Protein AF-0000000066010716 (afdb_homodimer)

Nearest PDB structures (foldseek):
  3zf8-assembly1_A-2  TM=9.464E-01  e=5.085E-43  Saccharomyces cerevisiae S288C
  8ui1-assembly1_A  TM=5.814E-01  e=1.852E-05  Toxoplasma gondii ME49
  4d11-assembly3_C  TM=6.108E-01  e=1.000E-04  Homo sapiens
  4d11-assembly4_F  TM=6.068E-01  e=1.000E-04  Homo sapiens
  4d11-assembly2_E  TM=6.473E-01  e=3.275E-04  Homo sapiens

pLDDT: mean 85.21, std 20.65, range [24.47, 98.94]

Sequence (674 aa):
MRVYNKSRIVGQLLFVALGITFIYYLFTPSVNSNAKVQIENRGGNSYEIYDMNKITESSDPIRNKEEVLILTPIARFYPQYWKNLLELDYPRNLISLGFIVPSSKDGAKVHRELRNAINAVQKGPGDKRFADVKILIQDSDLSSGQSEAERHKFSAQKERRGKLAATRNTLLLSTLKPSTSWVLWLDSDIVETPSTLIQDLAEHNEDVLVANCFQKQGDKLTPYDFNSWVDSQTAQELASHMDRDEILLEGYAELPTYRMLMAKIYEEHKDPSTIMALDGVGTTALLVKASVHRDGALFPTFPFYHLIESEGFAKMAKRLGHGVYGLPYYLVFHHNEMRVYNKSRIVGQLLFVALGITFIYYLFTPSVNSNAKVQIENRGGNSYEIYDMNKITESSDPIRNKEEVLILTPIARFYPQYWKNLLELDYPRNLISLGFIVPSSKDGAKVHRELRNAINAVQKGPGDKRFADVKILIQDSDLSSGQSEAERHKFSAQKERRGKLAATRNTLLLSTLKPSTSWVLWLDSDIVETPSTLIQDLAEHNEDVLVANCFQKQGDKLTPYDFNSWVDSQTAQELASHMDRDEILLEGYAELPTYRMLMAKIYEEHKDPSTIMALDGVGTTALLVKASVHRDGALFPTFPFYHLIESEGFAKMAKRLGHGVYGLPYYLVFHHNE

InterPro domains:
  IPR005109 Mannan polymerase complex subunit ANP1/MNN9/VAN1 [PF03452] (47-303)
  IPR029044 Nucleotide-diphospho-sugar transferases [G3DSA:3.90.550.10] (43-337)
  IPR029044 Nucleotide-diphospho-sugar transferases [SSF53448] (152-335)
  IPR052086 Mannan Polymerase Complex Subunit [PTHR43083] (31-337)

GO terms:
  GO:0005794 Golgi apparatus (C, IDA)
  GO:0000030 mannosyltransferase activity (F, IMP)
  GO:0005783 endoplasmic reticulum (C, HDA)
  GO:0005794 Golgi apparatus (C, HDA)
  GO:0006487 protein N-linked glycosylation (P, IMP)
  GO:0005515 protein binding (F, IPI)
  GO:0140497 mannan polymerase II complex (C, IPI)
  GO:0000139 Golgi membrane (C, EXP)
  GO:0005789 endoplasmic reticulum membrane (C, EXP)

Radius of gyration: 27.72 Å; Cα contacts (8 Å, |Δi|>4): 1319; chains: 2; bounding box: 65×77×133 Å

Organism: Schizosaccharomyces pombe (strain 972 / ATCC 24843) (NCBI:txid284812)

Solvent-accessible surface area (backbone atoms only — not comparable to full-atom values): 35436 Å² total; per-residue (Å²): 136,85,78,76,70,65,67,61,57,54,51,50,52,49,50,51,52,51,50,50,53,49,50,52,61,67,61,52,72,71,77,74,66,75,60,68,68,66,76,67,69,81,55,94,61,56,59,50,76,42,59,56,75,54,62,57,70,50,47,50,38,73,87,68,66,39,26,33,36,37,40,27,66,35,82,56,76,42,71,50,20,55,53,39,60,71,52,40,72,58,68,33,64,36,28,30,41,37,36,35,30,38,62,46,75,67,21,50,55,36,49,51,55,51,49,52,58,49,46,63,38,45,71,44,59,74,84,67,13,54,57,36,37,39,38,35,33,34,78,52,89,66,67,80,79,55,51,78,70,61,60,63,35,71,88,48,34,63,60,51,40,17,51,52,12,27,52,50,30,35,49,45,38,37,60,41,47,70,72,43,19,31,33,33,32,39,35,35,52,40,34,44,60,59,41,47,47,68,55,62,56,32,48,70,56,58,45,28,38,26,55,26,41,24,30,69,56,88,90,44,74,40,73,65,50,66,46,27,22,30,79,31,70,57,34,52,52,54,54,71,73,46,60,73,79,41,68,69,62,78,94,40,85,90,43,78,34,77,47,50,40,40,49,76,65,49,52,88,92,48,63,43,82,46,70,44,78,38,50,22,31,49,53,57,45,21,41,30,33,33,64,52,44,26,51,55,36,49,33,31,45,50,51,48,93,26,21,42,15,49,34,15,20,38,45,42,31,42,74,73,70,43,54,42,32,31,18,48,43,28,65,32,27,38,61,79,126,134,83,80,74,70,65,67,59,57,55,51,51,50,51,49,50,52,51,47,51,55,49,49,51,61,67,62,50,72,72,77,73,69,76,63,67,70,67,71,66,71,81,53,92,62,55,60,49,76,44,58,56,76,65,61,55,70,50,48,50,38,72,86,67,66,39,25,34,36,38,39,26,65,36,82,54,75,42,70,49,20,55,53,39,62,71,52,39,70,59,68,34,65,35,28,31,43,37,36,36,32,37,61,48,75,68,19,49,56,36,51,52,54,50,48,53,57,50,46,63,38,45,72,44,59,76,84,66,13,55,57,36,36,40,38,34,32,36,78,52,90,68,67,80,78,54,51,77,70,63,61,65,35,71,90,49,35,62,61,51,40,17,52,50,12,26,52,51,29,35,50,46,36,36,61,40,47,71,71,41,18,32,33,34,32,40,35,37,51,40,34,43,60,59,42,48,47,68,57,62,55,31,47,69,56,56,44,29,38,24,54,25,40,23,30,69,56,89,92,44,75,41,73,65,51,66,45,26,23,31,78,30,71,56,32,53,52,54,54,73,74,46,59,73,78,41,68,69,60,77,93,40,83,92,42,78,35,76,48,50,42,40,50,75,64,50,52,87,91,49,63,42,80,46,71,43,77,39,49,23,32,49,54,58,45,22,41,29,33,34,64,51,45,26,52,55,36,52,33,31,47,50,50,49,94,25,21,42,15,48,34,16,19,38,46,43,32,43,74,71,70,44,54,43,33,31,19,48,43,27,66,31,28,38,58,79,128

Foldseek 3Di:
DPPPPPPVVVVVVVVVVVVVVVVVVVPPPPPPPLLPPCQDDPDPDPDGDGDLVSQDLALACQVSLAAEEEEEEPADADPLLLVQVLLAPHFQLRYEYFYEFEPDPSRVVRVVVVVVS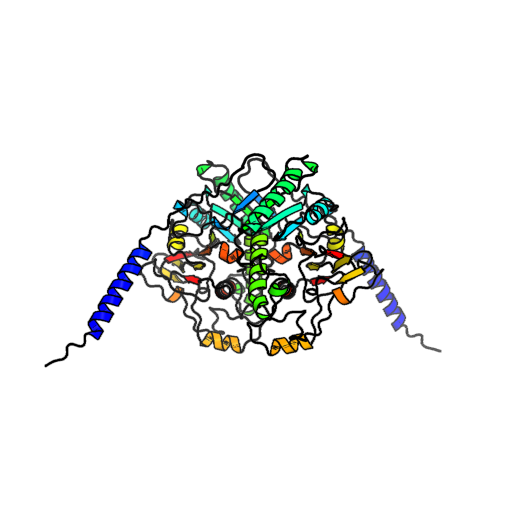QCVQCVDDPRRHHNYYDYHYYHQPLPPPDDPVVCPDPVCVLQNLLSVQVRRQVRCVVDDDSRHFKYKQAYNQQRHAPSHLVSLQSNVVFQKEFEFEWADDPPDTGGDDQQWWAFDPQLLVVLVPDDQQAAADPPDPVHPRVTGGLQVVEDPPDDQSDKDFTQGDDRNTMMHTPVLVVLPQGFASTRDSRHGGRSNSSNSSVVSVGTHMYRSHRYTYGHDD/DPPPPPVVVVVVVVVVVVVVVVVVVVPPPPPPPLPPPCQDDPDPDPDGDDDLVLQDLALACQVSLAAEEEEEEPADADPLLLVQVLLAPHFQLRYEYFYEFEPDPSRVVRVVVVVVSQCVQCVDDPRRHHNYYDYHYYHQPLPSPDDPVVCPDPVCVLQNLLSVQVRRQVRCVVDDDSRHFKYKQAYNQQRHAPSHLVSLQSNVVFQKEFEFEWADDPPDTGGDDQQWWAFDPQLLVVLVPDDQQAAADPPDPVHPRVTGGLQVVEDPPDDQSDKDFTQGDDRNTMMHTPVLVVLPQGFASTRDSRHGGRSNSSNSSVVSVGTHMYRSHRYTYGHDD

Secondary structure (DSSP, 8-state):
-----THHHHHHHHHHHHHHHHHHHHHS--------------SS-SSEEEEGGG----S-TTTTT-EEEEEEE-SS--HHHHHHHHT--S-GGGEEEEEEEESSHHHHHHHHHHHHHHHHHHTS-GGGS-SEEEEEEE-----TTS-HHHHT-HHHHHHHHHHHHHHHHHHHHHH--TTEEEEEEE-TTEEE--TTHHHHHHTT--SEEEEEEEEEETTEEEE-----EE--HHHHHHHHTS-TT----SS-TT-----EEGGGG--TT--TT--EE-SB--SSEEEEEHHHHHTT----SS-BTTB-HHHHHHHHHHHTT--EEEEEEEEEEE---/-----THHHHHHHHHHHHHHHHHHHHHS--------------SS-S-EEEEGGG----S-TTTTT-EEEEEEE-SS--HHHHHHHHT-SS-GGGEEEEEEEESSHHHHHHHHHHHHHHHHHHTS-GGGS-SEEEEEEE-----TTS-HHHHT-HHHHHHHHHHHHHHHHHHHHHH--TTEEEEEEE-TTEEE--TTHHHHHHTT--SEEEEEEEEEETTEEEE-----EE--HHHHHHHHTS-TT----SS-TT-----EEGGGG--TT--TT--EE-SB--SSEEEEEHHHHHTT----SS-BTTB-HHHHHHHHHHHTT--EEEEEEEEEEE---

Structure (mmCIF, N/CA/C/O backbone):
data_AF-0000000066010716-model_v1
#
loop_
_entity.id
_entity.type
_entity.pdbx_description
1 polymer 'Mannan polymerase complex subunit mnn9'
#
loop_
_atom_site.group_PDB
_atom_site.id
_atom_site.type_symbol
_atom_site.label_atom_id
_atom_site.label_alt_id
_atom_site.label_comp_id
_atom_site.label_asym_id
_atom_site.label_entity_id
_atom_site.label_seq_id
_atom_site.pdbx_PDB_ins_code
_atom_site.Cartn_x
_atom_site.Cartn_y
_atom_site.Cartn_z
_atom_site.occupancy
_atom_site.B_iso_or_equiv
_atom_site.auth_seq_id
_atom_site.auth_comp_id
_atom_site.auth_asym_id
_atom_site.auth_atom_id
_atom_site.pdbx_PDB_model_num
ATOM 1 N N . MET A 1 1 ? -36.844 -0.528 -64.562 1 26.69 1 MET A N 1
ATOM 2 C CA . MET A 1 1 ? -35.656 0.314 -64.375 1 26.69 1 MET A CA 1
ATOM 3 C C . MET A 1 1 ? -35.219 0.28 -62.906 1 26.69 1 MET A C 1
ATOM 5 O O . MET A 1 1 ? -35.938 0.785 -62.031 1 26.69 1 MET A O 1
ATOM 9 N N . ARG A 1 2 ? -34.531 -0.824 -62.5 1 30.89 2 ARG A N 1
ATOM 10 C CA . ARG A 1 2 ? -34.156 -1.307 -61.188 1 30.89 2 ARG A CA 1
ATOM 11 C C . ARG A 1 2 ? -33.156 -0.356 -60.5 1 30.89 2 ARG A C 1
ATOM 13 O O . ARG A 1 2 ? -32.094 -0.103 -61.062 1 30.89 2 ARG A O 1
ATOM 20 N N . VAL A 1 3 ? -33.594 0.708 -59.812 1 35.09 3 VAL A N 1
ATOM 21 C CA . VAL A 1 3 ? -32.938 1.788 -59.094 1 35.09 3 VAL A CA 1
ATOM 22 C C . VAL A 1 3 ? -31.953 1.204 -58.094 1 35.09 3 VAL A C 1
ATOM 24 O O . VAL A 1 3 ? -32.375 0.494 -57.156 1 35.09 3 VAL A O 1
ATOM 27 N N . TYR A 1 4 ? -30.75 0.804 -58.594 1 38.44 4 TYR A N 1
ATOM 28 C CA . TYR A 1 4 ? -29.562 0.354 -57.844 1 38.44 4 TYR A CA 1
ATOM 29 C C . TYR A 1 4 ? -29.234 1.308 -56.719 1 38.44 4 TYR A C 1
ATOM 31 O O . TYR A 1 4 ? -29.062 2.51 -56.906 1 38.44 4 TYR A O 1
ATOM 39 N N . ASN A 1 5 ? -29.781 1.012 -55.5 1 37.69 5 ASN A N 1
ATOM 40 C CA . ASN A 1 5 ? -29.703 1.841 -54.312 1 37.69 5 ASN A CA 1
ATOM 41 C C . ASN A 1 5 ? -28.25 2.164 -53.969 1 37.69 5 ASN A C 1
ATOM 43 O O . ASN A 1 5 ? -27.469 1.262 -53.656 1 37.69 5 ASN A O 1
ATOM 47 N N . LYS A 1 6 ? -27.688 3.355 -54.375 1 46.91 6 LYS A N 1
ATOM 48 C CA . LYS A 1 6 ? -26.438 4.074 -54.188 1 46.91 6 LYS A CA 1
ATOM 49 C C . LYS A 1 6 ? -26.016 4.09 -52.719 1 46.91 6 LYS A C 1
ATOM 51 O O . LYS A 1 6 ? -24.844 4.348 -52.406 1 46.91 6 LYS A O 1
ATOM 56 N N . SER A 1 7 ? -27 3.84 -51.812 1 45.81 7 SER A N 1
ATOM 57 C CA . SER A 1 7 ? -26.672 4.062 -50.406 1 45.81 7 SER A CA 1
ATOM 58 C C . SER A 1 7 ? -25.766 2.963 -49.875 1 45.81 7 SER A C 1
ATOM 60 O O . SER A 1 7 ? -24.969 3.197 -48.969 1 45.81 7 SER A O 1
ATOM 62 N N . ARG A 1 8 ? -25.812 1.691 -50.469 1 49.22 8 ARG A N 1
ATOM 63 C CA . ARG A 1 8 ? -25.016 0.592 -49.938 1 49.22 8 ARG A CA 1
ATOM 64 C C . ARG A 1 8 ? -23.547 0.751 -50.312 1 49.22 8 ARG A C 1
ATOM 66 O O . ARG A 1 8 ? -22.656 0.256 -49.625 1 49.22 8 ARG A O 1
ATOM 73 N N . ILE A 1 9 ? -23.344 1.452 -51.562 1 49.38 9 ILE A N 1
ATOM 74 C CA . ILE A 1 9 ? -21.953 1.588 -52 1 49.38 9 ILE A CA 1
ATOM 75 C C . ILE A 1 9 ? -21.234 2.605 -51.125 1 49.38 9 ILE A C 1
ATOM 77 O O . ILE A 1 9 ? -20.078 2.393 -50.75 1 49.38 9 ILE A O 1
ATOM 81 N N . VAL A 1 10 ? -21.984 3.684 -50.656 1 52.66 10 VAL A N 1
ATOM 82 C CA . VAL A 1 10 ? -21.312 4.699 -49.875 1 52.66 10 VAL A CA 1
ATOM 83 C C . VAL A 1 10 ? -20.953 4.125 -48.5 1 52.66 10 VAL A C 1
ATOM 85 O O . VAL A 1 10 ? -19.891 4.41 -47.938 1 52.66 10 VAL A O 1
ATOM 88 N N . GLY A 1 11 ? -21.797 3.152 -47.969 1 46.78 11 GLY A N 1
ATOM 89 C CA . GLY A 1 11 ? -21.469 2.559 -46.688 1 46.78 11 GLY A CA 1
ATOM 90 C C . GLY A 1 11 ? -20.234 1.676 -46.719 1 46.78 11 GLY A C 1
ATOM 91 O O . GLY A 1 11 ? -19.438 1.688 -45.781 1 46.78 11 GLY A O 1
ATOM 92 N N . GLN A 1 12 ? -20.109 0.966 -47.938 1 53.44 12 GLN A N 1
ATOM 93 C CA . GLN A 1 12 ? -18.969 0.075 -48.031 1 53.44 12 GLN A CA 1
ATOM 94 C C . GLN A 1 12 ? -17.672 0.867 -48.156 1 53.44 12 GLN A C 1
ATOM 96 O O . GLN A 1 12 ? -16.641 0.505 -47.562 1 53.44 12 GLN A O 1
ATOM 101 N N . LEU A 1 13 ? -17.828 2.041 -48.906 1 52.12 13 LEU A N 1
ATOM 102 C CA . LEU A 1 13 ? -16.609 2.838 -49.062 1 52.12 13 LEU A CA 1
ATOM 103 C C . LEU A 1 13 ? -16.219 3.475 -47.719 1 52.12 13 LEU A C 1
ATOM 105 O O . LEU A 1 13 ? -15.031 3.537 -47.406 1 52.12 13 LEU A O 1
ATOM 109 N N . LEU A 1 14 ? -17.297 3.838 -46.938 1 52.59 14 LEU A N 1
ATOM 110 C CA . LEU A 1 14 ? -16.969 4.41 -45.625 1 52.59 14 LEU A CA 1
ATOM 111 C C . LEU A 1 14 ? -16.391 3.346 -44.688 1 52.59 14 LEU A C 1
ATOM 113 O O . LEU A 1 14 ? -15.492 3.623 -43.906 1 52.59 14 LEU A O 1
ATOM 117 N N . PHE A 1 15 ? -16.844 2.066 -44.906 1 51.09 15 PHE A N 1
ATOM 118 C CA . PHE A 1 15 ? -16.297 0.998 -44.062 1 51.09 15 PHE A CA 1
ATOM 119 C C . PHE A 1 15 ? -14.844 0.72 -44.438 1 51.09 15 PHE A C 1
ATOM 121 O O . PHE A 1 15 ? -14 0.511 -43.562 1 51.09 15 PHE A O 1
ATOM 128 N N . VAL A 1 16 ? -14.531 0.788 -45.781 1 52.94 16 VAL A N 1
ATOM 129 C CA . VAL A 1 16 ? -13.148 0.565 -46.219 1 52.94 16 VAL A CA 1
ATOM 130 C C . VAL A 1 16 ? -12.281 1.736 -45.75 1 52.94 16 VAL A C 1
ATOM 132 O O . VAL A 1 16 ? -11.164 1.538 -45.281 1 52.94 16 VAL A O 1
ATOM 135 N N . ALA A 1 17 ? -12.82 2.973 -45.844 1 52.34 17 ALA A N 1
ATOM 136 C CA . ALA A 1 17 ? -12.023 4.113 -45.406 1 52.34 17 ALA A CA 1
ATOM 137 C C . ALA A 1 17 ? -11.781 4.074 -43.906 1 52.34 17 ALA A C 1
ATOM 139 O O . ALA A 1 17 ? -10.68 4.387 -43.438 1 52.34 17 ALA A O 1
ATOM 140 N N . LEU A 1 18 ? -12.797 3.605 -43.125 1 49.22 18 LEU A N 1
ATOM 141 C CA . LEU A 1 18 ? -12.578 3.48 -41.688 1 49.22 18 LEU A CA 1
ATOM 142 C C . LEU A 1 18 ? -11.594 2.352 -41.375 1 49.22 18 LEU A C 1
ATOM 144 O O . LEU A 1 18 ? -10.773 2.463 -40.469 1 49.22 18 LEU A O 1
ATOM 148 N N . GLY A 1 19 ? -11.578 1.292 -42.219 1 46.22 19 GLY A N 1
ATOM 149 C CA . GLY A 1 19 ? -10.594 0.234 -42.031 1 46.22 19 GLY A CA 1
ATOM 150 C C . GLY A 1 19 ? -9.172 0.687 -42.312 1 46.22 19 GLY A C 1
ATOM 151 O O . GLY A 1 19 ? -8.25 0.333 -41.594 1 46.22 19 GLY A O 1
ATOM 152 N N . ILE A 1 20 ? -9.047 1.511 -43.406 1 48.5 20 ILE A N 1
ATOM 153 C CA . ILE A 1 20 ? -7.703 1.981 -43.719 1 48.5 20 ILE A CA 1
ATOM 154 C C . ILE A 1 20 ? -7.195 2.914 -42.625 1 48.5 20 ILE A C 1
ATOM 156 O O . ILE A 1 20 ? -6.043 2.816 -42.219 1 48.5 20 ILE A O 1
ATOM 160 N N . THR A 1 21 ? -8.078 3.812 -42.125 1 45.62 21 THR A N 1
ATOM 161 C CA . THR A 1 21 ? -7.613 4.684 -41.062 1 45.62 21 THR A CA 1
ATOM 162 C C . THR A 1 21 ? -7.289 3.873 -39.812 1 45.62 21 THR A C 1
ATOM 164 O O . THR A 1 21 ? -6.324 4.168 -39.094 1 45.62 21 THR A O 1
ATOM 167 N N . PHE A 1 22 ? -8.023 2.785 -39.5 1 42.84 22 PHE A N 1
ATOM 168 C CA . PHE A 1 22 ? -7.719 1.919 -38.344 1 42.84 22 PHE A CA 1
ATOM 169 C C . PHE A 1 22 ? -6.402 1.185 -38.562 1 42.84 22 PHE A C 1
ATOM 171 O O . PHE A 1 22 ? -5.57 1.105 -37.656 1 42.84 22 PHE A O 1
ATOM 178 N N . ILE A 1 23 ? -6.141 0.686 -39.781 1 41.56 23 ILE A N 1
ATOM 179 C CA . ILE A 1 23 ? -4.871 0.021 -40.062 1 41.56 23 ILE A CA 1
ATOM 180 C C . ILE A 1 23 ? -3.729 1.029 -39.938 1 41.56 23 ILE A C 1
ATOM 182 O O . ILE A 1 23 ? -2.676 0.725 -39.375 1 41.56 23 ILE A O 1
ATOM 186 N N . TYR A 1 24 ? -3.885 2.234 -40.5 1 41.25 24 TYR A N 1
ATOM 187 C CA . TYR A 1 24 ? -2.822 3.227 -40.375 1 41.25 24 TYR A CA 1
ATOM 188 C C . TYR A 1 24 ? -2.549 3.533 -38.906 1 41.25 24 TYR A C 1
ATOM 190 O O . TYR A 1 24 ? -1.395 3.682 -38.5 1 41.25 24 TYR A O 1
ATOM 198 N N . TYR A 1 25 ? -3.627 3.689 -38.094 1 39 25 TYR A N 1
ATOM 199 C CA . TYR A 1 25 ? -3.41 3.963 -36.688 1 39 25 TYR A CA 1
ATOM 200 C C . TYR A 1 25 ? -2.721 2.787 -36 1 39 25 TYR A C 1
ATOM 202 O O . TYR A 1 25 ? -1.914 2.977 -35.094 1 39 25 TYR A O 1
ATOM 210 N N . LEU A 1 26 ? -3.004 1.567 -36.438 1 36.59 26 LEU A N 1
ATOM 211 C CA . LEU A 1 26 ? -2.35 0.408 -35.844 1 36.59 26 LEU A CA 1
ATOM 212 C C . LEU A 1 26 ? -0.866 0.379 -36.188 1 36.59 26 LEU A C 1
ATOM 214 O O . LEU A 1 26 ? -0.051 -0.147 -35.438 1 36.59 26 LEU A O 1
ATOM 218 N N . PHE A 1 27 ? -0.528 0.716 -37.438 1 37.12 27 PHE A N 1
ATOM 219 C CA . PHE A 1 27 ? 0.87 0.576 -37.812 1 37.12 27 PHE A CA 1
ATOM 220 C C . PHE A 1 27 ? 1.664 1.82 -37.438 1 37.12 27 PHE A C 1
ATOM 222 O O . PHE A 1 27 ? 2.803 1.995 -37.875 1 37.12 27 PHE A O 1
ATOM 229 N N . THR A 1 28 ? 1.013 2.941 -37.094 1 31.95 28 THR A N 1
ATOM 230 C CA . THR A 1 28 ? 2.002 3.943 -36.719 1 31.95 28 THR A CA 1
ATOM 231 C C . THR A 1 28 ? 2.848 3.451 -35.531 1 31.95 28 THR A C 1
ATOM 233 O O . THR A 1 28 ? 2.314 3.066 -34.5 1 31.95 28 THR A O 1
ATOM 236 N N . PRO A 1 29 ? 4.113 3.037 -35.906 1 29.39 29 PRO A N 1
ATOM 237 C CA . PRO A 1 29 ? 5.059 2.615 -34.875 1 29.39 29 PRO A CA 1
ATOM 238 C C . PRO A 1 29 ? 5.125 3.594 -33.688 1 29.39 29 PRO A C 1
ATOM 240 O O . PRO A 1 29 ? 5.141 4.809 -33.906 1 29.39 29 PRO A O 1
ATOM 243 N N . SER A 1 30 ? 4.312 3.35 -32.688 1 28.78 30 SER A N 1
ATOM 244 C CA . SER A 1 30 ? 4.617 4.152 -31.516 1 28.78 30 SER A CA 1
ATOM 245 C C . SER A 1 30 ? 6.125 4.277 -31.297 1 28.78 30 SER A C 1
ATOM 247 O O . SER A 1 30 ? 6.852 3.285 -31.391 1 28.78 30 SER A O 1
ATOM 249 N N . VAL A 1 31 ? 6.648 5.441 -31.703 1 27.91 31 VAL A N 1
ATOM 250 C CA . VAL A 1 31 ? 8.016 5.82 -31.359 1 27.91 31 VAL A CA 1
ATOM 251 C C . VAL A 1 31 ? 8.32 5.363 -29.938 1 27.91 31 VAL A C 1
ATOM 253 O O . VAL A 1 31 ? 7.598 5.699 -29 1 27.91 31 VAL A O 1
ATOM 256 N N . ASN A 1 32 ? 8.891 4.18 -29.906 1 27.11 32 ASN A N 1
ATOM 257 C CA . ASN A 1 32 ? 9.555 3.611 -28.75 1 27.11 32 ASN A CA 1
ATOM 258 C C . ASN A 1 32 ? 10.508 4.613 -28.094 1 27.11 32 ASN A C 1
ATOM 260 O O . ASN A 1 32 ? 11.594 4.871 -28.625 1 27.11 32 ASN A O 1
ATOM 264 N N . SER A 1 33 ? 10.023 5.852 -27.828 1 27.53 33 SER A N 1
ATOM 265 C CA . SER A 1 33 ? 11.062 6.613 -27.141 1 27.53 33 SER A CA 1
ATOM 266 C C . SER A 1 33 ? 11.656 5.816 -25.984 1 27.53 33 SER A C 1
ATOM 268 O O . SER A 1 33 ? 10.93 5.234 -25.172 1 27.53 33 SER A O 1
ATOM 270 N N . ASN A 1 34 ? 12.727 5.238 -26.328 1 27.61 34 ASN A N 1
ATOM 271 C CA . ASN A 1 34 ? 13.625 4.75 -25.281 1 27.61 34 ASN A CA 1
ATOM 272 C C . ASN A 1 34 ? 13.656 5.695 -24.078 1 27.61 34 ASN A C 1
ATOM 274 O O . ASN A 1 34 ? 14.289 6.75 -24.141 1 27.61 34 ASN A O 1
ATOM 278 N N . ALA A 1 35 ? 12.562 5.91 -23.531 1 27.89 35 ALA A N 1
ATOM 279 C CA . ALA A 1 35 ? 12.633 6.766 -22.344 1 27.89 35 ALA A CA 1
ATOM 280 C C . ALA A 1 35 ? 13.648 6.223 -21.344 1 27.89 35 ALA A C 1
ATOM 282 O O . ALA A 1 35 ? 13.398 5.215 -20.672 1 27.89 35 ALA A O 1
ATOM 283 N N . LYS A 1 36 ? 14.961 6.316 -21.703 1 27.81 36 LYS A N 1
ATOM 284 C CA . LYS A 1 36 ? 16.016 6.121 -20.703 1 27.81 36 LYS A CA 1
ATOM 285 C C . LYS A 1 36 ? 15.648 6.801 -19.391 1 27.81 36 LYS A C 1
ATOM 287 O O . LYS A 1 36 ? 15.484 8.023 -19.328 1 27.81 36 LYS A O 1
ATOM 292 N N . VAL A 1 37 ? 14.938 6.117 -18.672 1 32.66 37 VAL A N 1
ATOM 293 C CA . VAL A 1 37 ? 14.969 6.602 -17.297 1 32.66 37 VAL A CA 1
ATOM 294 C C . VAL A 1 37 ? 16.406 6.941 -16.891 1 32.66 37 VAL A C 1
ATOM 296 O O . VAL A 1 37 ? 17.266 6.062 -16.844 1 32.66 37 VAL A O 1
ATOM 299 N N . GLN A 1 38 ? 16.938 7.938 -17.422 1 30.77 38 GLN A N 1
ATOM 300 C CA . GLN A 1 38 ? 18.234 8.352 -16.891 1 30.77 38 GLN A CA 1
ATOM 301 C C . GLN A 1 38 ? 18.266 8.258 -15.375 1 30.77 38 GLN A C 1
ATOM 303 O O . GLN A 1 38 ? 17.531 8.984 -14.688 1 30.77 38 GLN A O 1
ATOM 308 N N . ILE A 1 39 ? 18.344 7.027 -14.969 1 34.81 39 ILE A N 1
ATOM 309 C CA . ILE A 1 39 ? 18.875 7.02 -13.609 1 34.81 39 ILE A CA 1
ATOM 310 C C . ILE A 1 39 ? 20.109 7.91 -13.539 1 34.81 39 ILE A C 1
ATOM 312 O O . ILE A 1 39 ? 21.156 7.574 -14.102 1 34.81 39 ILE A O 1
ATOM 316 N N . GLU A 1 40 ? 20.031 9.117 -13.695 1 33.75 40 GLU A N 1
ATOM 317 C CA . GLU A 1 40 ? 21.281 9.844 -13.531 1 33.75 40 GLU A CA 1
ATOM 318 C C . GLU A 1 40 ? 22.156 9.211 -12.453 1 33.75 40 GLU A C 1
ATOM 320 O O . GLU A 1 40 ? 23.297 8.836 -12.703 1 33.75 40 GLU A O 1
ATOM 325 N N . ASN A 1 41 ? 22.406 9.898 -11.32 1 31.72 41 ASN A N 1
ATOM 326 C CA . ASN A 1 41 ? 23.594 10.062 -10.5 1 31.72 41 ASN A CA 1
ATOM 327 C C . ASN A 1 41 ? 23.797 8.883 -9.562 1 31.72 41 ASN A C 1
ATOM 329 O O . ASN A 1 41 ? 23.141 8.781 -8.531 1 31.72 41 ASN A O 1
ATOM 333 N N . ARG A 1 42 ? 24.188 7.711 -9.953 1 34.16 42 ARG A N 1
ATOM 334 C CA . ARG A 1 42 ? 24.828 6.895 -8.938 1 34.16 42 ARG A CA 1
ATOM 335 C C . ARG A 1 42 ? 25.922 7.684 -8.211 1 34.16 42 ARG A C 1
ATOM 337 O O . ARG A 1 42 ? 26.766 7.102 -7.527 1 34.16 42 ARG A O 1
ATOM 344 N N . GLY A 1 43 ? 26.328 8.672 -8.844 1 34.41 43 GLY A N 1
ATOM 345 C CA . GLY A 1 43 ? 27.406 9.203 -8.016 1 34.41 43 GLY A CA 1
ATOM 346 C C . GLY A 1 43 ? 27 9.398 -6.566 1 34.41 43 GLY A C 1
ATOM 347 O O . GLY A 1 43 ? 25.828 9.227 -6.215 1 34.41 43 GLY A O 1
ATOM 348 N N . GLY A 1 44 ? 27.734 9.852 -5.625 1 43.78 44 GLY A N 1
ATOM 349 C CA . GLY A 1 44 ? 27.625 10.289 -4.242 1 43.78 44 GLY A CA 1
ATOM 350 C C . GLY A 1 44 ? 26.344 11.031 -3.949 1 43.78 44 GLY A C 1
ATOM 351 O O . GLY A 1 44 ? 26.281 11.859 -3.037 1 43.78 44 GLY A O 1
ATOM 352 N N . ASN A 1 45 ? 25.391 11.094 -4.902 1 53.28 45 ASN A N 1
ATOM 353 C CA . ASN A 1 45 ? 24.312 12.055 -4.723 1 53.28 45 ASN A CA 1
ATOM 354 C C . ASN A 1 45 ? 23.328 11.602 -3.652 1 53.28 45 ASN A C 1
ATOM 356 O O . ASN A 1 45 ? 22.984 10.422 -3.582 1 53.28 45 ASN A O 1
ATOM 360 N N . SER A 1 46 ? 22.969 12.43 -2.578 1 78.56 46 SER A N 1
ATOM 361 C CA . SER A 1 46 ? 22.359 12.359 -1.259 1 78.56 46 SER A CA 1
ATOM 362 C C . SER A 1 46 ? 20.844 12.258 -1.364 1 78.56 46 SER A C 1
ATOM 364 O O . SER A 1 46 ? 20.141 12.141 -0.351 1 78.56 46 SER A O 1
ATOM 366 N N . TYR A 1 47 ? 20.172 12.273 -2.809 1 89.62 47 TYR A N 1
ATOM 367 C CA . TYR A 1 47 ? 18.734 12.062 -2.938 1 89.62 47 TYR A CA 1
ATOM 368 C C . TYR A 1 47 ? 18.391 11.477 -4.301 1 89.62 47 TYR A C 1
ATOM 370 O O . TYR A 1 47 ? 19.234 11.445 -5.199 1 89.62 47 TYR A O 1
ATOM 378 N N . GLU A 1 48 ? 17.25 10.812 -4.602 1 94.56 48 GLU A N 1
ATOM 379 C CA . GLU A 1 48 ? 16.828 10.133 -5.82 1 94.56 48 GLU A CA 1
ATOM 380 C C . GLU A 1 48 ? 15.594 10.805 -6.43 1 94.56 48 GLU A C 1
ATOM 382 O O . GLU A 1 48 ? 14.695 11.25 -5.707 1 94.56 48 GLU A O 1
ATOM 387 N N . ILE A 1 49 ? 15.602 10.898 -7.77 1 94.94 49 ILE A N 1
ATOM 388 C CA . ILE A 1 49 ? 14.461 11.422 -8.516 1 94.94 49 ILE A CA 1
ATOM 389 C C . ILE A 1 49 ? 13.898 10.344 -9.438 1 94.94 49 ILE A C 1
ATOM 391 O O . ILE A 1 49 ? 14.648 9.688 -10.164 1 94.94 49 ILE A O 1
ATOM 395 N N . TYR A 1 50 ? 12.617 10.148 -9.414 1 95.62 50 TYR A N 1
ATOM 396 C CA . TYR A 1 50 ? 11.938 9.203 -10.289 1 95.62 50 TYR A CA 1
ATOM 397 C C . TYR A 1 50 ? 10.852 9.898 -11.102 1 95.62 50 TYR A C 1
ATOM 399 O O . TYR A 1 50 ? 9.93 10.492 -10.531 1 95.62 50 TYR A O 1
ATOM 407 N N . ASP A 1 51 ? 11.008 9.859 -12.398 1 94.5 51 ASP A N 1
ATOM 408 C CA . ASP A 1 51 ? 9.891 10.266 -13.242 1 94.5 51 ASP A CA 1
ATOM 409 C C . ASP A 1 51 ? 8.922 9.102 -13.461 1 94.5 51 ASP A C 1
ATOM 411 O O . ASP A 1 51 ? 9.18 8.227 -14.289 1 94.5 51 ASP A O 1
ATOM 415 N N . MET A 1 52 ? 7.859 9.148 -12.758 1 94.31 52 MET A N 1
ATOM 416 C CA . MET A 1 52 ? 6.91 8.039 -12.758 1 94.31 52 MET A CA 1
ATOM 417 C C . MET A 1 52 ? 6.254 7.879 -14.125 1 94.31 52 MET A C 1
ATOM 419 O O . MET A 1 52 ? 5.746 6.805 -14.445 1 94.31 52 MET A O 1
ATOM 423 N N . ASN A 1 53 ? 6.305 8.922 -14.906 1 91.06 53 ASN A N 1
ATOM 424 C CA . ASN A 1 53 ? 5.695 8.875 -16.234 1 91.06 53 ASN A CA 1
ATOM 425 C C . ASN A 1 53 ? 6.543 8.078 -17.219 1 91.06 53 ASN A C 1
ATOM 427 O O . ASN A 1 53 ? 6.074 7.723 -18.297 1 91.06 53 ASN A O 1
ATOM 431 N N . LYS A 1 54 ? 7.711 7.852 -16.875 1 92.75 54 LYS A N 1
ATOM 432 C CA . LYS A 1 54 ? 8.633 7.168 -17.766 1 92.75 54 LYS A CA 1
ATOM 433 C C . LYS A 1 54 ? 8.734 5.684 -17.422 1 92.75 54 LYS A C 1
ATOM 435 O O . LYS A 1 54 ? 9.391 4.918 -18.141 1 92.75 54 LYS A O 1
ATOM 440 N N . ILE A 1 55 ? 8.148 5.312 -16.328 1 94.25 55 ILE A N 1
ATOM 441 C CA . ILE A 1 55 ? 8.109 3.895 -15.984 1 94.25 55 ILE A CA 1
ATOM 442 C C . ILE A 1 55 ? 7.094 3.174 -16.859 1 94.25 55 ILE A C 1
ATOM 444 O O . ILE A 1 55 ? 5.906 3.508 -16.859 1 94.25 55 ILE A O 1
ATOM 448 N N . THR A 1 56 ? 7.559 2.189 -17.594 1 96.38 56 THR A N 1
ATOM 449 C CA . THR A 1 56 ? 6.68 1.511 -18.531 1 96.38 56 THR A CA 1
ATOM 450 C C . THR A 1 56 ? 6.258 0.147 -18 1 96.38 56 THR A C 1
ATOM 452 O O . THR A 1 56 ? 6.988 -0.474 -17.219 1 96.38 56 THR A O 1
ATOM 455 N N . GLU A 1 57 ? 5.16 -0.268 -18.281 1 97.69 57 GLU A N 1
ATOM 456 C CA . GLU A 1 57 ? 4.539 -1.573 -18.078 1 97.69 57 GLU A CA 1
ATOM 457 C C . GLU A 1 57 ? 4 -2.146 -19.375 1 97.69 57 GLU A C 1
ATOM 459 O O . GLU A 1 57 ? 2.787 -2.223 -19.578 1 97.69 57 GLU A O 1
ATOM 464 N N . SER A 1 58 ? 4.914 -2.67 -20.203 1 97.81 58 SER A N 1
ATOM 465 C CA . SER A 1 58 ? 4.59 -2.93 -21.609 1 97.81 58 SER A CA 1
ATOM 466 C C . SER A 1 58 ? 4.477 -4.426 -21.875 1 97.81 58 SER A C 1
ATOM 468 O O . SER A 1 58 ? 4.684 -5.242 -20.984 1 97.81 58 SER A O 1
ATOM 470 N N . SER A 1 59 ? 4.145 -4.773 -23.172 1 98.19 59 SER A N 1
ATOM 471 C CA . SER A 1 59 ? 4.031 -6.152 -23.625 1 98.19 59 SER A CA 1
ATOM 472 C C . SER A 1 59 ? 5.402 -6.762 -23.891 1 98.19 59 SER A C 1
ATOM 474 O O . SER A 1 59 ? 5.516 -7.961 -24.156 1 98.19 59 SER A O 1
ATOM 476 N N . ASP A 1 60 ? 6.445 -5.977 -23.828 1 98.12 60 ASP A N 1
ATOM 477 C CA . ASP A 1 60 ? 7.812 -6.445 -24.016 1 98.12 60 ASP A CA 1
ATOM 478 C C . ASP A 1 60 ? 8.727 -5.945 -22.906 1 98.12 60 ASP A C 1
ATOM 480 O O . ASP A 1 60 ? 9.602 -5.105 -23.141 1 98.12 60 ASP A O 1
ATOM 484 N N . PRO A 1 61 ? 8.586 -6.555 -21.812 1 98.5 61 PRO A N 1
ATOM 485 C CA . PRO A 1 61 ? 9.289 -6.027 -20.641 1 98.5 61 PRO A CA 1
ATOM 486 C C . PRO A 1 61 ? 10.805 -6.16 -20.75 1 98.5 61 PRO A C 1
ATOM 488 O O . PRO A 1 61 ? 11.539 -5.312 -20.234 1 98.5 61 PRO A O 1
ATOM 491 N N . ILE A 1 62 ? 11.289 -7.148 -21.406 1 98 62 ILE A N 1
ATOM 492 C CA . ILE A 1 62 ? 12.734 -7.324 -21.531 1 98 62 ILE A CA 1
ATOM 493 C C . ILE A 1 62 ? 13.32 -6.227 -22.406 1 98 62 ILE A C 1
ATOM 495 O O . ILE A 1 62 ? 14.305 -5.582 -22.047 1 98 62 ILE A O 1
ATOM 499 N N . ARG A 1 63 ? 12.711 -5.984 -23.562 1 97.56 63 ARG A N 1
ATOM 500 C CA . ARG A 1 63 ? 13.18 -4.953 -24.484 1 97.56 63 ARG A CA 1
ATOM 501 C C . ARG A 1 63 ? 13.219 -3.59 -23.812 1 97.56 63 ARG A C 1
ATOM 503 O O . ARG A 1 63 ? 14.148 -2.807 -24.031 1 97.56 63 ARG A O 1
ATOM 510 N N . ASN A 1 64 ? 12.305 -3.363 -22.969 1 97.94 64 ASN A N 1
ATOM 511 C CA . ASN A 1 64 ? 12.18 -2.062 -22.312 1 97.94 64 ASN A CA 1
ATOM 512 C C . ASN A 1 64 ? 12.883 -2.037 -20.969 1 97.94 64 ASN A C 1
ATOM 514 O O . ASN A 1 64 ? 12.734 -1.084 -20.203 1 97.94 64 ASN A O 1
ATOM 518 N N . LYS A 1 65 ? 13.562 -3.156 -20.594 1 97.88 65 LYS A N 1
ATOM 519 C CA . LYS A 1 65 ? 14.336 -3.277 -19.359 1 97.88 65 LYS A CA 1
ATOM 520 C C . LYS A 1 65 ? 13.477 -2.99 -18.141 1 97.88 65 LYS A C 1
ATOM 522 O O . LYS A 1 65 ? 13.891 -2.25 -17.25 1 97.88 65 LYS A O 1
ATOM 527 N N . GLU A 1 66 ? 12.305 -3.52 -18.141 1 98.69 66 GLU A N 1
ATOM 528 C CA . GLU A 1 66 ? 11.352 -3.287 -17.062 1 98.69 66 GLU A CA 1
ATOM 529 C C . GLU A 1 66 ? 11.68 -4.145 -15.844 1 98.69 66 GLU A C 1
ATOM 531 O O . GLU A 1 66 ? 12.055 -5.312 -15.984 1 98.69 66 GLU A O 1
ATOM 536 N N . GLU A 1 67 ? 11.602 -3.512 -14.672 1 98.69 67 GLU A N 1
ATOM 537 C CA . GLU A 1 67 ? 11.906 -4.203 -13.43 1 98.69 67 GLU A CA 1
ATOM 538 C C . GLU A 1 67 ? 10.703 -4.984 -12.914 1 98.69 67 GLU A C 1
ATOM 540 O O . GLU A 1 67 ? 9.578 -4.477 -12.922 1 98.69 67 GLU A O 1
ATOM 545 N N . VAL A 1 68 ? 11.008 -6.215 -12.5 1 98.88 68 VAL A N 1
ATOM 546 C CA . VAL A 1 68 ? 9.961 -7.102 -11.984 1 98.88 68 VAL A CA 1
ATOM 547 C C . VAL A 1 68 ? 10.242 -7.434 -10.523 1 98.88 68 VAL A C 1
ATOM 549 O O . VAL A 1 68 ? 11.367 -7.781 -10.156 1 98.88 68 VAL A O 1
ATOM 552 N N . LEU A 1 69 ? 9.234 -7.211 -9.711 1 98.88 69 LEU A N 1
ATOM 553 C CA . LEU A 1 69 ? 9.281 -7.617 -8.312 1 98.88 69 LEU A CA 1
ATOM 554 C C . LEU A 1 69 ? 8.492 -8.906 -8.086 1 98.88 69 LEU A C 1
ATOM 556 O O . LEU A 1 69 ? 7.285 -8.953 -8.32 1 98.88 69 LEU A O 1
ATOM 560 N N . ILE A 1 70 ? 9.195 -9.953 -7.699 1 98.94 70 ILE A N 1
ATOM 561 C CA . ILE A 1 70 ? 8.531 -11.211 -7.391 1 98.94 70 ILE A CA 1
ATOM 562 C C . ILE A 1 70 ? 8.328 -11.328 -5.883 1 98.94 70 ILE A C 1
ATOM 564 O O . ILE A 1 70 ? 9.289 -11.25 -5.109 1 98.94 70 ILE A O 1
ATOM 568 N N . LEU A 1 71 ? 7.09 -11.523 -5.477 1 98.88 71 LEU A N 1
ATOM 569 C CA . LEU A 1 71 ? 6.73 -11.57 -4.062 1 98.88 71 LEU A CA 1
ATOM 570 C C . LEU A 1 71 ? 6.184 -12.938 -3.682 1 98.88 71 LEU A C 1
ATOM 572 O O . LEU A 1 71 ? 5.316 -13.477 -4.375 1 98.88 71 LEU A O 1
ATOM 576 N N . THR A 1 72 ? 6.707 -13.477 -2.512 1 98.5 72 THR A N 1
ATOM 577 C CA . THR A 1 72 ? 6.32 -14.82 -2.094 1 98.5 72 THR A CA 1
ATOM 578 C C . THR A 1 72 ? 6.219 -14.906 -0.574 1 98.5 72 THR A C 1
ATOM 580 O O . THR A 1 72 ? 7.238 -14.922 0.12 1 98.5 72 THR A O 1
ATOM 583 N N . PRO A 1 73 ? 4.996 -14.969 -0.075 1 95.94 73 PRO A N 1
ATOM 584 C CA . PRO A 1 73 ? 4.898 -15.438 1.309 1 95.94 73 PRO A CA 1
ATOM 585 C C . PRO A 1 73 ? 5.305 -16.906 1.466 1 95.94 73 PRO A C 1
ATOM 587 O O . PRO A 1 73 ? 4.816 -17.766 0.731 1 95.94 73 PRO A O 1
ATOM 590 N N . ILE A 1 74 ? 6.188 -17.156 2.393 1 93.81 74 ILE A N 1
ATOM 591 C CA . ILE A 1 74 ? 6.711 -18.516 2.469 1 93.81 74 ILE A CA 1
ATOM 592 C C . ILE A 1 74 ? 6.414 -19.109 3.846 1 93.81 74 ILE A C 1
ATOM 594 O O . ILE A 1 74 ? 6.969 -18.672 4.852 1 93.81 74 ILE A O 1
ATOM 598 N N . ALA A 1 75 ? 5.559 -20.047 3.846 1 87.19 75 ALA A N 1
ATOM 599 C CA . ALA A 1 75 ? 5.34 -20.828 5.059 1 87.19 75 ALA A CA 1
ATOM 600 C C . ALA A 1 75 ? 6.188 -22.094 5.059 1 87.19 75 ALA A C 1
ATOM 602 O O . ALA A 1 75 ? 6.594 -22.578 6.121 1 87.19 75 ALA A O 1
ATOM 603 N N . ARG A 1 76 ? 6.402 -22.609 3.904 1 89.25 76 ARG A N 1
ATOM 604 C CA . ARG A 1 76 ? 7.246 -23.781 3.664 1 89.25 76 ARG A CA 1
ATOM 605 C C . ARG A 1 76 ? 8.141 -23.562 2.449 1 89.25 76 ARG A C 1
ATOM 607 O O . ARG A 1 76 ? 7.691 -23.062 1.418 1 89.25 76 ARG A O 1
ATOM 614 N N . PHE A 1 77 ? 9.359 -23.922 2.676 1 93 77 PHE A N 1
ATOM 615 C CA . PHE A 1 77 ? 10.305 -23.766 1.576 1 93 77 PHE A CA 1
ATOM 616 C C . PHE A 1 77 ? 10.398 -25.031 0.747 1 93 77 PHE A C 1
ATOM 618 O O . PHE A 1 77 ? 10.727 -26.094 1.271 1 93 77 PHE A O 1
ATOM 625 N N . TYR A 1 78 ? 10.07 -25 -0.504 1 94.94 78 TYR A N 1
ATOM 626 C CA . TYR A 1 78 ? 10.25 -26.078 -1.456 1 94.94 78 TYR A CA 1
ATOM 627 C C . TYR A 1 78 ? 11.453 -25.828 -2.359 1 94.94 78 TYR A C 1
ATOM 629 O O . TYR A 1 78 ? 11.469 -24.859 -3.125 1 94.94 78 TYR A O 1
ATOM 637 N N . PRO A 1 79 ? 12.43 -26.703 -2.34 1 96.06 79 PRO A N 1
ATOM 638 C CA . PRO A 1 79 ? 13.578 -26.531 -3.229 1 96.06 79 PRO A CA 1
ATOM 639 C C . PRO A 1 79 ? 13.18 -26.406 -4.695 1 96.06 79 PRO A C 1
ATOM 641 O O . PRO A 1 79 ? 13.828 -25.688 -5.465 1 96.06 79 PRO A O 1
ATOM 644 N N . GLN A 1 80 ? 12.141 -27.109 -5.062 1 97.12 80 GLN A N 1
ATOM 645 C CA . GLN A 1 80 ? 11.672 -27.062 -6.445 1 97.12 80 GLN A CA 1
ATOM 646 C C . GLN A 1 80 ? 11.172 -25.672 -6.812 1 97.12 80 GLN A C 1
ATOM 648 O O . GLN A 1 80 ? 11.297 -25.25 -7.961 1 97.12 80 GLN A O 1
ATOM 653 N N . TYR A 1 81 ? 10.602 -25.016 -5.875 1 97.94 81 TYR A N 1
ATOM 654 C CA . TYR A 1 81 ? 10.195 -23.641 -6.094 1 97.94 81 TYR A CA 1
ATOM 655 C C . TYR A 1 81 ? 11.391 -22.766 -6.449 1 97.94 81 TYR A C 1
ATOM 657 O O . TYR A 1 81 ? 11.328 -21.969 -7.395 1 97.94 81 TYR A O 1
ATOM 665 N N . TRP A 1 82 ? 12.43 -22.844 -5.672 1 98.12 82 TRP A N 1
ATOM 666 C CA . TRP A 1 82 ? 13.625 -22.047 -5.906 1 98.12 82 TRP A CA 1
ATOM 667 C C . TRP A 1 82 ? 14.242 -22.375 -7.262 1 98.12 82 TRP A C 1
ATOM 669 O O . TRP A 1 82 ? 14.625 -21.469 -8.008 1 98.12 82 TRP A O 1
ATOM 679 N N . LYS A 1 83 ? 14.312 -23.656 -7.551 1 97.94 83 LYS A N 1
ATOM 680 C CA . LYS A 1 83 ? 14.805 -24.062 -8.859 1 97.94 83 LYS A CA 1
ATOM 681 C C . LYS A 1 83 ? 13.969 -23.453 -9.984 1 97.94 83 LYS A C 1
ATOM 683 O O . LYS A 1 83 ? 14.508 -23 -10.992 1 97.94 83 LYS A O 1
ATOM 688 N N . ASN A 1 84 ? 12.672 -23.531 -9.766 1 98.12 84 ASN A N 1
ATOM 689 C CA . ASN A 1 84 ? 11.75 -22.938 -10.719 1 98.12 84 ASN A CA 1
ATOM 690 C C . ASN A 1 84 ? 12.031 -21.453 -10.93 1 98.12 84 ASN A C 1
ATOM 692 O O . ASN A 1 84 ? 12.008 -20.969 -12.062 1 98.12 84 ASN A O 1
ATOM 696 N N . LEU A 1 85 ? 12.305 -20.703 -9.859 1 98 85 LEU A N 1
ATOM 697 C CA . LEU A 1 85 ? 12.633 -19.281 -9.922 1 98 85 LEU A CA 1
ATOM 698 C C . LEU A 1 85 ? 13.898 -19.047 -10.734 1 98 85 LEU A C 1
ATOM 700 O O . LEU A 1 85 ? 13.953 -18.125 -11.555 1 98 85 LEU A O 1
ATOM 704 N N . LEU A 1 86 ? 14.875 -19.906 -10.578 1 97.81 86 LEU A N 1
ATOM 705 C CA . LEU A 1 86 ? 16.156 -19.75 -11.242 1 97.81 86 LEU A CA 1
ATOM 706 C C . LEU A 1 86 ? 16.047 -20.078 -12.734 1 97.81 86 LEU A C 1
ATOM 708 O O . LEU A 1 86 ? 16.891 -19.672 -13.523 1 97.81 86 LEU A O 1
ATOM 712 N N . GLU A 1 87 ? 15.031 -20.75 -13.102 1 97.75 87 GLU A N 1
ATOM 713 C CA . GLU A 1 87 ? 14.867 -21.188 -14.484 1 97.75 87 GLU A CA 1
ATOM 714 C C . GLU A 1 87 ? 14.117 -20.156 -15.305 1 97.75 87 GLU A C 1
ATOM 716 O O . GLU A 1 87 ? 14.039 -20.266 -16.531 1 97.75 87 GLU A O 1
ATOM 721 N N . LEU A 1 88 ? 13.602 -19.109 -14.648 1 98.31 88 LEU A N 1
ATOM 722 C CA . LEU A 1 88 ? 12.906 -18.078 -15.398 1 98.31 88 LEU A CA 1
ATOM 723 C C . LEU A 1 88 ? 13.852 -17.391 -16.391 1 98.31 88 LEU A C 1
ATOM 725 O O . LEU A 1 88 ? 14.984 -17.062 -16.047 1 98.31 88 LEU A O 1
ATOM 729 N N . ASP A 1 89 ? 13.289 -17.266 -17.625 1 97.88 89 ASP A N 1
ATOM 730 C CA . ASP A 1 89 ? 14.062 -16.625 -18.688 1 97.88 89 ASP A CA 1
ATOM 731 C C . ASP A 1 89 ? 13.867 -15.117 -18.672 1 97.88 89 ASP A C 1
ATOM 733 O O . ASP A 1 89 ? 13.32 -14.547 -19.625 1 97.88 89 ASP A O 1
ATOM 737 N N . TYR A 1 90 ? 14.195 -14.461 -17.734 1 98.31 90 TYR A N 1
ATOM 738 C CA . TYR A 1 90 ? 14.195 -13.016 -17.531 1 98.31 90 TYR A CA 1
ATOM 739 C C . TYR A 1 90 ? 15.492 -12.555 -16.875 1 98.31 90 TYR A C 1
ATOM 741 O O . TYR A 1 90 ? 16.016 -13.211 -15.969 1 98.31 90 TYR A O 1
ATOM 749 N N . PRO A 1 91 ? 16.109 -11.492 -17.344 1 97.69 91 PRO A N 1
ATOM 750 C CA . PRO A 1 91 ? 17.375 -11.062 -16.734 1 97.69 91 PRO A CA 1
ATOM 751 C C . PRO A 1 91 ? 17.266 -10.844 -15.234 1 97.69 91 PRO A C 1
ATOM 753 O O . PRO A 1 91 ? 16.453 -10.031 -14.781 1 97.69 91 PRO A O 1
ATOM 756 N N . ARG A 1 92 ? 18.094 -11.508 -14.484 1 97.19 92 ARG A N 1
ATOM 757 C CA . ARG A 1 92 ? 18 -11.484 -13.031 1 97.19 92 ARG A CA 1
ATOM 758 C C . ARG A 1 92 ? 18.328 -10.094 -12.484 1 97.19 92 ARG A C 1
ATOM 760 O O . ARG A 1 92 ? 17.844 -9.711 -11.422 1 97.19 92 ARG A O 1
ATOM 767 N N . ASN A 1 93 ? 19.109 -9.336 -13.211 1 96.56 93 ASN A N 1
ATOM 768 C CA . ASN A 1 93 ? 19.422 -7.984 -12.773 1 96.56 93 ASN A CA 1
ATOM 769 C C . ASN A 1 93 ? 18.219 -7.059 -12.867 1 96.56 93 ASN A C 1
ATOM 771 O O . ASN A 1 93 ? 18.266 -5.922 -12.398 1 96.56 93 ASN A O 1
ATOM 775 N N . LEU A 1 94 ? 17.125 -7.523 -13.414 1 98.12 94 LEU A N 1
ATOM 776 C CA . LEU A 1 94 ? 15.875 -6.773 -13.492 1 98.12 94 LEU A CA 1
ATOM 777 C C . LEU A 1 94 ? 14.828 -7.363 -12.555 1 98.12 94 LEU A C 1
ATOM 779 O O . LEU A 1 94 ? 13.688 -6.898 -12.516 1 98.12 94 LEU A O 1
ATOM 783 N N . ILE A 1 95 ? 15.234 -8.359 -11.797 1 98.5 95 ILE A N 1
ATOM 784 C CA . ILE A 1 95 ? 14.297 -9.016 -10.891 1 98.5 95 ILE A CA 1
ATOM 785 C C . ILE A 1 95 ? 14.688 -8.719 -9.445 1 98.5 95 ILE A C 1
ATOM 787 O O . ILE A 1 95 ? 15.844 -8.93 -9.047 1 98.5 95 ILE A O 1
ATOM 791 N N . SER A 1 96 ? 13.797 -8.18 -8.703 1 98.25 96 SER A N 1
ATOM 792 C CA . SER A 1 96 ? 13.891 -8.133 -7.25 1 98.25 96 SER A CA 1
ATOM 793 C C . SER A 1 96 ? 12.992 -9.18 -6.598 1 98.25 96 SER A C 1
ATOM 795 O O . SER A 1 96 ? 11.898 -9.461 -7.094 1 98.25 96 SER A O 1
ATOM 797 N N . LEU A 1 97 ? 13.516 -9.766 -5.512 1 98.69 97 LEU A N 1
ATOM 798 C CA . LEU A 1 97 ? 12.758 -10.781 -4.789 1 98.69 97 LEU A CA 1
ATOM 799 C C . LEU A 1 97 ? 12.359 -10.273 -3.404 1 98.69 97 LEU A C 1
ATOM 801 O O . LEU A 1 97 ? 13.148 -9.617 -2.725 1 98.69 97 LEU A O 1
ATOM 805 N N . GLY A 1 98 ? 11.141 -10.445 -3.027 1 98.56 98 GLY A N 1
ATOM 806 C CA . GLY A 1 98 ? 10.641 -10.211 -1.68 1 98.56 98 GLY A CA 1
ATOM 807 C C . GLY A 1 98 ? 9.992 -11.438 -1.059 1 98.56 98 GLY A C 1
ATOM 808 O O . GLY A 1 98 ? 9.086 -12.023 -1.644 1 98.56 98 GLY A O 1
ATOM 809 N N . PHE A 1 99 ? 10.492 -11.797 0.103 1 98.19 99 PHE A N 1
ATOM 810 C CA . PHE A 1 99 ? 9.953 -12.93 0.846 1 98.19 99 PHE A CA 1
ATOM 811 C C . PHE A 1 99 ? 9.484 -12.492 2.229 1 98.19 99 PHE A C 1
ATOM 813 O O . PHE A 1 99 ? 10.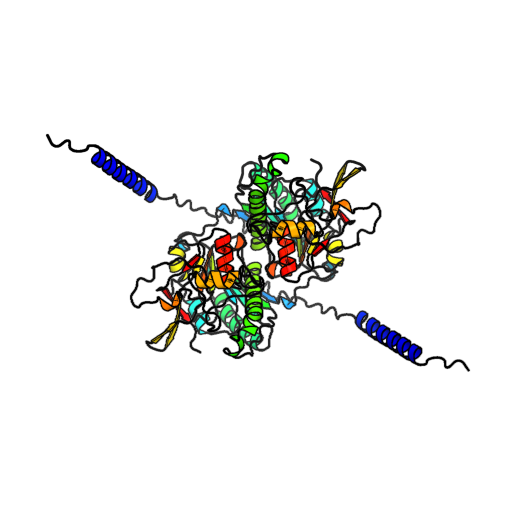055 -11.586 2.828 1 98.19 99 PHE A O 1
ATOM 820 N N . ILE A 1 100 ? 8.453 -13.078 2.717 1 96.69 100 ILE A N 1
ATOM 821 C CA . ILE A 1 100 ? 8.039 -12.906 4.102 1 96.69 100 ILE A CA 1
ATOM 822 C C . ILE A 1 100 ? 7.84 -14.266 4.762 1 96.69 100 ILE A C 1
ATOM 824 O O . ILE A 1 100 ? 7.168 -15.141 4.207 1 96.69 100 ILE A O 1
ATOM 828 N N . VAL A 1 101 ? 8.508 -14.5 5.852 1 94.88 101 VAL A N 1
ATOM 829 C CA . VAL A 1 101 ? 8.531 -15.781 6.547 1 94.88 101 VAL A CA 1
ATOM 830 C C . VAL A 1 101 ? 8.008 -15.609 7.969 1 94.88 101 VAL A C 1
ATOM 832 O O . VAL A 1 101 ? 8.227 -14.57 8.594 1 94.88 101 VAL A O 1
ATOM 835 N N . PRO A 1 102 ? 7.34 -16.641 8.477 1 90.38 102 PRO A N 1
ATOM 836 C CA . PRO A 1 102 ? 6.871 -16.547 9.859 1 90.38 102 PRO A CA 1
ATOM 837 C C . PRO A 1 102 ? 8.008 -16.641 10.875 1 90.38 102 PRO A C 1
ATOM 839 O O . PRO A 1 102 ? 9.062 -17.203 10.578 1 90.38 102 PRO A O 1
ATOM 842 N N . SER A 1 103 ? 7.805 -16.062 12.062 1 87.19 103 SER A N 1
ATOM 843 C CA . SER A 1 103 ? 8.82 -16.078 13.109 1 87.19 103 SER A CA 1
ATOM 844 C C . SER A 1 103 ? 8.734 -17.328 13.961 1 87.19 103 SER A C 1
ATOM 846 O O . SER A 1 103 ? 9.531 -17.516 14.883 1 87.19 103 SER A O 1
ATOM 848 N N . SER A 1 104 ? 7.996 -18.234 13.703 1 82.5 104 SER A N 1
ATOM 849 C CA . SER A 1 104 ? 7.844 -19.469 14.469 1 82.5 104 SER A CA 1
ATOM 850 C C . SER A 1 104 ? 9.062 -20.375 14.305 1 82.5 104 SER A C 1
ATOM 852 O O . SER A 1 104 ? 10 -20.047 13.57 1 82.5 104 SER A O 1
ATOM 854 N N . LYS A 1 105 ? 9.055 -21.453 15.141 1 77.56 105 LYS A N 1
ATOM 855 C CA . LYS A 1 105 ? 10.141 -22.422 15.031 1 77.56 105 LYS A CA 1
ATOM 856 C C . LYS A 1 105 ? 10.242 -22.969 13.617 1 77.56 105 LYS A C 1
ATOM 858 O O . LYS A 1 105 ? 11.336 -23.062 13.055 1 77.56 105 LYS A O 1
ATOM 863 N N . ASP A 1 106 ? 9.164 -23.359 13.078 1 79.38 106 ASP A N 1
ATOM 864 C CA . ASP A 1 106 ? 9.141 -23.828 11.695 1 79.38 106 ASP A CA 1
ATOM 865 C C . ASP A 1 106 ? 9.625 -22.734 10.742 1 79.38 106 ASP A C 1
ATOM 867 O O . ASP A 1 106 ? 10.32 -23.016 9.766 1 79.38 106 ASP A O 1
ATOM 871 N N . GLY A 1 107 ? 9.391 -21.594 11.156 1 83.75 107 GLY A N 1
ATOM 872 C CA . GLY A 1 107 ? 9.836 -20.453 10.367 1 83.75 107 GLY A CA 1
ATOM 873 C C . GLY A 1 107 ? 11.344 -20.297 10.359 1 83.75 107 GLY A C 1
ATOM 874 O O . GLY A 1 107 ? 11.93 -19.906 9.352 1 83.75 107 GLY A O 1
ATOM 875 N N . ALA A 1 108 ? 11.891 -20.719 11.414 1 86.62 108 ALA A N 1
ATOM 876 C CA . ALA A 1 108 ? 13.344 -20.609 11.508 1 86.62 108 ALA A CA 1
ATOM 877 C C . ALA A 1 108 ? 14.031 -21.547 10.516 1 86.62 108 ALA A C 1
ATOM 879 O O . ALA A 1 108 ? 15.047 -21.188 9.922 1 86.62 108 ALA A O 1
ATOM 880 N N . LYS A 1 109 ? 13.531 -22.703 10.438 1 90.56 109 LYS A N 1
ATOM 881 C CA . LYS A 1 109 ? 14.062 -23.641 9.453 1 90.56 109 LYS A CA 1
ATOM 882 C C . LYS A 1 109 ? 13.906 -23.094 8.039 1 90.56 109 LYS A C 1
ATOM 884 O O . LYS A 1 109 ? 14.844 -23.141 7.242 1 90.56 109 LYS A O 1
ATOM 889 N N . VAL A 1 110 ? 12.719 -22.625 7.754 1 92 110 VAL A N 1
ATOM 890 C CA . VAL A 1 110 ? 12.438 -22.047 6.445 1 92 110 VAL A CA 1
ATOM 891 C C . VAL A 1 110 ? 13.398 -20.891 6.168 1 92 110 VAL A C 1
ATOM 893 O O . VAL A 1 110 ? 13.961 -20.797 5.074 1 92 110 VAL A O 1
ATOM 896 N N . HIS A 1 111 ? 13.578 -20.109 7.148 1 92.88 111 HIS A N 1
ATOM 897 C CA . HIS A 1 111 ? 14.484 -18.969 7.043 1 92.88 111 HIS A CA 1
ATOM 898 C C . HIS A 1 111 ? 15.898 -19.406 6.684 1 92.88 111 HIS A C 1
ATOM 900 O O . HIS A 1 111 ? 16.531 -18.828 5.805 1 92.88 111 HIS A O 1
ATOM 906 N N . ARG A 1 112 ? 16.359 -20.391 7.324 1 94 112 ARG A N 1
ATOM 907 C CA . ARG A 1 112 ? 17.703 -20.906 7.094 1 94 112 ARG A CA 1
ATOM 908 C C . ARG A 1 112 ? 17.844 -21.453 5.676 1 94 112 ARG A C 1
ATOM 910 O O . ARG A 1 112 ? 18.812 -21.141 4.984 1 94 112 ARG A O 1
ATOM 917 N N . GLU A 1 113 ? 16.906 -22.25 5.254 1 95.81 113 GLU A N 1
ATOM 918 C CA . GLU A 1 113 ? 16.938 -22.844 3.918 1 95.81 113 GLU A CA 1
ATOM 919 C C . GLU A 1 113 ? 16.875 -21.781 2.836 1 95.81 113 GLU A C 1
ATOM 921 O O . GLU A 1 113 ? 17.609 -21.844 1.845 1 95.81 113 GLU A O 1
ATOM 926 N N . LEU A 1 114 ? 16.031 -20.844 3.068 1 96.25 114 LEU A N 1
ATOM 927 C CA . LEU A 1 114 ? 15.891 -19.75 2.127 1 96.25 114 LEU A CA 1
ATOM 928 C C . LEU A 1 114 ? 17.188 -18.938 2.027 1 96.25 114 LEU A C 1
ATOM 930 O O . LEU A 1 114 ? 17.641 -18.625 0.927 1 96.25 114 LEU A O 1
ATOM 934 N N . ARG A 1 115 ? 17.781 -18.609 3.131 1 95.06 115 ARG A N 1
ATOM 935 C CA . ARG A 1 115 ? 19.031 -17.844 3.156 1 95.06 115 ARG A CA 1
ATOM 936 C C . ARG A 1 115 ? 20.141 -18.594 2.426 1 95.06 115 ARG A C 1
ATOM 938 O O . ARG A 1 115 ? 20.922 -17.984 1.685 1 95.06 115 ARG A O 1
ATOM 945 N N . ASN A 1 116 ? 20.188 -19.891 2.652 1 96 116 ASN A N 1
ATOM 946 C CA . ASN A 1 116 ? 21.188 -20.703 1.964 1 96 116 ASN A CA 1
ATOM 947 C C . ASN A 1 116 ? 21.016 -20.641 0.449 1 96 116 ASN A C 1
ATOM 949 O O . ASN A 1 116 ? 21.984 -20.484 -0.286 1 96 116 ASN A O 1
ATOM 953 N N . ALA A 1 117 ? 19.781 -20.75 0.047 1 96.69 117 ALA A N 1
ATOM 954 C CA . ALA A 1 117 ? 19.5 -20.703 -1.383 1 96.69 117 ALA A CA 1
ATOM 955 C C . ALA A 1 117 ? 19.859 -19.344 -1.97 1 96.69 117 ALA A C 1
ATOM 957 O O . ALA A 1 117 ? 20.469 -19.266 -3.035 1 96.69 117 ALA A O 1
ATOM 958 N N . ILE A 1 118 ? 19.531 -18.25 -1.284 1 96.81 118 ILE A N 1
ATOM 959 C CA . ILE A 1 118 ? 19.797 -16.891 -1.734 1 96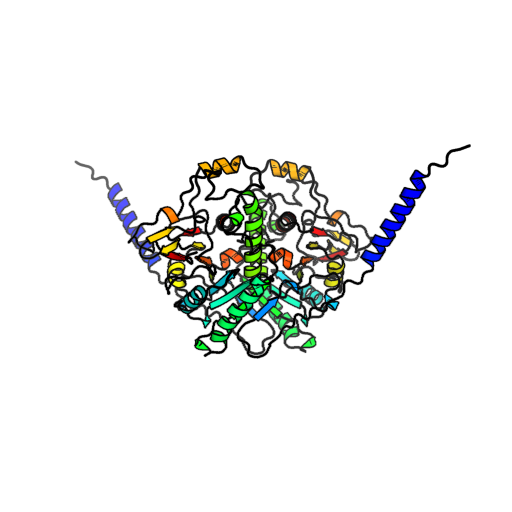.81 118 ILE A CA 1
ATOM 960 C C . ILE A 1 118 ? 21.312 -16.641 -1.785 1 96.81 118 ILE A C 1
ATOM 962 O O . ILE A 1 118 ? 21.828 -16.078 -2.756 1 96.81 118 ILE A O 1
ATOM 966 N N . ASN A 1 119 ? 21.984 -17.125 -0.767 1 95.25 119 ASN A N 1
ATOM 967 C CA . ASN A 1 119 ? 23.438 -16.938 -0.686 1 95.25 119 ASN A CA 1
ATOM 968 C C . ASN A 1 119 ? 24.156 -17.609 -1.85 1 95.25 119 ASN A C 1
ATOM 970 O O . ASN A 1 119 ? 25.125 -17.062 -2.381 1 95.25 119 ASN A O 1
ATOM 974 N N . ALA A 1 120 ? 23.625 -18.703 -2.186 1 94.94 120 ALA A N 1
ATOM 975 C CA . ALA A 1 120 ? 24.25 -19.438 -3.285 1 94.94 120 ALA A CA 1
ATOM 976 C C . ALA A 1 120 ? 24.219 -18.625 -4.574 1 94.94 120 ALA A C 1
ATOM 978 O O . ALA A 1 120 ? 25.125 -18.719 -5.395 1 94.94 120 ALA A O 1
ATOM 979 N N . VAL A 1 121 ? 23.25 -17.812 -4.754 1 96 121 VAL A N 1
ATOM 980 C CA . VAL A 1 121 ? 23.094 -17.016 -5.969 1 96 121 VAL A CA 1
ATOM 981 C C . VAL A 1 121 ? 23.781 -15.664 -5.797 1 96 121 VAL A C 1
ATOM 983 O O . VAL A 1 121 ? 24.562 -15.25 -6.66 1 96 121 VAL A O 1
ATOM 986 N N . GLN A 1 122 ? 23.609 -15.008 -4.691 1 95.19 122 GLN A N 1
ATOM 987 C CA . GLN A 1 122 ? 24.031 -13.625 -4.469 1 95.19 122 GLN A CA 1
ATOM 988 C C . GLN A 1 122 ? 25.531 -13.539 -4.211 1 95.19 122 GLN A C 1
ATOM 990 O O . GLN A 1 122 ? 26.125 -12.461 -4.309 1 95.19 122 GLN A O 1
ATOM 995 N N . LYS A 1 123 ? 26.172 -14.633 -3.902 1 92.31 123 LYS A N 1
ATOM 996 C CA . LYS A 1 123 ? 27.625 -14.656 -3.738 1 92.31 123 LYS A CA 1
ATOM 997 C C . LYS A 1 123 ? 28.312 -15.102 -5.023 1 92.31 123 LYS A C 1
ATOM 999 O O . LYS A 1 123 ? 29.531 -15.117 -5.102 1 92.31 123 LYS A O 1
ATOM 1004 N N . GLY A 1 124 ? 27.516 -15.453 -5.973 1 91.44 124 GLY A N 1
ATOM 1005 C CA . GLY A 1 124 ? 28.062 -15.867 -7.258 1 91.44 124 GLY A CA 1
ATOM 1006 C C . GLY A 1 124 ? 28.406 -14.695 -8.164 1 91.44 124 GLY A C 1
ATOM 1007 O O . GLY A 1 124 ? 28.594 -13.57 -7.695 1 91.44 124 GLY A O 1
ATOM 1008 N N . PRO A 1 125 ? 28.547 -15.016 -9.414 1 91.69 125 PRO A N 1
ATOM 1009 C CA . PRO A 1 125 ? 28.875 -13.969 -10.383 1 91.69 125 PRO A CA 1
ATOM 1010 C C . PRO A 1 125 ? 27.812 -12.875 -10.445 1 91.69 125 PRO A C 1
ATOM 1012 O O . PRO A 1 125 ? 26.609 -13.164 -10.352 1 91.69 125 PRO A O 1
ATOM 1015 N N . GLY A 1 126 ? 28.219 -11.711 -10.594 1 88.88 126 GLY A N 1
ATOM 1016 C CA . GLY A 1 126 ? 27.344 -10.547 -10.57 1 88.88 126 GLY A CA 1
ATOM 1017 C C . GLY A 1 126 ? 26.234 -10.609 -11.617 1 88.88 126 GLY A C 1
ATOM 1018 O O . GLY A 1 126 ? 25.109 -10.188 -11.359 1 88.88 126 GLY A O 1
ATOM 1019 N N . ASP A 1 127 ? 26.547 -11.164 -12.703 1 89.31 127 ASP A N 1
ATOM 1020 C CA . ASP A 1 127 ? 25.594 -11.18 -13.82 1 89.31 127 ASP A CA 1
ATOM 1021 C C . ASP A 1 127 ? 24.531 -12.25 -13.609 1 89.31 127 ASP A C 1
ATOM 1023 O O . ASP A 1 127 ? 23.547 -12.312 -14.359 1 89.31 127 ASP A O 1
ATOM 1027 N N . LYS A 1 128 ? 24.672 -13.008 -12.648 1 93.06 128 LYS A N 1
ATOM 1028 C CA . LYS A 1 128 ? 23.703 -14.055 -12.359 1 93.06 128 LYS A CA 1
ATOM 1029 C C . LYS A 1 128 ? 22.938 -13.758 -11.078 1 93.06 128 LYS A C 1
ATOM 1031 O O . LYS A 1 128 ? 22.125 -14.578 -10.633 1 93.06 128 LYS A O 1
ATOM 1036 N N . ARG A 1 129 ? 23.141 -12.633 -10.531 1 95.81 129 ARG A N 1
ATOM 1037 C CA . ARG A 1 129 ? 22.5 -12.258 -9.273 1 95.81 129 ARG A CA 1
ATOM 1038 C C . ARG A 1 129 ? 21.172 -11.531 -9.531 1 95.81 129 ARG A C 1
ATOM 1040 O O . ARG A 1 129 ? 21 -10.914 -10.578 1 95.81 129 ARG A O 1
ATOM 1047 N N . PHE A 1 130 ? 20.312 -11.703 -8.625 1 97.56 130 PHE A N 1
ATOM 1048 C CA . PHE A 1 130 ? 19.125 -10.867 -8.633 1 97.56 130 PHE A CA 1
ATOM 1049 C C . PHE A 1 130 ? 19.469 -9.43 -8.258 1 97.56 130 PHE A C 1
ATOM 1051 O O . PHE A 1 130 ? 20.453 -9.188 -7.559 1 97.56 130 PHE A O 1
ATOM 1058 N N . ALA A 1 131 ? 18.625 -8.5 -8.766 1 96.19 131 ALA A N 1
ATOM 1059 C CA . ALA A 1 131 ? 18.859 -7.078 -8.523 1 96.19 131 ALA A CA 1
ATOM 1060 C C . ALA A 1 131 ? 18.797 -6.762 -7.031 1 96.19 131 ALA A C 1
ATOM 1062 O O . ALA A 1 131 ? 19.594 -5.973 -6.523 1 96.19 131 ALA A O 1
ATOM 1063 N N . ASP A 1 132 ? 17.844 -7.316 -6.348 1 95.44 132 ASP A N 1
ATOM 1064 C CA . ASP A 1 132 ? 17.609 -7.082 -4.93 1 95.44 132 ASP A CA 1
ATOM 1065 C C . ASP A 1 132 ? 16.828 -8.234 -4.305 1 95.44 132 ASP A C 1
ATOM 1067 O O . ASP A 1 132 ? 16.016 -8.883 -4.977 1 95.44 132 ASP A O 1
ATOM 1071 N N . VAL A 1 133 ? 17.219 -8.562 -3.078 1 97.81 133 VAL A N 1
ATOM 1072 C CA . VAL A 1 133 ? 16.5 -9.594 -2.348 1 97.81 133 VAL A CA 1
ATOM 1073 C C . VAL A 1 133 ? 16.219 -9.117 -0.921 1 97.81 133 VAL A C 1
ATOM 1075 O O . VAL A 1 133 ? 17.141 -8.688 -0.216 1 97.81 133 VAL A O 1
ATOM 1078 N N . LYS A 1 134 ? 14.945 -9.164 -0.524 1 97.56 134 LYS A N 1
ATOM 1079 C CA . LYS A 1 134 ? 14.555 -8.82 0.839 1 97.56 134 LYS A CA 1
ATOM 1080 C C . LYS A 1 134 ? 13.797 -9.961 1.504 1 97.56 134 LYS A C 1
ATOM 1082 O O . LYS A 1 134 ? 12.922 -10.57 0.887 1 97.56 134 LYS A O 1
ATOM 1087 N N . ILE A 1 135 ? 14.188 -10.234 2.707 1 97.31 135 ILE A N 1
ATOM 1088 C CA . ILE A 1 135 ? 13.469 -11.203 3.535 1 97.31 135 ILE A CA 1
ATOM 1089 C C . ILE A 1 135 ? 12.859 -10.492 4.742 1 97.31 135 ILE A C 1
ATOM 1091 O O . ILE A 1 135 ? 13.578 -9.859 5.527 1 97.31 135 ILE A O 1
ATOM 1095 N N . LEU A 1 136 ? 11.609 -10.562 4.855 1 96.88 136 LEU A N 1
ATOM 1096 C CA . LEU A 1 136 ? 10.906 -10.055 6.027 1 96.88 136 LEU A CA 1
ATOM 1097 C C . LEU A 1 136 ? 10.523 -11.188 6.965 1 96.88 136 LEU A C 1
ATOM 1099 O O . LEU A 1 136 ? 10.023 -12.227 6.52 1 96.88 136 LEU A O 1
ATOM 1103 N N . ILE A 1 137 ? 10.805 -11 8.219 1 94.75 137 ILE A N 1
ATOM 1104 C CA . ILE A 1 137 ? 10.375 -11.945 9.242 1 94.75 137 ILE A CA 1
ATOM 1105 C C . ILE A 1 137 ? 9.242 -11.336 10.062 1 94.75 137 ILE A C 1
ATOM 1107 O O . ILE A 1 137 ? 9.391 -10.25 10.633 1 94.75 137 ILE A O 1
ATOM 1111 N N . GLN A 1 138 ? 8.141 -11.977 10.086 1 91.5 138 GLN A N 1
ATOM 1112 C CA . GLN A 1 138 ? 6.996 -11.438 10.797 1 91.5 138 GLN A CA 1
ATOM 1113 C C . GLN A 1 138 ? 6.188 -12.547 11.469 1 91.5 138 GLN A C 1
ATOM 1115 O O . GLN A 1 138 ? 6 -13.617 10.891 1 91.5 138 GLN A O 1
ATOM 1120 N N . ASP A 1 139 ? 5.746 -12.227 12.703 1 81.62 139 ASP A N 1
ATOM 1121 C CA . ASP A 1 139 ? 4.871 -13.172 13.383 1 81.62 139 ASP A CA 1
ATOM 1122 C C . ASP A 1 139 ? 3.502 -13.242 12.711 1 81.62 139 ASP A C 1
ATOM 1124 O O . ASP A 1 139 ? 2.91 -12.211 12.391 1 81.62 139 ASP A O 1
ATOM 1128 N N . SER A 1 140 ? 3.305 -14.406 12.156 1 70.56 140 SER A N 1
ATOM 1129 C CA . SER A 1 140 ? 1.966 -14.555 11.594 1 70.56 140 SER A CA 1
ATOM 1130 C C . SER A 1 140 ? 1.12 -15.516 12.43 1 70.56 140 SER A C 1
ATOM 1132 O O . SER A 1 140 ? 1.646 -16.453 13.0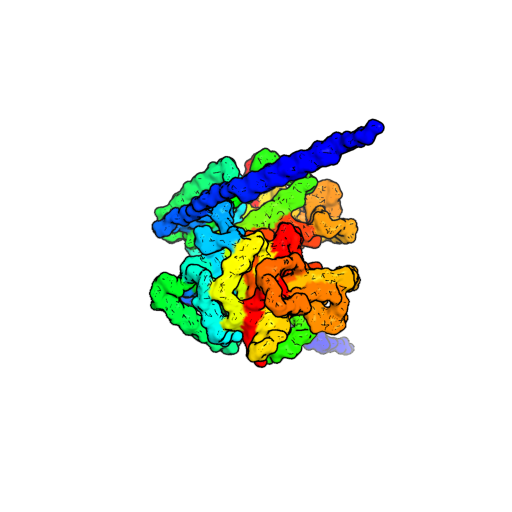23 1 70.56 140 SER A O 1
ATOM 1134 N N . ASP A 1 141 ? 0.25 -15 13.32 1 61.94 141 ASP A N 1
ATOM 1135 C CA . ASP A 1 141 ? -0.594 -15.945 14.047 1 61.94 141 ASP A CA 1
ATOM 1136 C C . ASP A 1 141 ? -1.165 -17 13.109 1 61.94 141 ASP A C 1
ATOM 1138 O O . ASP A 1 141 ? -2.148 -17.672 13.445 1 61.94 141 ASP A O 1
ATOM 1142 N N . LEU A 1 142 ? -0.673 -17.016 11.891 1 60.09 142 LEU A N 1
ATOM 1143 C CA . LEU A 1 142 ? -1.16 -18.047 10.977 1 60.09 142 LEU A CA 1
ATOM 1144 C C . LEU A 1 142 ? -0.583 -19.406 11.336 1 60.09 142 LEU A C 1
ATOM 1146 O O . LEU A 1 142 ? 0.619 -19.531 11.578 1 60.09 142 LEU A O 1
ATOM 1150 N N . SER A 1 143 ? -1.268 -20.172 12.305 1 50.06 143 SER A N 1
ATOM 1151 C CA . SER A 1 143 ? -0.805 -21.438 12.852 1 50.06 143 SER A CA 1
ATOM 1152 C C . SER A 1 143 ? -0.362 -22.391 11.742 1 50.06 143 SER A C 1
ATOM 1154 O O . SER A 1 143 ? -1.129 -22.672 10.82 1 50.06 143 SER A O 1
ATOM 1156 N N . SER A 1 144 ? 0.887 -22.484 11.461 1 50.44 144 SER A N 1
ATOM 1157 C CA . SER A 1 144 ? 1.478 -23.469 10.555 1 50.44 144 SER A CA 1
ATOM 1158 C C . SER A 1 144 ? 1.067 -24.875 10.938 1 50.44 144 SER A C 1
ATOM 1160 O O . SER A 1 144 ? 1.197 -25.812 10.133 1 50.44 144 SER A O 1
ATOM 1162 N N . GLY A 1 145 ? 0.575 -25.031 12.094 1 48 145 GLY A N 1
ATOM 1163 C CA . GLY A 1 145 ? 0.372 -26.406 12.547 1 48 145 GLY A CA 1
ATOM 1164 C C . GLY A 1 145 ? -0.968 -26.969 12.125 1 48 145 GLY A C 1
ATOM 1165 O O . GLY A 1 145 ? -1.263 -28.141 12.406 1 48 145 GLY A O 1
ATOM 1166 N N . GLN A 1 146 ? -1.752 -26.109 11.594 1 52.34 146 GLN A N 1
ATOM 1167 C CA . GLN A 1 146 ? -3.037 -26.688 11.219 1 52.34 146 GLN A CA 1
ATOM 1168 C C . GLN A 1 146 ? -2.932 -27.469 9.906 1 52.34 146 GLN A C 1
ATOM 1170 O O . GLN A 1 146 ? -2.201 -27.062 9 1 52.34 146 GLN A O 1
ATOM 1175 N N . SER A 1 147 ? -3.523 -28.656 9.984 1 52.84 147 SER A N 1
ATOM 1176 C CA . SER A 1 147 ? -3.611 -29.453 8.758 1 52.84 147 SER A CA 1
ATOM 1177 C C . SER A 1 147 ? -4.281 -28.656 7.637 1 52.84 147 SER A C 1
ATOM 1179 O O . SER A 1 147 ? -5.02 -27.703 7.898 1 52.84 147 SER A O 1
ATOM 1181 N N . GLU A 1 148 ? -3.928 -28.906 6.398 1 53.88 148 GLU A N 1
ATOM 1182 C CA . GLU A 1 148 ? -4.605 -28.359 5.234 1 53.88 148 GLU A CA 1
ATOM 1183 C C . GLU A 1 148 ? -6.121 -28.391 5.406 1 53.88 148 GLU A C 1
ATOM 1185 O O . GLU A 1 148 ? -6.82 -27.453 5.035 1 53.88 148 GLU A O 1
ATOM 1190 N N . ALA A 1 149 ? -6.602 -29.453 5.965 1 53.03 149 ALA A N 1
ATOM 1191 C CA . ALA A 1 149 ? -8.031 -29.672 6.16 1 53.03 149 ALA A CA 1
ATOM 1192 C C . ALA A 1 149 ? -8.609 -28.656 7.152 1 53.03 149 ALA A C 1
ATOM 1194 O O . ALA A 1 149 ? -9.695 -28.109 6.938 1 53.03 149 ALA A O 1
ATOM 1195 N N . GLU A 1 150 ? -7.93 -28.391 8.234 1 53.66 150 GLU A N 1
ATOM 1196 C CA . GLU A 1 150 ? -8.406 -27.453 9.258 1 53.66 150 GLU A CA 1
ATOM 1197 C C . GLU A 1 150 ? -8.422 -26.031 8.742 1 53.66 150 GLU A C 1
ATOM 1199 O O . GLU A 1 150 ? -9.336 -25.25 9.055 1 53.66 150 GLU A O 1
ATOM 1204 N N . ARG A 1 151 ? -7.586 -25.781 7.953 1 52.88 151 ARG A N 1
ATOM 1205 C CA . ARG A 1 151 ? -7.469 -24.453 7.355 1 52.88 151 ARG A CA 1
ATOM 1206 C C . ARG A 1 151 ? -8.641 -24.172 6.422 1 52.88 151 ARG A C 1
ATOM 1208 O O . ARG A 1 151 ? -8.984 -23.016 6.191 1 52.88 151 ARG A O 1
ATOM 1215 N N . HIS A 1 152 ? -9.344 -25.203 6.035 1 55.97 152 HIS A N 1
ATOM 1216 C CA . HIS A 1 152 ? -10.375 -25.031 5.02 1 55.97 152 HIS A CA 1
ATOM 1217 C C . HIS A 1 152 ? -11.766 -24.984 5.648 1 55.97 152 HIS A C 1
ATOM 1219 O O . HIS A 1 152 ? -12.766 -24.844 4.938 1 55.97 152 HIS A O 1
ATOM 1225 N N . LYS A 1 153 ? -11.703 -25.031 7.008 1 59.66 153 LYS A N 1
ATOM 1226 C CA . LYS A 1 153 ? -13.008 -24.859 7.641 1 59.66 153 LYS A CA 1
ATOM 1227 C C . LYS A 1 153 ? -13.531 -23.438 7.434 1 59.66 153 LYS A C 1
ATOM 1229 O O . LYS A 1 153 ? -12.797 -22.469 7.609 1 59.66 153 LYS A O 1
ATOM 1234 N N . PHE A 1 154 ? -14.805 -23.391 7.137 1 65.5 154 PHE A N 1
ATOM 1235 C CA . PHE A 1 154 ? -15.445 -22.141 6.73 1 65.5 154 PHE A CA 1
ATOM 1236 C C . PHE A 1 154 ? -15.352 -21.094 7.844 1 65.5 154 PHE A C 1
ATOM 1238 O O . PHE A 1 154 ? -15.07 -19.922 7.582 1 65.5 154 PHE A O 1
ATOM 1245 N N . SER A 1 155 ? -15.539 -21.484 9.062 1 66.75 155 SER A N 1
ATOM 1246 C CA . SER A 1 155 ? -15.609 -20.547 10.172 1 66.75 155 SER A CA 1
ATOM 1247 C C . SER A 1 155 ? -14.258 -19.875 10.414 1 66.75 155 SER A C 1
ATOM 1249 O O . SER A 1 155 ? -14.195 -18.75 10.93 1 66.75 155 SER A O 1
ATOM 1251 N N . ALA A 1 156 ? -13.242 -20.531 9.914 1 73.69 156 ALA A N 1
ATOM 1252 C CA . ALA A 1 156 ? -11.898 -20.031 10.188 1 73.69 156 ALA A CA 1
ATOM 1253 C C . ALA A 1 156 ? -11.359 -19.234 8.992 1 73.69 156 ALA A C 1
ATOM 1255 O O . ALA A 1 156 ? -10.352 -18.531 9.117 1 73.69 156 ALA A O 1
ATOM 1256 N N . GLN A 1 157 ? -12.117 -19.234 7.941 1 79.44 157 GLN A N 1
ATOM 1257 C CA . GLN A 1 157 ? -11.562 -18.75 6.684 1 79.44 157 GLN A CA 1
ATOM 1258 C C . GLN A 1 157 ? -11.43 -17.219 6.703 1 79.44 157 GLN A C 1
ATOM 1260 O O . GLN A 1 157 ? -10.438 -16.672 6.215 1 79.44 157 GLN A O 1
ATOM 1265 N N . LYS A 1 158 ? -12.391 -16.609 7.305 1 83.44 158 LYS A N 1
ATOM 1266 C CA . LYS A 1 158 ? -12.352 -15.141 7.305 1 83.44 158 LYS A CA 1
ATOM 1267 C C . LYS A 1 158 ? -11.094 -14.625 8.008 1 83.44 158 LYS A C 1
ATOM 1269 O O . LYS A 1 158 ? -10.383 -13.781 7.473 1 83.44 158 LYS A O 1
ATOM 1274 N N . GLU A 1 159 ? -10.875 -15.203 9.141 1 85.62 159 GLU A N 1
ATOM 1275 C CA . GLU A 1 159 ? -9.711 -14.773 9.914 1 85.62 159 GLU A CA 1
ATOM 1276 C C . GLU A 1 159 ? -8.414 -15.164 9.219 1 85.62 159 GLU A C 1
ATOM 1278 O O . GLU A 1 159 ? -7.488 -14.352 9.125 1 85.62 159 GLU A O 1
ATOM 1283 N N . ARG A 1 160 ? -8.32 -16.344 8.75 1 86.38 160 ARG A N 1
ATOM 1284 C CA . ARG A 1 160 ? -7.121 -16.828 8.086 1 86.38 160 ARG A CA 1
ATOM 1285 C C . ARG A 1 160 ? -6.801 -16 6.844 1 86.38 160 ARG A C 1
ATOM 1287 O O . ARG A 1 160 ? -5.66 -15.586 6.648 1 86.38 160 ARG A O 1
ATOM 1294 N N . ARG A 1 161 ? -7.809 -15.789 6.027 1 89.81 161 ARG A N 1
ATOM 1295 C CA . ARG A 1 161 ? -7.621 -15.023 4.797 1 89.81 161 ARG A CA 1
ATOM 1296 C C . ARG A 1 161 ? -7.254 -13.578 5.102 1 89.81 161 ARG A C 1
ATOM 1298 O O . ARG A 1 161 ? -6.477 -12.961 4.375 1 89.81 161 ARG A O 1
ATOM 1305 N N . GLY A 1 162 ? -7.859 -13.078 6.152 1 90.81 162 GLY A N 1
ATOM 1306 C CA . GLY A 1 162 ? -7.48 -11.742 6.59 1 90.81 162 GLY A CA 1
ATOM 1307 C C . GLY A 1 162 ? -6.012 -11.633 6.953 1 90.81 162 GLY A C 1
ATOM 1308 O O . GLY A 1 162 ? -5.348 -10.672 6.559 1 90.81 162 GLY A O 1
ATOM 1309 N N . LYS A 1 163 ? -5.535 -12.609 7.641 1 89.69 163 LYS A N 1
ATOM 1310 C CA . LYS A 1 163 ? -4.129 -12.609 8.039 1 89.69 163 LYS A CA 1
ATOM 1311 C C . LYS A 1 163 ? -3.215 -12.781 6.828 1 89.69 163 LYS A C 1
ATOM 1313 O O . LYS A 1 163 ? -2.162 -12.148 6.75 1 89.69 163 LYS A O 1
ATOM 1318 N N . LEU A 1 164 ? -3.609 -13.633 5.949 1 92.31 164 LEU A N 1
ATOM 1319 C CA . LEU A 1 164 ? -2.844 -13.812 4.719 1 92.31 164 LEU A CA 1
ATOM 1320 C C . LEU A 1 164 ? -2.783 -12.508 3.924 1 92.31 164 LEU A C 1
ATOM 1322 O O . LEU A 1 164 ? -1.729 -12.148 3.398 1 92.31 164 LEU A O 1
ATOM 1326 N N . ALA A 1 165 ? -3.922 -11.836 3.861 1 95.12 165 ALA A N 1
ATOM 1327 C CA . ALA A 1 165 ? -3.986 -10.547 3.176 1 95.12 165 ALA A CA 1
ATOM 1328 C C . ALA A 1 165 ? -3.039 -9.539 3.814 1 95.12 165 ALA A C 1
ATOM 1330 O O . ALA A 1 165 ? -2.301 -8.844 3.115 1 95.12 165 ALA A O 1
ATOM 1331 N N . ALA A 1 166 ? -3.055 -9.516 5.102 1 93.31 166 ALA A N 1
ATOM 1332 C CA . ALA A 1 166 ? -2.18 -8.594 5.824 1 93.31 166 ALA A CA 1
ATOM 1333 C C . ALA A 1 166 ? -0.711 -8.898 5.531 1 93.31 166 ALA A C 1
ATOM 1335 O O . ALA A 1 166 ? 0.091 -7.977 5.348 1 93.31 166 ALA A O 1
ATOM 1336 N N . THR A 1 167 ? -0.385 -10.133 5.504 1 94.56 167 THR A N 1
ATOM 1337 C CA . THR A 1 167 ? 0.977 -10.562 5.207 1 94.56 167 THR A CA 1
ATOM 1338 C C . THR A 1 167 ? 1.391 -10.117 3.807 1 94.56 167 THR A C 1
ATOM 1340 O O . THR A 1 167 ? 2.496 -9.609 3.611 1 94.56 167 THR A O 1
ATOM 1343 N N . ARG A 1 168 ? 0.542 -10.281 2.881 1 97.06 168 ARG A N 1
ATOM 1344 C CA . ARG A 1 168 ? 0.828 -9.867 1.512 1 97.06 168 ARG A CA 1
ATOM 1345 C C . ARG A 1 168 ? 1 -8.352 1.421 1 97.06 168 ARG A C 1
ATOM 1347 O O . ARG A 1 168 ? 1.899 -7.863 0.735 1 97.06 168 ARG A O 1
ATOM 1354 N N . ASN A 1 169 ? 0.124 -7.645 2.084 1 97.12 169 ASN A N 1
ATOM 1355 C CA . ASN A 1 169 ? 0.224 -6.191 2.074 1 97.12 169 ASN A CA 1
ATOM 1356 C C . ASN A 1 169 ? 1.54 -5.715 2.684 1 97.12 169 ASN A C 1
ATOM 1358 O O . ASN A 1 169 ? 2.201 -4.836 2.131 1 97.12 169 ASN A O 1
ATOM 1362 N N . THR A 1 170 ? 1.898 -6.324 3.791 1 96.19 170 THR A N 1
ATOM 1363 C CA . THR A 1 170 ? 3.168 -5.973 4.422 1 96.19 170 THR A CA 1
ATOM 1364 C C . THR A 1 170 ? 4.328 -6.188 3.451 1 96.19 170 THR A C 1
ATOM 1366 O O . THR A 1 170 ? 5.195 -5.324 3.314 1 96.19 170 THR A O 1
ATOM 1369 N N . LEU A 1 171 ? 4.297 -7.305 2.881 1 97.88 171 LEU A N 1
ATOM 1370 C CA . LEU A 1 171 ? 5.355 -7.641 1.936 1 97.88 171 LEU A CA 1
ATOM 1371 C C . LEU A 1 171 ? 5.402 -6.633 0.792 1 97.88 171 LEU A C 1
ATOM 1373 O O . LEU A 1 171 ? 6.465 -6.09 0.48 1 97.88 171 LEU A O 1
ATOM 1377 N N . LEU A 1 172 ? 4.27 -6.324 0.219 1 98.62 172 LEU A N 1
ATOM 1378 C CA . LEU A 1 172 ? 4.172 -5.406 -0.909 1 98.62 172 LEU A CA 1
ATOM 1379 C C . LEU A 1 172 ? 4.645 -4.012 -0.516 1 98.62 172 LEU A C 1
ATOM 1381 O O . LEU A 1 172 ? 5.523 -3.443 -1.168 1 98.62 172 LEU A O 1
ATOM 1385 N N . LEU A 1 173 ? 4.109 -3.479 0.533 1 97.38 173 LEU A N 1
ATOM 1386 C CA . LEU A 1 173 ? 4.379 -2.102 0.938 1 97.38 173 LEU A CA 1
ATOM 1387 C C . LEU A 1 173 ? 5.828 -1.938 1.374 1 97.38 173 LEU A C 1
ATOM 1389 O O . LEU A 1 173 ? 6.387 -0.842 1.288 1 97.38 173 LEU A O 1
ATOM 1393 N N . SER A 1 174 ? 6.457 -3.018 1.709 1 96.81 174 SER A N 1
ATOM 1394 C CA . SER A 1 174 ? 7.82 -2.949 2.229 1 96.81 174 SER A CA 1
ATOM 1395 C C . SER A 1 174 ? 8.844 -3.139 1.117 1 96.81 174 SER A C 1
ATOM 1397 O O . SER A 1 174 ? 10.031 -2.859 1.305 1 96.81 174 SER A O 1
ATOM 1399 N N . THR A 1 175 ? 8.367 -3.564 -0.022 1 97.81 175 THR A N 1
ATOM 1400 C CA . THR A 1 175 ? 9.383 -3.967 -0.991 1 97.81 175 THR A CA 1
ATOM 1401 C C . THR A 1 175 ? 9.18 -3.236 -2.316 1 97.81 175 THR A C 1
ATOM 1403 O O . THR A 1 175 ? 10.094 -3.191 -3.148 1 97.81 175 THR A O 1
ATOM 1406 N N . LEU A 1 176 ? 8.047 -2.66 -2.549 1 98.19 176 LEU A N 1
ATOM 1407 C CA . LEU A 1 176 ? 7.762 -2.006 -3.82 1 98.19 176 LEU A CA 1
ATOM 1408 C C . LEU A 1 176 ? 8.609 -0.75 -3.988 1 98.19 176 LEU A C 1
ATOM 1410 O O . LEU A 1 176 ? 8.648 0.102 -3.098 1 98.19 176 LEU A O 1
ATOM 1414 N N . LYS A 1 177 ? 9.25 -0.647 -5.121 1 96.5 177 LYS A N 1
ATOM 1415 C CA . LYS A 1 177 ? 10.078 0.511 -5.441 1 96.5 177 LYS A CA 1
ATOM 1416 C C . LYS A 1 177 ? 9.414 1.383 -6.504 1 96.5 177 LYS A C 1
ATOM 1418 O O . LYS A 1 177 ? 8.57 0.91 -7.262 1 96.5 177 LYS A O 1
ATOM 1423 N N . PRO A 1 178 ? 9.859 2.631 -6.566 1 96.44 178 PRO A N 1
ATOM 1424 C CA . PRO A 1 178 ? 9.312 3.496 -7.609 1 96.44 178 PRO A CA 1
ATOM 1425 C C . PRO A 1 178 ? 9.562 2.957 -9.016 1 96.44 178 PRO A C 1
ATOM 1427 O O . PRO A 1 178 ? 8.7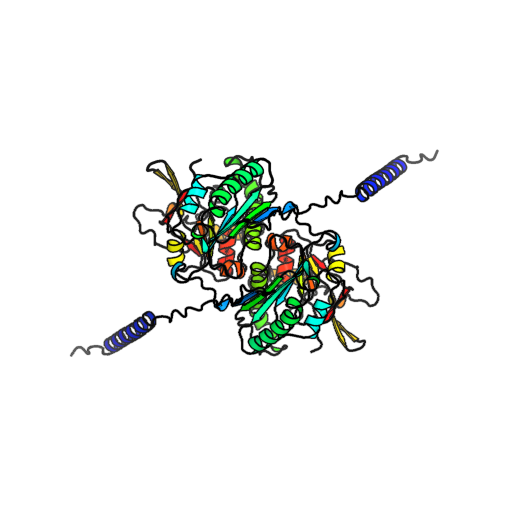19 3.102 -9.898 1 96.44 178 PRO A O 1
ATOM 1430 N N . SER A 1 179 ? 10.625 2.287 -9.203 1 97.19 179 SER A N 1
ATOM 1431 C CA . SER A 1 179 ? 11.047 1.883 -10.539 1 97.19 179 SER A CA 1
ATOM 1432 C C . SER A 1 179 ? 10.414 0.553 -10.938 1 97.19 179 SER A C 1
ATOM 1434 O O . SER A 1 179 ? 10.547 0.111 -12.078 1 97.19 179 SER A O 1
ATOM 1436 N N . THR A 1 180 ? 9.766 -0.119 -10.031 1 98.44 180 THR A N 1
ATOM 1437 C CA . THR A 1 180 ? 9.156 -1.413 -10.32 1 98.44 180 THR A CA 1
ATOM 1438 C C . THR A 1 180 ? 8.047 -1.269 -11.359 1 98.44 180 THR A C 1
ATOM 1440 O O . THR A 1 180 ? 7.168 -0.415 -11.219 1 98.44 180 THR A O 1
ATOM 1443 N N . SER A 1 181 ? 8.117 -2.111 -12.344 1 98.62 181 SER A N 1
ATOM 1444 C CA . SER A 1 181 ? 7.09 -2.082 -13.383 1 98.62 181 SER A CA 1
ATOM 1445 C C . SER A 1 181 ? 6.016 -3.137 -13.133 1 98.62 181 SER A C 1
ATOM 1447 O O . SER A 1 181 ? 4.828 -2.875 -13.32 1 98.62 181 SER A O 1
ATOM 1449 N N . TRP A 1 182 ? 6.492 -4.301 -12.758 1 98.88 182 TRP A N 1
ATOM 1450 C CA . TRP A 1 182 ? 5.594 -5.441 -12.602 1 98.88 182 TRP A CA 1
ATOM 1451 C C . TRP A 1 182 ? 5.781 -6.102 -11.234 1 98.88 182 TRP A C 1
ATOM 1453 O O . TRP A 1 182 ? 6.902 -6.203 -10.742 1 98.88 182 TRP A O 1
ATOM 1463 N N . VAL A 1 183 ? 4.684 -6.535 -10.719 1 98.94 183 VAL A N 1
ATOM 1464 C CA . VAL A 1 183 ? 4.703 -7.371 -9.523 1 98.94 183 VAL A CA 1
ATOM 1465 C C . VAL A 1 183 ? 4.168 -8.766 -9.852 1 98.94 183 VAL A C 1
ATOM 1467 O O . VAL A 1 183 ? 3.029 -8.906 -10.312 1 98.94 183 VAL A O 1
ATOM 1470 N N . LEU A 1 184 ? 5.004 -9.727 -9.688 1 98.94 184 LEU A N 1
ATOM 1471 C CA . LEU A 1 184 ? 4.582 -11.109 -9.836 1 98.94 184 LEU A CA 1
ATOM 1472 C C . LEU A 1 184 ? 4.418 -11.781 -8.477 1 98.94 184 LEU A C 1
ATOM 1474 O O . LEU A 1 184 ? 5.402 -12.016 -7.773 1 98.94 184 LEU A O 1
ATOM 1478 N N . TRP A 1 185 ? 3.199 -12.023 -8.133 1 98.88 185 TRP A N 1
ATOM 1479 C CA . TRP A 1 185 ? 2.941 -12.898 -6.996 1 98.88 185 TRP A CA 1
ATOM 1480 C C . TRP A 1 185 ? 3.135 -14.359 -7.379 1 98.88 185 TRP A C 1
ATOM 1482 O O . TRP A 1 185 ? 2.5 -14.852 -8.312 1 98.88 185 TRP A O 1
ATOM 1492 N N . LEU A 1 186 ? 3.996 -15.016 -6.691 1 98.81 186 LEU A N 1
ATOM 1493 C CA . LEU A 1 186 ? 4.305 -16.422 -6.953 1 98.81 186 LEU A CA 1
ATOM 1494 C C . LEU A 1 186 ? 4.406 -17.203 -5.652 1 98.81 186 LEU A C 1
ATOM 1496 O O . LEU A 1 186 ? 5.379 -17.047 -4.906 1 98.81 186 LEU A O 1
ATOM 1500 N N . ASP A 1 187 ? 3.43 -18.078 -5.43 1 97.38 187 ASP A N 1
ATOM 1501 C CA . ASP A 1 187 ? 3.408 -18.844 -4.184 1 97.38 187 ASP A CA 1
ATOM 1502 C C . ASP A 1 187 ? 4.586 -19.812 -4.109 1 97.38 187 ASP A C 1
ATOM 1504 O O . ASP A 1 187 ? 5.043 -20.312 -5.137 1 97.38 187 ASP A O 1
ATOM 1508 N N . SER A 1 188 ? 4.969 -20.125 -2.893 1 96.5 188 SER A N 1
ATOM 1509 C CA . SER A 1 188 ? 6.16 -20.938 -2.668 1 96.5 188 SER A CA 1
ATOM 1510 C C . SER A 1 188 ? 5.914 -22.391 -3.053 1 96.5 188 SER A C 1
ATOM 1512 O O . SER A 1 188 ? 6.855 -23.172 -3.172 1 96.5 188 SER A O 1
ATOM 1514 N N . ASP A 1 189 ? 4.648 -22.75 -3.203 1 96.5 189 ASP A N 1
ATOM 1515 C CA . ASP A 1 189 ? 4.34 -24.141 -3.564 1 96.5 189 ASP A CA 1
ATOM 1516 C C . ASP A 1 189 ? 4.09 -24.266 -5.062 1 96.5 189 ASP A C 1
ATOM 1518 O O . ASP A 1 189 ? 3.609 -25.312 -5.527 1 96.5 189 ASP A O 1
ATOM 1522 N N . ILE A 1 190 ? 4.301 -23.234 -5.848 1 97.94 190 ILE A N 1
ATOM 1523 C CA . ILE A 1 190 ? 4.375 -23.344 -7.301 1 97.94 190 ILE A CA 1
ATOM 1524 C C . ILE A 1 190 ? 5.77 -23.812 -7.715 1 97.94 190 ILE A C 1
ATOM 1526 O O . ILE A 1 190 ? 6.719 -23.031 -7.707 1 97.94 190 ILE A O 1
ATOM 1530 N N . VAL A 1 191 ? 5.84 -25.031 -8.188 1 97.44 191 VAL A N 1
ATOM 1531 C CA . VAL A 1 191 ? 7.152 -25.656 -8.312 1 97.44 191 VAL A CA 1
ATOM 1532 C C . VAL A 1 191 ? 7.527 -25.781 -9.789 1 97.44 191 VAL A C 1
ATOM 1534 O O . VAL A 1 191 ? 8.672 -26.109 -10.117 1 97.44 191 VAL A O 1
ATOM 1537 N N . GLU A 1 192 ? 6.637 -25.562 -10.688 1 97.69 192 GLU A N 1
ATOM 1538 C CA . GLU A 1 192 ? 6.914 -25.625 -12.125 1 97.69 192 GLU A CA 1
ATOM 1539 C C . GLU A 1 192 ? 6.094 -24.594 -12.891 1 97.69 192 GLU A C 1
ATOM 1541 O O . GLU A 1 192 ? 4.879 -24.5 -12.703 1 97.69 192 GLU A O 1
ATOM 1546 N N . THR A 1 193 ? 6.695 -23.797 -13.664 1 98.38 193 THR A N 1
ATOM 1547 C CA . THR A 1 193 ? 6.121 -22.844 -14.594 1 98.38 193 THR A CA 1
ATOM 1548 C C . THR A 1 193 ? 6.879 -22.844 -15.914 1 98.38 193 THR A C 1
ATOM 1550 O O . THR A 1 193 ? 8.016 -23.312 -15.984 1 98.38 193 THR A O 1
ATOM 1553 N N . PRO A 1 194 ? 6.234 -22.406 -17.031 1 98.38 194 PRO A N 1
ATOM 1554 C CA . PRO A 1 194 ? 7.082 -22.094 -18.188 1 98.38 194 PRO A CA 1
ATOM 1555 C C . PRO A 1 194 ? 8.195 -21.109 -17.859 1 98.38 194 PRO A C 1
ATOM 1557 O O . PRO A 1 194 ? 7.984 -20.172 -17.078 1 98.38 194 PRO A O 1
ATOM 1560 N N . SER A 1 195 ? 9.352 -21.297 -18.469 1 98.62 195 SER A N 1
ATOM 1561 C CA . SER A 1 195 ? 10.484 -20.422 -18.188 1 98.62 195 SER A CA 1
ATOM 1562 C C . SER A 1 195 ? 10.211 -18.984 -18.625 1 98.62 195 SER A C 1
ATOM 1564 O O . SER A 1 195 ? 10.844 -18.047 -18.141 1 98.62 195 SER A O 1
ATOM 1566 N N . THR A 1 196 ? 9.258 -18.828 -19.578 1 98.69 196 THR A N 1
ATOM 1567 C CA . THR A 1 196 ? 8.93 -17.516 -20.109 1 98.69 196 THR A CA 1
ATOM 1568 C C . THR A 1 196 ? 7.68 -16.953 -19.422 1 98.69 196 THR A C 1
ATOM 1570 O O . THR A 1 196 ? 6.949 -16.156 -20.031 1 98.69 196 THR A O 1
ATOM 1573 N N . LEU A 1 197 ? 7.406 -17.359 -18.234 1 98.81 197 LEU A N 1
ATOM 1574 C CA . LEU A 1 197 ? 6.199 -17 -17.5 1 98.81 197 LEU A CA 1
ATOM 1575 C C . LEU A 1 197 ? 5.977 -15.492 -17.547 1 98.81 197 LEU A C 1
ATOM 1577 O O . LEU A 1 197 ? 4.898 -15.031 -17.938 1 98.81 197 LEU A O 1
ATOM 1581 N N . ILE A 1 198 ? 6.988 -14.688 -17.172 1 98.88 198 ILE A N 1
ATOM 1582 C CA . ILE A 1 198 ? 6.855 -13.234 -17.078 1 98.88 198 ILE A CA 1
ATOM 1583 C C . ILE A 1 198 ? 6.555 -12.648 -18.453 1 98.88 198 ILE A C 1
ATOM 1585 O O . ILE A 1 198 ? 5.609 -11.867 -18.609 1 98.88 198 ILE A O 1
ATOM 1589 N N . GLN A 1 199 ? 7.238 -13.062 -19.438 1 98.69 199 GLN A N 1
ATOM 1590 C CA . GLN A 1 199 ? 7.059 -12.578 -20.812 1 98.69 199 GLN A CA 1
ATOM 1591 C C . GLN A 1 199 ? 5.695 -12.977 -21.359 1 98.69 199 GLN A C 1
ATOM 1593 O O . GLN A 1 199 ? 5.02 -12.172 -22 1 98.69 199 GLN A O 1
ATOM 1598 N N . ASP A 1 200 ? 5.387 -14.227 -21.109 1 98.75 200 ASP A N 1
ATOM 1599 C CA . ASP A 1 200 ? 4.121 -14.734 -21.641 1 98.75 200 ASP A CA 1
ATOM 1600 C C . ASP A 1 200 ? 2.938 -13.953 -21.078 1 98.75 200 ASP A C 1
ATOM 1602 O O . ASP A 1 200 ? 2.012 -13.602 -21.812 1 98.75 200 ASP A O 1
ATOM 1606 N N . LEU A 1 201 ? 2.984 -13.695 -19.828 1 98.81 201 LEU A N 1
ATOM 1607 C CA . LEU A 1 201 ? 1.893 -12.953 -19.203 1 98.81 201 LEU A CA 1
ATOM 1608 C C . LEU A 1 201 ? 1.929 -11.484 -19.625 1 98.81 201 LEU A C 1
ATOM 1610 O O . LEU A 1 201 ? 0.901 -10.914 -20 1 98.81 201 LEU A O 1
ATOM 1614 N N . ALA A 1 202 ? 3.094 -10.875 -19.594 1 98.75 202 ALA A N 1
ATOM 1615 C CA . ALA A 1 202 ? 3.225 -9.453 -19.906 1 98.75 202 ALA A CA 1
ATOM 1616 C C . ALA A 1 202 ? 2.82 -9.164 -21.344 1 98.75 202 ALA A C 1
ATOM 1618 O O . ALA A 1 202 ? 2.367 -8.055 -21.656 1 98.75 202 ALA A O 1
ATOM 1619 N N . GLU A 1 203 ? 2.969 -10.125 -22.188 1 98.5 203 GLU A N 1
ATOM 1620 C CA . GLU A 1 203 ? 2.672 -9.945 -23.594 1 98.5 203 GLU A CA 1
ATOM 1621 C C . GLU A 1 203 ? 1.223 -9.516 -23.812 1 98.5 203 GLU A C 1
ATOM 1623 O O . GLU A 1 203 ? 0.909 -8.82 -24.781 1 98.5 203 GLU A O 1
ATOM 1628 N N . HIS A 1 204 ? 0.359 -9.93 -22.938 1 98.56 204 HIS A N 1
ATOM 1629 C CA . HIS A 1 204 ? -1.057 -9.594 -23.047 1 98.56 204 HIS A CA 1
ATOM 1630 C C . HIS A 1 204 ? -1.306 -8.133 -22.688 1 98.56 204 HIS A C 1
ATOM 1632 O O . HIS A 1 204 ? -2.369 -7.586 -23 1 98.56 204 HIS A O 1
ATOM 1638 N N . ASN A 1 205 ? -0.394 -7.5 -22 1 98.38 205 ASN A N 1
ATOM 1639 C CA . ASN A 1 205 ? -0.443 -6.09 -21.641 1 98.38 205 ASN A CA 1
ATOM 1640 C C . ASN A 1 205 ? -1.69 -5.766 -20.812 1 98.38 205 ASN A C 1
ATOM 1642 O O . ASN A 1 205 ? -2.35 -4.754 -21.047 1 98.38 205 ASN A O 1
ATOM 1646 N N . GLU A 1 206 ? -2.037 -6.645 -19.891 1 98.75 206 GLU A N 1
ATOM 1647 C CA . GLU A 1 206 ? -3.184 -6.426 -19.016 1 98.75 206 GLU A CA 1
ATOM 1648 C C . GLU A 1 206 ? -2.74 -5.965 -17.625 1 98.75 206 GLU A C 1
ATOM 1650 O O . GLU A 1 206 ? -1.601 -6.207 -17.219 1 98.75 206 GLU A O 1
ATOM 1655 N N . ASP A 1 207 ? -3.643 -5.305 -16.906 1 98.81 207 ASP A N 1
ATOM 1656 C CA . ASP A 1 207 ? -3.326 -4.746 -15.602 1 98.81 207 ASP A CA 1
ATOM 1657 C C . ASP A 1 207 ? -3.104 -5.852 -14.57 1 98.81 207 ASP A C 1
ATOM 1659 O O . ASP A 1 207 ? -2.189 -5.762 -13.75 1 98.81 207 ASP A O 1
ATOM 1663 N N . VAL A 1 208 ? -4 -6.793 -14.57 1 98.94 208 VAL A N 1
ATOM 1664 C CA . VAL A 1 208 ? -3.979 -7.953 -13.688 1 98.94 208 VAL A CA 1
ATOM 1665 C C . VAL A 1 208 ? -4.199 -9.227 -14.508 1 98.94 208 VAL A C 1
ATOM 1667 O O . VAL A 1 208 ? -5.191 -9.344 -15.227 1 98.94 208 VAL A O 1
ATOM 1670 N N . LEU A 1 209 ? -3.24 -10.141 -14.414 1 98.94 209 LEU A N 1
ATOM 1671 C CA . LEU A 1 209 ? -3.348 -11.359 -15.203 1 98.94 209 LEU A CA 1
ATOM 1672 C C . LEU A 1 209 ? -2.863 -12.57 -14.406 1 98.94 209 LEU A C 1
ATOM 1674 O O . LEU A 1 209 ? -1.736 -12.578 -13.906 1 98.94 209 LEU A O 1
ATOM 1678 N N . VAL A 1 210 ? -3.768 -13.586 -14.32 1 98.88 210 VAL A N 1
ATOM 1679 C CA . VAL A 1 210 ? -3.436 -14.758 -13.523 1 98.88 210 VAL A CA 1
ATOM 1680 C C . VAL A 1 210 ? -3.334 -15.984 -14.43 1 98.88 210 VAL A C 1
ATOM 1682 O O . VAL A 1 210 ? -4.102 -16.125 -15.383 1 98.88 210 VAL A O 1
ATOM 1685 N N . ALA A 1 211 ? -2.336 -16.859 -14.164 1 98.81 211 ALA A N 1
ATOM 1686 C CA . ALA A 1 211 ? -2.23 -18.156 -14.812 1 98.81 211 ALA A CA 1
ATOM 1687 C C . ALA A 1 211 ? -3.17 -19.172 -14.172 1 98.81 211 ALA A C 1
ATOM 1689 O O . ALA A 1 211 ? -3.801 -18.891 -13.148 1 98.81 211 ALA A O 1
ATOM 1690 N N . ASN A 1 212 ? -3.318 -20.328 -14.836 1 98.62 212 ASN A N 1
ATOM 1691 C CA . ASN A 1 212 ? -4.152 -21.406 -14.312 1 98.62 212 ASN A CA 1
ATOM 1692 C C . ASN A 1 212 ? -3.328 -22.438 -13.562 1 98.62 212 ASN A C 1
ATOM 1694 O O . ASN A 1 212 ? -2.408 -23.031 -14.133 1 98.62 212 ASN A O 1
ATOM 1698 N N . CYS A 1 213 ? -3.664 -22.672 -12.328 1 98.19 213 CYS A N 1
ATOM 1699 C CA . CYS A 1 213 ? -2.822 -23.5 -11.469 1 98.19 213 CYS A CA 1
ATOM 1700 C C . CYS A 1 213 ? -3.385 -24.922 -11.352 1 98.19 213 CYS A C 1
ATOM 1702 O O . CYS A 1 213 ? -4.535 -25.094 -10.938 1 98.19 213 CYS A O 1
ATOM 1704 N N . PHE A 1 214 ? -2.568 -25.875 -11.633 1 97.69 214 PHE A N 1
ATOM 1705 C CA . PHE A 1 214 ? -2.93 -27.297 -11.594 1 97.69 214 PHE A CA 1
ATOM 1706 C C . PHE A 1 214 ? -1.903 -28.094 -10.797 1 97.69 214 PHE A C 1
ATOM 1708 O O . PHE A 1 214 ? -0.825 -27.578 -10.484 1 97.69 214 PHE A O 1
ATOM 1715 N N . GLN A 1 215 ? -2.297 -29.25 -10.43 1 96.62 215 GLN A N 1
ATOM 1716 C CA . GLN A 1 215 ? -1.38 -30.281 -9.969 1 96.62 215 GLN A CA 1
ATOM 1717 C C . GLN A 1 215 ? -1.144 -31.328 -11.047 1 96.62 215 GLN A C 1
ATOM 1719 O O . GLN A 1 215 ? -2.043 -31.625 -11.836 1 96.62 215 GLN A O 1
ATOM 1724 N N . LYS A 1 216 ? 0.065 -31.781 -11.039 1 94.31 216 LYS A N 1
ATOM 1725 C CA . LYS A 1 216 ? 0.447 -32.781 -12.055 1 94.31 216 LYS A CA 1
ATOM 1726 C C . LYS A 1 216 ? 0.973 -34.031 -11.406 1 94.31 216 LYS A C 1
ATOM 1728 O O . LYS A 1 216 ? 1.916 -34 -10.617 1 94.31 216 LYS A O 1
ATOM 1733 N N . GLN A 1 217 ? 0.253 -35.125 -11.641 1 92.12 217 GLN A N 1
ATOM 1734 C CA . GLN A 1 217 ? 0.691 -36.469 -11.258 1 92.12 217 GLN A CA 1
ATOM 1735 C C . GLN A 1 217 ? 0.816 -37.375 -12.477 1 92.12 217 GLN A C 1
ATOM 1737 O O . GLN A 1 217 ? -0.167 -37.969 -12.914 1 92.12 217 GLN A O 1
ATOM 1742 N N . GLY A 1 218 ? 2.006 -37.688 -12.867 1 89.31 218 GLY A N 1
ATOM 1743 C CA . GLY A 1 218 ? 2.152 -38.344 -14.148 1 89.31 218 GLY A CA 1
ATOM 1744 C C . GLY A 1 218 ? 1.509 -37.594 -15.289 1 89.31 218 GLY A C 1
ATOM 1745 O O . GLY A 1 218 ? 1.811 -36.438 -15.508 1 89.31 218 GLY A O 1
ATOM 1746 N N . ASP A 1 219 ? 0.564 -38.25 -15.906 1 88.44 219 ASP A N 1
ATOM 1747 C CA . ASP A 1 219 ? -0.121 -37.594 -17.031 1 88.44 219 ASP A CA 1
ATOM 1748 C C . ASP A 1 219 ? -1.455 -37 -16.578 1 88.44 219 ASP A C 1
ATOM 1750 O O . ASP A 1 219 ? -2.145 -36.375 -17.375 1 88.44 219 ASP A O 1
ATOM 1754 N N . LYS A 1 220 ? -1.683 -37.125 -15.352 1 92.56 220 LYS A N 1
ATOM 1755 C CA . LYS A 1 220 ? -2.967 -36.656 -14.836 1 92.56 220 LYS A CA 1
ATOM 1756 C C . LYS A 1 220 ? -2.854 -35.25 -14.297 1 92.56 220 LYS A C 1
ATOM 1758 O O . LYS A 1 220 ? -1.978 -34.938 -13.484 1 92.56 220 LYS A O 1
ATOM 1763 N N . LEU A 1 221 ? -3.678 -34.375 -14.844 1 94.75 221 LEU A N 1
ATOM 1764 C CA . LEU A 1 221 ? -3.775 -33 -14.383 1 94.75 221 LEU A CA 1
ATOM 1765 C C . LEU A 1 221 ? -5.027 -32.781 -13.539 1 94.75 221 LEU A C 1
ATOM 1767 O O . LEU A 1 221 ? -6.113 -33.219 -13.914 1 94.75 221 LEU A O 1
ATOM 1771 N N . THR A 1 222 ? -4.883 -32.188 -12.406 1 95.25 222 THR A N 1
ATOM 1772 C CA . THR A 1 222 ? -6.008 -31.859 -11.531 1 95.25 222 THR A CA 1
ATOM 1773 C C . THR A 1 222 ? -6.016 -30.359 -11.203 1 95.25 222 THR A C 1
ATOM 1775 O O . THR A 1 222 ? -4.996 -29.797 -10.805 1 95.25 222 THR A O 1
ATOM 1778 N N . PRO A 1 223 ? -7.18 -29.719 -11.406 1 94.69 223 PRO A N 1
ATOM 1779 C CA . PRO A 1 223 ? -7.242 -28.312 -11.023 1 94.69 223 PRO A CA 1
ATOM 1780 C C . PRO A 1 223 ? -6.949 -28.094 -9.539 1 94.69 223 PRO A C 1
ATOM 1782 O O . PRO A 1 223 ? -7.355 -28.891 -8.695 1 94.69 223 PRO A O 1
ATOM 1785 N N . TYR A 1 224 ? -6.266 -27.031 -9.234 1 93.81 224 TYR A N 1
ATOM 1786 C CA . TYR A 1 224 ? -5.859 -26.781 -7.852 1 93.81 224 TYR A CA 1
ATOM 1787 C C . TYR A 1 224 ? -6.449 -25.484 -7.324 1 93.81 224 TYR A C 1
ATOM 1789 O O . TYR A 1 224 ? -7.008 -25.438 -6.227 1 93.81 224 TYR A O 1
ATOM 1797 N N . ASP A 1 225 ? -6.301 -24.391 -8.016 1 93 225 ASP A N 1
ATOM 1798 C CA . ASP A 1 225 ? -6.73 -23.078 -7.562 1 93 225 ASP A CA 1
ATOM 1799 C C . ASP A 1 225 ? -8.109 -22.734 -8.117 1 93 225 ASP A C 1
ATOM 1801 O O . ASP A 1 225 ? -8.281 -22.594 -9.328 1 93 225 ASP A O 1
ATOM 1805 N N . PHE A 1 226 ? -9.062 -22.469 -7.27 1 92.44 226 PHE A N 1
ATOM 1806 C CA . PHE A 1 226 ? -10.43 -22.203 -7.684 1 92.44 226 PHE A CA 1
ATOM 1807 C C . PHE A 1 226 ? -10.805 -20.75 -7.379 1 92.44 226 PHE A C 1
ATOM 1809 O O . PHE A 1 226 ? -11.977 -20.391 -7.434 1 92.44 226 PHE A O 1
ATOM 1816 N N . ASN A 1 227 ? -9.75 -19.922 -7.109 1 93.5 227 ASN A N 1
ATOM 1817 C CA . ASN A 1 227 ? -10.016 -18.547 -6.711 1 93.5 227 ASN A CA 1
ATOM 1818 C C . ASN A 1 227 ? -10.156 -17.641 -7.922 1 93.5 227 ASN A C 1
ATOM 1820 O O . ASN A 1 227 ? -10.5 -16.453 -7.781 1 93.5 227 ASN A O 1
ATOM 1824 N N . SER A 1 228 ? -9.977 -18.141 -9.086 1 97.25 228 SER A N 1
ATOM 1825 C CA . SER A 1 228 ? -10.141 -17.375 -10.32 1 97.25 228 SER A CA 1
ATOM 1826 C C . SER A 1 228 ? -11.469 -17.703 -10.992 1 97.25 228 SER A C 1
ATOM 1828 O O . SER A 1 228 ? -11.68 -18.828 -11.461 1 97.25 228 SER A O 1
ATOM 1830 N N . TRP A 1 229 ? -12.312 -16.688 -11.047 1 97.19 229 TRP A N 1
ATOM 1831 C CA . TRP A 1 229 ? -13.664 -17 -11.5 1 97.19 229 TRP A CA 1
ATOM 1832 C C . TRP A 1 229 ? -14.336 -15.773 -12.102 1 97.19 229 TRP A C 1
ATOM 1834 O O . TRP A 1 229 ? -13.852 -14.648 -11.93 1 97.19 229 TRP A O 1
ATOM 1844 N N . VAL A 1 230 ? -15.336 -16.047 -12.891 1 97.38 230 VAL A N 1
ATOM 1845 C CA . VAL A 1 230 ? -16.297 -15.047 -13.367 1 97.38 230 VAL A CA 1
ATOM 1846 C C . VAL A 1 230 ? -17.547 -15.086 -12.492 1 97.38 230 VAL A C 1
ATOM 1848 O O . VAL A 1 230 ? -18.125 -16.156 -12.258 1 97.38 230 VAL A O 1
ATOM 1851 N N . ASP A 1 231 ? -17.906 -13.969 -12.047 1 95.94 231 ASP A N 1
ATOM 1852 C CA . ASP A 1 231 ? -19.016 -13.891 -11.094 1 95.94 231 ASP A CA 1
ATOM 1853 C C . ASP A 1 231 ? -20.312 -14.375 -11.727 1 95.94 231 ASP A C 1
ATOM 1855 O O . ASP A 1 231 ? -20.406 -14.531 -12.945 1 95.94 231 ASP A O 1
ATOM 1859 N N . SER A 1 232 ? -21.312 -14.711 -10.891 1 95.31 232 SER A N 1
ATOM 1860 C CA . SER A 1 232 ? -22.625 -15.164 -11.336 1 95.31 232 SER A CA 1
ATOM 1861 C C . SER A 1 232 ? -23.734 -14.312 -10.727 1 95.31 232 SER A C 1
ATOM 1863 O O . SER A 1 232 ? -23.516 -13.633 -9.719 1 95.31 232 SER A O 1
ATOM 1865 N N . GLN A 1 233 ? -24.875 -14.422 -11.367 1 94.12 233 GLN A N 1
ATOM 1866 C CA . GLN A 1 233 ? -26.031 -13.734 -10.828 1 94.12 233 GLN A CA 1
ATOM 1867 C C . GLN A 1 233 ? -26.438 -14.305 -9.469 1 94.12 233 GLN A C 1
ATOM 1869 O O . GLN A 1 233 ? -26.828 -13.562 -8.57 1 94.12 233 GLN A O 1
ATOM 1874 N N . THR A 1 234 ? -26.312 -15.547 -9.383 1 92.5 234 THR A N 1
ATOM 1875 C CA . THR A 1 234 ? -26.656 -16.203 -8.133 1 92.5 234 THR A CA 1
ATOM 1876 C C . THR A 1 234 ? -25.766 -15.719 -6.996 1 92.5 234 THR A C 1
ATOM 1878 O O . THR A 1 234 ? -26.25 -15.438 -5.898 1 92.5 234 THR A O 1
ATOM 1881 N N . ALA A 1 235 ? -24.5 -15.656 -7.246 1 92.38 235 ALA A N 1
ATOM 1882 C CA . ALA A 1 235 ? -23.562 -15.172 -6.234 1 92.38 235 ALA A CA 1
ATOM 1883 C C . ALA A 1 235 ? -23.891 -13.734 -5.84 1 92.38 235 ALA A C 1
ATOM 1885 O O . ALA A 1 235 ? -23.812 -13.375 -4.66 1 92.38 235 ALA A O 1
ATOM 1886 N N . GLN A 1 236 ? -24.172 -12.898 -6.805 1 92.44 236 GLN A N 1
ATOM 1887 C CA . GLN A 1 236 ? -24.531 -11.508 -6.543 1 92.44 236 GLN A CA 1
ATOM 1888 C C . GLN A 1 236 ? -25.781 -11.406 -5.68 1 92.44 236 GLN A C 1
ATOM 1890 O O . GLN A 1 236 ? -25.859 -10.57 -4.777 1 92.44 236 GLN A O 1
ATOM 1895 N N . GLU A 1 237 ? -26.734 -12.258 -5.965 1 91.25 237 GLU A N 1
ATOM 1896 C CA . GLU A 1 237 ? -27.969 -12.289 -5.18 1 91.25 237 GLU A CA 1
ATOM 1897 C C . GLU A 1 237 ? -27.688 -12.734 -3.744 1 91.25 237 GLU A C 1
ATOM 1899 O O . GLU A 1 237 ? -28.219 -12.164 -2.797 1 91.25 237 GLU A O 1
ATOM 1904 N N . LEU A 1 238 ? -26.938 -13.766 -3.67 1 90.25 238 LEU A N 1
ATOM 1905 C CA . LEU A 1 238 ? -26.562 -14.234 -2.34 1 90.25 238 LEU A CA 1
ATOM 1906 C C . LEU A 1 238 ? -25.922 -13.109 -1.53 1 90.25 238 LEU A C 1
ATOM 1908 O O . LEU A 1 238 ? -26.297 -12.883 -0.375 1 90.25 238 LEU A O 1
ATOM 1912 N N . ALA A 1 239 ? -25 -12.391 -2.102 1 89.5 239 ALA A N 1
ATOM 1913 C CA . ALA A 1 239 ? -24.266 -11.312 -1.441 1 89.5 239 ALA A CA 1
ATOM 1914 C C . ALA A 1 239 ? -25.219 -10.188 -1.021 1 89.5 239 ALA A C 1
ATOM 1916 O O . ALA A 1 239 ? -25.031 -9.57 0.03 1 89.5 239 ALA A O 1
ATOM 1917 N N . SER A 1 240 ? -26.219 -9.938 -1.798 1 88.56 240 SER A N 1
ATOM 1918 C CA . SER A 1 240 ? -27.141 -8.828 -1.539 1 88.56 240 SER A CA 1
ATOM 1919 C C . SER A 1 240 ? -27.938 -9.07 -0.265 1 88.56 240 SER A C 1
ATOM 1921 O O . SER A 1 240 ? -28.484 -8.133 0.317 1 88.56 240 SER A O 1
ATOM 1923 N N . HIS A 1 241 ? -28 -10.281 0.18 1 89.62 241 HIS A N 1
ATOM 1924 C CA . HIS A 1 241 ? -28.766 -10.609 1.37 1 89.62 241 HIS A CA 1
ATOM 1925 C C . HIS A 1 241 ? -27.859 -10.844 2.572 1 89.62 241 HIS A C 1
ATOM 1927 O O . HIS A 1 241 ? -28.344 -11.188 3.656 1 89.62 241 HIS A O 1
ATOM 1933 N N . MET A 1 242 ? -26.609 -10.703 2.324 1 87.62 242 MET A N 1
ATOM 1934 C CA . MET A 1 242 ? -25.641 -10.969 3.389 1 87.62 242 MET A CA 1
ATOM 1935 C C . MET A 1 242 ? -25.312 -9.688 4.152 1 87.62 242 MET A C 1
ATOM 1937 O O . MET A 1 242 ? -25.422 -8.586 3.605 1 87.62 242 MET A O 1
ATOM 1941 N N . ASP A 1 243 ? -24.938 -9.938 5.367 1 86.19 243 ASP A N 1
ATOM 1942 C CA . ASP A 1 243 ? -24.422 -8.812 6.141 1 86.19 243 ASP A CA 1
ATOM 1943 C C . ASP A 1 243 ? -23.078 -8.328 5.586 1 86.19 243 ASP A C 1
ATOM 1945 O O . ASP A 1 243 ? -22.344 -9.094 4.961 1 86.19 243 ASP A O 1
ATOM 1949 N N . ARG A 1 244 ? -22.766 -7.09 5.895 1 81.12 244 ARG A N 1
ATOM 1950 C CA . ARG A 1 244 ? -21.594 -6.43 5.328 1 81.12 244 ARG A CA 1
ATOM 1951 C C . ARG A 1 244 ? -20.312 -7.145 5.742 1 81.12 244 ARG A C 1
ATOM 1953 O O . ARG A 1 244 ? -19.312 -7.117 5.016 1 81.12 244 ARG A O 1
ATOM 1960 N N . ASP A 1 245 ? -20.359 -7.887 6.805 1 86.81 245 ASP A N 1
ATOM 1961 C CA . ASP A 1 245 ? -19.125 -8.477 7.328 1 86.81 245 ASP A CA 1
ATOM 1962 C C . ASP A 1 245 ? -19.016 -9.945 6.949 1 86.81 245 ASP A C 1
ATOM 1964 O O . ASP A 1 245 ? -18.078 -10.633 7.363 1 86.81 245 ASP A O 1
ATOM 1968 N N . GLU A 1 246 ? -19.922 -10.422 6.141 1 87.5 246 GLU A N 1
ATOM 1969 C CA . GLU A 1 246 ? -19.875 -11.805 5.68 1 87.5 246 GLU A CA 1
ATOM 1970 C C . GLU A 1 246 ? -19.156 -11.914 4.336 1 87.5 246 GLU A C 1
ATOM 1972 O O . GLU A 1 246 ? -19.188 -10.984 3.535 1 87.5 246 GLU A O 1
ATOM 1977 N N . ILE A 1 247 ? -18.531 -13.109 4.16 1 89.56 247 ILE A N 1
ATOM 1978 C CA . ILE A 1 247 ? -17.781 -13.273 2.928 1 89.56 247 ILE A CA 1
ATOM 1979 C C . ILE A 1 247 ? -18.328 -14.453 2.135 1 89.56 247 ILE A C 1
ATOM 1981 O O . ILE A 1 247 ? -18.859 -15.406 2.713 1 89.56 247 ILE A O 1
ATOM 1985 N N . LEU A 1 248 ? -18.234 -14.352 0.854 1 87.62 248 LEU A N 1
ATOM 1986 C CA . LEU A 1 248 ? -18.547 -15.43 -0.086 1 87.62 248 LEU A CA 1
ATOM 1987 C C . LEU A 1 248 ? -17.266 -16.109 -0.57 1 87.62 248 LEU A C 1
ATOM 1989 O O . LEU A 1 248 ? -16.328 -15.445 -1.017 1 87.62 248 LEU A O 1
ATOM 1993 N N . LEU A 1 249 ? -17.203 -17.406 -0.4 1 82.19 249 LEU A N 1
ATOM 1994 C CA . LEU A 1 249 ? -16.031 -18.172 -0.787 1 82.19 249 LEU A CA 1
ATOM 1995 C C . LEU A 1 249 ? -16.406 -19.281 -1.771 1 82.19 249 LEU A C 1
ATOM 1997 O O . LEU A 1 249 ? -17.531 -19.75 -1.777 1 82.19 249 LEU A O 1
ATOM 2001 N N . GLU A 1 250 ? -15.438 -19.609 -2.592 1 79.81 250 GLU A N 1
ATOM 2002 C CA . GLU A 1 250 ? -15.625 -20.766 -3.469 1 79.81 250 GLU A CA 1
ATOM 2003 C C . GLU A 1 250 ? -15.133 -22.047 -2.807 1 79.81 250 GLU A C 1
ATOM 2005 O O . GLU A 1 250 ? -14.25 -22.016 -1.949 1 79.81 250 GLU A O 1
ATOM 2010 N N . GLY A 1 251 ? -15.719 -23.109 -3.213 1 68.44 251 GLY A N 1
ATOM 2011 C CA . GLY A 1 251 ? -15.242 -24.406 -2.766 1 68.44 251 GLY A CA 1
ATOM 2012 C C . GLY A 1 251 ? -16.016 -24.953 -1.578 1 68.44 251 GLY A C 1
ATOM 2013 O O . GLY A 1 251 ? -15.68 -26 -1.036 1 68.44 251 GLY A O 1
ATOM 2014 N N . TYR A 1 252 ? -17.047 -24.156 -1.199 1 69.62 252 TYR A N 1
ATOM 2015 C CA . TYR A 1 252 ? -17.844 -24.594 -0.063 1 69.62 252 TYR A CA 1
ATOM 2016 C C . TYR A 1 252 ? -19.281 -24.875 -0.483 1 69.62 252 TYR A C 1
ATOM 2018 O O . TYR A 1 252 ? -19.938 -24.016 -1.072 1 69.62 252 TYR A O 1
ATOM 2026 N N . ALA A 1 253 ? -19.672 -26.047 -0.199 1 65.25 253 ALA A N 1
ATOM 2027 C CA . ALA A 1 253 ? -20.984 -26.531 -0.618 1 65.25 253 ALA A CA 1
ATOM 2028 C C . ALA A 1 253 ? -22.094 -25.656 -0.042 1 65.25 253 ALA A C 1
ATOM 2030 O O . ALA A 1 253 ? -23.156 -25.484 -0.663 1 65.25 253 ALA A O 1
ATOM 2031 N N . GLU A 1 254 ? -21.797 -25.109 1.051 1 71.19 254 GLU A N 1
ATOM 2032 C CA . GLU A 1 254 ? -22.781 -24.281 1.74 1 71.19 254 GLU A CA 1
ATOM 2033 C C . GLU A 1 254 ? -23.031 -22.969 1.003 1 71.19 254 GLU A C 1
ATOM 2035 O O . GLU A 1 254 ? -24.016 -22.281 1.25 1 71.19 254 GLU A O 1
ATOM 2040 N N . LEU A 1 255 ? -22.172 -22.75 0.073 1 76.31 255 LEU A N 1
ATOM 2041 C CA . LEU A 1 255 ? -22.297 -21.5 -0.657 1 76.31 255 LEU A CA 1
ATOM 2042 C C . LEU A 1 255 ? -22.391 -21.75 -2.158 1 76.31 255 LEU A C 1
ATOM 2044 O O . LEU A 1 255 ? -21.391 -21.656 -2.875 1 76.31 255 LEU A O 1
ATOM 2048 N N . PRO A 1 256 ? -23.594 -22.062 -2.604 1 81.69 256 PRO A N 1
ATOM 2049 C CA . PRO A 1 256 ? -23.766 -22.312 -4.039 1 81.69 256 PRO A CA 1
ATOM 2050 C C . PRO A 1 256 ? -23.672 -21.047 -4.875 1 81.69 256 PRO A C 1
ATOM 2052 O O . PRO A 1 256 ? -24.703 -20.516 -5.305 1 81.69 256 PRO A O 1
ATOM 2055 N N . THR A 1 257 ? -22.453 -20.641 -5.207 1 88.31 257 THR A N 1
ATOM 2056 C CA . THR A 1 257 ? -22.25 -19.359 -5.895 1 88.31 257 THR A CA 1
ATOM 2057 C C . THR A 1 257 ? -22.484 -19.516 -7.395 1 88.31 257 THR A C 1
ATOM 2059 O O . THR A 1 257 ? -22.844 -18.547 -8.07 1 88.31 257 THR A O 1
ATOM 2062 N N . TYR A 1 258 ? -22.234 -20.766 -7.953 1 89.5 258 TYR A N 1
ATOM 2063 C CA . TYR A 1 258 ? -22.359 -21.094 -9.367 1 89.5 258 TYR A CA 1
ATOM 2064 C C . TYR A 1 258 ? -21.5 -20.156 -10.219 1 89.5 258 TYR A C 1
ATOM 2066 O O . TYR A 1 258 ? -21.891 -19.797 -11.336 1 89.5 258 TYR A O 1
ATOM 2074 N N . ARG A 1 259 ? -20.438 -19.688 -9.648 1 94.12 259 ARG A N 1
ATOM 2075 C CA . ARG A 1 259 ? -19.469 -18.922 -10.422 1 94.12 259 ARG A CA 1
ATOM 2076 C C . ARG A 1 259 ? -18.766 -19.812 -11.438 1 94.12 259 ARG A C 1
ATOM 2078 O O . ARG A 1 259 ? -18.609 -21.016 -11.211 1 94.12 259 ARG A O 1
ATOM 2085 N N . MET A 1 260 ? -18.438 -19.234 -12.562 1 95 260 MET A N 1
ATOM 2086 C CA . MET A 1 260 ? -17.641 -19.984 -13.531 1 95 260 MET A CA 1
ATOM 2087 C C . MET A 1 260 ? -16.172 -20.016 -13.117 1 95 260 MET A C 1
ATOM 2089 O O . MET A 1 260 ? -15.508 -18.984 -13.07 1 95 260 MET A O 1
ATOM 2093 N N . LEU A 1 261 ? -15.719 -21.156 -12.836 1 95.88 261 LEU A N 1
ATOM 2094 C CA . LEU A 1 261 ? -14.352 -21.328 -12.375 1 95.88 261 LEU A CA 1
ATOM 2095 C C . LEU A 1 261 ? -13.406 -21.516 -13.562 1 95.88 261 LEU A C 1
ATOM 2097 O O . LEU A 1 261 ? -13.617 -22.406 -14.398 1 95.88 261 LEU A O 1
ATOM 2101 N N . MET A 1 262 ? -12.383 -20.703 -13.625 1 97.44 262 MET A N 1
ATOM 2102 C CA . MET A 1 262 ? -11.43 -20.781 -14.727 1 97.44 262 MET A CA 1
ATOM 2103 C C . MET A 1 262 ? -10.773 -22.156 -14.781 1 97.44 262 MET A C 1
ATOM 2105 O O . MET A 1 262 ? -10.578 -22.719 -15.867 1 97.44 262 MET A O 1
ATOM 2109 N N . ALA A 1 263 ? -10.484 -22.719 -13.641 1 95.5 263 ALA A N 1
ATOM 2110 C CA . ALA A 1 263 ? -9.82 -24.016 -13.57 1 95.5 263 ALA A CA 1
ATOM 2111 C C . ALA A 1 263 ? -10.648 -25.094 -14.273 1 95.5 263 ALA A C 1
ATOM 2113 O O . ALA A 1 263 ? -10.094 -26.062 -14.812 1 95.5 263 ALA A O 1
ATOM 2114 N N . LYS A 1 264 ? -11.945 -24.906 -14.328 1 93.56 264 LYS A N 1
ATOM 2115 C CA . LYS A 1 264 ? -12.836 -25.953 -14.828 1 93.56 264 LYS A CA 1
ATOM 2116 C C . LYS A 1 264 ? -13.062 -25.797 -16.328 1 93.56 264 LYS A C 1
ATOM 2118 O O . LYS A 1 264 ? -13.656 -26.672 -16.969 1 93.56 264 LYS A O 1
ATOM 2123 N N . ILE A 1 265 ? -12.539 -24.781 -16.906 1 94.12 265 ILE A N 1
ATOM 2124 C CA . ILE A 1 265 ? -12.766 -24.578 -18.328 1 94.12 265 ILE A CA 1
ATOM 2125 C C . ILE A 1 265 ? -11.547 -25.078 -19.109 1 94.12 265 ILE A C 1
ATOM 2127 O O . ILE A 1 265 ? -11.562 -25.109 -20.344 1 94.12 265 ILE A O 1
ATOM 2131 N N . TYR A 1 266 ? -10.609 -25.516 -18.406 1 95.88 266 TYR A N 1
ATOM 2132 C CA . TYR A 1 266 ? -9.383 -25.969 -19.031 1 95.88 266 TYR A CA 1
ATOM 2133 C C . TYR A 1 266 ? -9.656 -27.109 -20 1 95.88 266 TYR A C 1
ATOM 2135 O O . TYR A 1 266 ? -10.422 -28.016 -19.688 1 95.88 266 TYR A O 1
ATOM 2143 N N . GLU A 1 267 ? -9.125 -27.016 -21.188 1 94.31 267 GLU A N 1
ATOM 2144 C CA . GLU A 1 267 ? -9.094 -28.062 -22.203 1 94.31 267 GLU A CA 1
ATOM 2145 C C . GLU A 1 267 ? -7.676 -28.281 -22.719 1 94.31 267 GLU A C 1
ATOM 2147 O O . GLU A 1 267 ? -6.949 -27.312 -22.984 1 94.31 267 GLU A O 1
ATOM 2152 N N . GLU A 1 268 ? -7.398 -29.5 -22.922 1 91.25 268 GLU A N 1
ATOM 2153 C CA . GLU A 1 268 ? -6.062 -29.812 -23.406 1 91.25 268 GLU A CA 1
ATOM 2154 C C . GLU A 1 268 ? -5.848 -29.297 -24.812 1 91.25 268 GLU A C 1
ATOM 2156 O O . GLU A 1 268 ? -6.773 -29.312 -25.625 1 91.25 268 GLU A O 1
ATOM 2161 N N . HIS A 1 269 ? -4.691 -28.797 -25.203 1 90.44 269 HIS A N 1
ATOM 2162 C CA . HIS A 1 269 ? -4.203 -28.453 -26.531 1 90.44 269 HIS A CA 1
ATOM 2163 C C . HIS A 1 269 ? -4.836 -27.156 -27.031 1 90.44 269 HIS A C 1
ATOM 2165 O O . HIS A 1 269 ? -4.762 -26.844 -28.219 1 90.44 269 HIS A O 1
ATOM 2171 N N . LYS A 1 270 ? -5.535 -26.5 -26.094 1 96 270 LYS A N 1
ATOM 2172 C CA . LYS A 1 270 ? -6.008 -25.172 -26.484 1 96 270 LYS A CA 1
ATOM 2173 C C . LYS A 1 270 ? -4.891 -24.141 -26.375 1 96 270 LYS A C 1
ATOM 2175 O O . LYS A 1 270 ? -3.852 -24.406 -25.766 1 96 270 LYS A O 1
ATOM 2180 N N . ASP A 1 271 ? -5.035 -23.094 -27.078 1 97.44 271 ASP A N 1
ATOM 2181 C CA . ASP A 1 271 ? -4.035 -22.047 -27.156 1 97.44 271 ASP A CA 1
ATOM 2182 C C . ASP A 1 271 ? -3.793 -21.406 -25.797 1 97.44 271 ASP A C 1
ATOM 2184 O O . ASP A 1 271 ? -4.684 -20.766 -25.234 1 97.44 271 ASP A O 1
ATOM 2188 N N . PRO A 1 272 ? -2.625 -21.516 -25.281 1 97.44 272 PRO A N 1
ATOM 2189 C CA . PRO A 1 272 ? -2.318 -20.969 -23.969 1 97.44 272 PRO A CA 1
ATOM 2190 C C . PRO A 1 272 ? -2.449 -19.453 -23.906 1 97.44 272 PRO A C 1
ATOM 2192 O O . PRO A 1 272 ? -2.488 -18.859 -22.828 1 97.44 272 PRO A O 1
ATOM 2195 N N . SER A 1 273 ? -2.484 -18.766 -25 1 97.56 273 SER A N 1
ATOM 2196 C CA . SER A 1 273 ? -2.574 -17.312 -25.031 1 97.56 273 SER A CA 1
ATOM 2197 C C . SER A 1 273 ? -4.023 -16.844 -24.922 1 97.56 273 SER A C 1
ATOM 2199 O O . SER A 1 273 ? -4.289 -15.648 -24.828 1 97.56 273 SER A O 1
ATOM 2201 N N . THR A 1 274 ? -4.965 -17.812 -24.906 1 98.19 274 THR A N 1
ATOM 2202 C CA . THR A 1 274 ? -6.371 -17.453 -24.781 1 98.19 274 THR A CA 1
ATOM 2203 C C . THR A 1 274 ? -6.621 -16.75 -23.438 1 98.19 274 THR A C 1
ATOM 2205 O O . THR A 1 274 ? -6.238 -17.25 -22.391 1 98.19 274 THR A O 1
ATOM 2208 N N . ILE A 1 275 ? -7.203 -15.594 -23.531 1 98.31 275 ILE A N 1
ATOM 2209 C CA . ILE A 1 275 ? -7.414 -14.75 -22.359 1 98.31 275 ILE A CA 1
ATOM 2210 C C . ILE A 1 275 ? -8.906 -14.648 -22.062 1 98.31 275 ILE A C 1
ATOM 2212 O O . ILE A 1 275 ? -9.734 -14.766 -22.969 1 98.31 275 ILE A O 1
ATOM 2216 N N . MET A 1 276 ? -9.258 -14.508 -20.828 1 98.25 276 MET A N 1
ATOM 2217 C CA . MET A 1 276 ? -10.648 -14.281 -20.453 1 98.25 276 MET A CA 1
ATOM 2218 C C . MET A 1 276 ? -10.734 -13.266 -19.312 1 98.25 276 MET A C 1
ATOM 2220 O O . MET A 1 276 ? -9.844 -13.203 -18.453 1 98.25 276 MET A O 1
ATOM 2224 N N . ALA A 1 277 ? -11.805 -12.508 -19.297 1 98.5 277 ALA A N 1
ATOM 2225 C CA . ALA A 1 277 ? -12.047 -11.57 -18.203 1 98.5 277 ALA A CA 1
ATOM 2226 C C . ALA A 1 277 ? -12.477 -12.305 -16.938 1 98.5 277 ALA A C 1
ATOM 2228 O O . ALA A 1 277 ? -13.211 -13.297 -17 1 98.5 277 ALA A O 1
ATOM 2229 N N . LEU A 1 278 ? -12 -11.859 -15.805 1 98.62 278 LEU A N 1
ATOM 2230 C CA . LEU A 1 278 ? -12.312 -12.469 -14.516 1 98.62 278 LEU A CA 1
ATOM 2231 C C . LEU A 1 278 ? -12.852 -11.438 -13.539 1 98.62 278 LEU A C 1
ATOM 2233 O O . LEU A 1 278 ? -12.664 -10.234 -13.734 1 98.62 278 LEU A O 1
ATOM 2237 N N . ASP A 1 279 ? -13.539 -11.922 -12.453 1 97.81 279 ASP A N 1
ATOM 2238 C CA . ASP A 1 279 ? -14.031 -11.086 -11.367 1 97.81 279 ASP A CA 1
ATOM 2239 C C . ASP A 1 279 ? -13.328 -11.43 -10.047 1 97.81 279 ASP A C 1
ATOM 2241 O O . ASP A 1 279 ? -13.422 -10.672 -9.078 1 97.81 279 ASP A O 1
ATOM 2245 N N . GLY A 1 280 ? -12.719 -12.5 -9.977 1 97.44 280 GLY A N 1
ATOM 2246 C CA . GLY A 1 280 ? -11.852 -12.953 -8.898 1 97.44 280 GLY A CA 1
ATOM 2247 C C . GLY A 1 280 ? -10.594 -13.641 -9.398 1 97.44 280 GLY A C 1
ATOM 2248 O O . GLY A 1 280 ? -10.617 -14.32 -10.422 1 97.44 280 GLY A O 1
ATOM 2249 N N . VAL A 1 281 ? -9.547 -13.453 -8.641 1 98.19 281 VAL A N 1
ATOM 2250 C CA . VAL A 1 281 ? -8.297 -14.094 -9.047 1 98.19 281 VAL A CA 1
ATOM 2251 C C . VAL A 1 281 ? -7.629 -14.727 -7.824 1 98.19 281 VAL A C 1
ATOM 2253 O O . VAL A 1 281 ? -7.766 -14.227 -6.707 1 98.19 281 VAL A O 1
ATOM 2256 N N . GLY A 1 282 ? -6.891 -15.828 -8.086 1 96.5 282 GLY A N 1
ATOM 2257 C CA . GLY A 1 282 ? -5.941 -16.328 -7.102 1 96.5 282 GLY A CA 1
ATOM 2258 C C . GLY A 1 282 ? -4.574 -15.672 -7.207 1 96.5 282 GLY A C 1
ATOM 2259 O O . GLY A 1 282 ? -4.363 -14.797 -8.047 1 96.5 282 GLY A O 1
ATOM 2260 N N . THR A 1 283 ? -3.707 -16.109 -6.301 1 97.25 283 THR A N 1
ATOM 2261 C CA . THR A 1 283 ? -2.391 -15.477 -6.273 1 97.25 283 THR A CA 1
ATOM 2262 C C . THR A 1 283 ? -1.294 -16.5 -6.527 1 97.25 283 THR A C 1
ATOM 2264 O O . THR A 1 283 ? -0.125 -16.266 -6.219 1 97.25 283 THR A O 1
ATOM 2267 N N . THR A 1 284 ? -1.587 -17.688 -7.02 1 97.69 284 THR A N 1
ATOM 2268 C CA . THR A 1 284 ? -0.568 -18.703 -7.242 1 97.69 284 THR A CA 1
ATOM 2269 C C . THR A 1 284 ? 0.512 -18.188 -8.195 1 97.69 284 THR A C 1
ATOM 2271 O O . THR A 1 284 ? 1.704 -18.312 -7.902 1 97.69 284 THR A O 1
ATOM 2274 N N . ALA A 1 285 ? 0.129 -17.703 -9.289 1 98.81 285 ALA A N 1
ATOM 2275 C CA . ALA A 1 285 ? 0.95 -16.984 -10.266 1 98.81 285 ALA A CA 1
ATOM 2276 C C . ALA A 1 285 ? 0.181 -15.82 -10.875 1 98.81 285 ALA A C 1
ATOM 2278 O O . ALA A 1 285 ? -0.532 -15.984 -11.867 1 98.81 285 ALA A O 1
ATOM 2279 N N . LEU A 1 286 ? 0.341 -14.703 -10.289 1 98.94 286 LEU A N 1
ATOM 2280 C CA . LEU A 1 286 ? -0.432 -13.508 -10.609 1 98.94 286 LEU A CA 1
ATOM 2281 C C . LEU A 1 286 ? 0.488 -12.344 -10.969 1 98.94 286 LEU A C 1
ATOM 2283 O O . LEU A 1 286 ? 1.288 -11.898 -10.148 1 98.94 286 LEU A O 1
ATOM 2287 N N . LEU A 1 287 ? 0.426 -11.906 -12.227 1 98.94 287 LEU A N 1
ATOM 2288 C CA . LEU A 1 287 ? 1.197 -10.75 -12.68 1 98.94 287 LEU A CA 1
ATOM 2289 C C . LEU A 1 287 ? 0.35 -9.484 -12.641 1 98.94 287 LEU A C 1
ATOM 2291 O O . LEU A 1 287 ? -0.75 -9.453 -13.203 1 98.94 287 LEU A O 1
ATOM 2295 N N . VAL A 1 288 ? 0.858 -8.461 -11.961 1 98.94 288 VAL A N 1
ATOM 2296 C CA . VAL A 1 288 ? 0.144 -7.203 -11.758 1 98.94 288 VAL A CA 1
ATOM 2297 C C . VAL A 1 288 ? 1.036 -6.031 -12.164 1 98.94 288 VAL A C 1
ATOM 2299 O O . VAL A 1 288 ? 2.209 -5.973 -11.789 1 98.94 288 VAL A O 1
ATOM 2302 N N . LYS A 1 289 ? 0.497 -5.164 -12.969 1 98.88 289 LYS A N 1
ATOM 2303 C CA . LYS A 1 289 ? 1.208 -3.9 -13.141 1 98.88 289 LYS A CA 1
ATOM 2304 C C . LYS A 1 289 ? 1.4 -3.191 -11.805 1 98.88 289 LYS A C 1
ATOM 2306 O O . LYS A 1 289 ? 0.469 -3.104 -11.008 1 98.88 289 LYS A O 1
ATOM 2311 N N . ALA A 1 290 ? 2.607 -2.672 -11.609 1 98.62 290 ALA A N 1
ATOM 2312 C CA . ALA A 1 290 ? 2.895 -2.02 -10.336 1 98.62 290 ALA A CA 1
ATOM 2313 C C . ALA A 1 290 ? 1.973 -0.822 -10.109 1 98.62 290 ALA A C 1
ATOM 2315 O O . ALA A 1 290 ? 1.608 -0.515 -8.977 1 98.62 290 ALA A O 1
ATOM 2316 N N . SER A 1 291 ? 1.535 -0.158 -11.148 1 96.81 291 SER A N 1
ATOM 2317 C CA . SER A 1 291 ? 0.665 1.01 -11.062 1 96.81 291 SER A CA 1
ATOM 2318 C C . SER A 1 291 ? -0.684 0.649 -10.445 1 96.81 291 SER A C 1
ATOM 2320 O O . SER A 1 291 ? -1.312 1.478 -9.789 1 96.81 291 SER A O 1
ATOM 2322 N N . VAL A 1 292 ? -1.116 -0.565 -10.648 1 98 292 VAL A N 1
ATOM 2323 C CA . VAL A 1 292 ? -2.375 -1.017 -10.07 1 98 292 VAL A CA 1
ATOM 2324 C C . VAL A 1 292 ? -2.289 -0.962 -8.539 1 98 292 VAL A C 1
ATOM 2326 O O . VAL A 1 292 ? -3.201 -0.46 -7.879 1 98 292 VAL A O 1
ATOM 2329 N N . HIS A 1 293 ? -1.207 -1.466 -7.996 1 98.31 293 HIS A N 1
ATOM 2330 C CA . HIS A 1 293 ? -0.996 -1.397 -6.555 1 98.31 293 HIS A CA 1
ATOM 2331 C C . HIS A 1 293 ? -0.824 0.045 -6.09 1 98.31 293 HIS A C 1
ATOM 2333 O O . HIS A 1 293 ? -1.394 0.445 -5.07 1 98.31 293 HIS A O 1
ATOM 2339 N N . ARG A 1 294 ? -0.102 0.845 -6.805 1 96 294 ARG A N 1
ATOM 2340 C CA . ARG A 1 294 ? 0.146 2.23 -6.414 1 96 294 ARG A CA 1
ATOM 2341 C C . ARG A 1 294 ? -1.141 3.049 -6.453 1 96 294 ARG A C 1
ATOM 2343 O O . ARG A 1 294 ? -1.294 4.008 -5.695 1 96 294 ARG A O 1
ATOM 2350 N N . ASP A 1 295 ? -2.035 2.611 -7.277 1 93.12 295 ASP A N 1
ATOM 2351 C CA . ASP A 1 295 ? -3.33 3.277 -7.348 1 93.12 295 ASP A CA 1
ATOM 2352 C C . ASP A 1 295 ? -4.18 2.957 -6.121 1 93.12 295 ASP A C 1
ATOM 2354 O O . ASP A 1 295 ? -5.188 3.621 -5.867 1 93.12 295 ASP A O 1
ATOM 2358 N N . GLY A 1 296 ? -3.766 1.893 -5.457 1 94.25 296 GLY A N 1
ATOM 2359 C CA . GLY A 1 296 ? -4.461 1.641 -4.203 1 94.25 296 GLY A CA 1
ATOM 2360 C C . GLY A 1 296 ? -5.059 0.249 -4.125 1 94.25 296 GLY A C 1
ATOM 2361 O O . GLY A 1 296 ? -5.754 -0.08 -3.16 1 94.25 296 GLY A O 1
ATOM 2362 N N . ALA A 1 297 ? -4.789 -0.574 -5.102 1 97.12 297 ALA A N 1
ATOM 2363 C CA . ALA A 1 297 ? -5.324 -1.932 -5.047 1 97.12 297 ALA A CA 1
ATOM 2364 C C . ALA A 1 297 ? -4.469 -2.822 -4.148 1 97.12 297 ALA A C 1
ATOM 2366 O O . ALA A 1 297 ? -3.35 -3.189 -4.512 1 97.12 297 ALA A O 1
ATOM 2367 N N . LEU A 1 298 ? -5.02 -3.076 -2.99 1 97.94 298 LEU A N 1
ATOM 2368 C CA . LEU A 1 298 ? -4.383 -3.982 -2.041 1 97.94 298 LEU A CA 1
ATOM 2369 C C . LEU A 1 298 ? -5.266 -5.199 -1.775 1 97.94 298 LEU A C 1
ATOM 2371 O O . LEU A 1 298 ? -6.32 -5.352 -2.391 1 97.94 298 LEU A O 1
ATOM 2375 N N . PHE A 1 299 ? -4.738 -6.09 -0.936 1 97.88 299 PHE A N 1
ATOM 2376 C CA . PHE A 1 299 ? -5.508 -7.246 -0.494 1 97.88 299 PHE A CA 1
ATOM 2377 C C . PHE A 1 299 ? -6.332 -6.906 0.742 1 97.88 299 PHE A C 1
ATOM 2379 O O . PHE A 1 299 ? -5.777 -6.656 1.814 1 97.88 299 PHE A O 1
ATOM 2386 N N . PRO A 1 300 ? -7.664 -6.895 0.565 1 95.5 300 PRO A N 1
ATOM 2387 C CA . PRO A 1 300 ? -8.469 -6.543 1.74 1 95.5 300 PRO A CA 1
ATOM 2388 C C . PRO A 1 300 ? -8.32 -7.555 2.875 1 95.5 300 PRO A C 1
ATOM 2390 O O . PRO A 1 300 ? -8.344 -8.766 2.637 1 95.5 300 PRO A O 1
ATOM 2393 N N . THR A 1 301 ? -8.219 -7.066 4.086 1 94.06 301 THR A N 1
ATOM 2394 C CA . THR A 1 301 ? -8.07 -7.906 5.273 1 94.06 301 THR A CA 1
ATOM 2395 C C . THR A 1 301 ? -9.406 -8.086 5.98 1 94.06 301 THR A C 1
ATOM 2397 O O . THR A 1 301 ? -9.508 -8.852 6.941 1 94.06 301 THR A O 1
ATOM 2400 N N . PHE A 1 302 ? -10.375 -7.402 5.59 1 90.75 302 PHE A N 1
ATOM 2401 C CA . PHE A 1 302 ? -11.766 -7.496 6 1 90.75 302 PHE A CA 1
ATOM 2402 C C . PHE A 1 302 ? -12.688 -7.539 4.785 1 90.75 302 PHE A C 1
ATOM 2404 O O . PHE A 1 302 ? -12.258 -7.27 3.662 1 90.75 302 PHE A O 1
ATOM 2411 N N . PRO A 1 303 ? -13.938 -7.918 5.047 1 91.25 303 PRO A N 1
ATOM 2412 C CA . PRO A 1 303 ? -14.812 -8.07 3.877 1 91.25 303 PRO A CA 1
ATOM 2413 C C . PRO A 1 303 ? -14.961 -6.773 3.08 1 91.25 303 PRO A C 1
ATOM 2415 O O . PRO A 1 303 ? -15.266 -5.723 3.652 1 91.25 303 PRO A O 1
ATOM 2418 N N . PHE A 1 304 ? -14.648 -6.789 1.852 1 91.31 304 PHE A N 1
ATOM 2419 C CA . PHE A 1 304 ? -14.828 -5.781 0.812 1 91.31 304 PHE A CA 1
ATOM 2420 C C . PHE A 1 304 ? -15.758 -6.297 -0.281 1 91.31 304 PHE A C 1
ATOM 2422 O O . PHE A 1 304 ? -15.352 -7.094 -1.128 1 91.31 304 PHE A O 1
ATOM 2429 N N . TYR A 1 305 ? -16.984 -5.891 -0.26 1 89.19 305 TYR A N 1
ATOM 2430 C CA . TYR A 1 305 ? -18.031 -6.43 -1.127 1 89.19 305 TYR A CA 1
ATOM 2431 C C . TYR A 1 305 ? -18.156 -7.938 -0.958 1 89.19 305 TYR A C 1
ATOM 2433 O O . TYR A 1 305 ? -18.219 -8.68 -1.944 1 89.19 305 TYR A O 1
ATOM 2441 N N . HIS A 1 306 ? -18 -8.367 0.24 1 91 306 HIS A N 1
ATOM 2442 C CA . HIS A 1 306 ? -18.172 -9.758 0.652 1 91 306 HIS A CA 1
ATOM 2443 C C . HIS A 1 306 ? -17.047 -10.633 0.124 1 91 306 HIS A C 1
ATOM 2445 O O . HIS A 1 306 ? -17.203 -11.859 0.028 1 91 306 HIS A O 1
ATOM 2451 N N . LEU A 1 307 ? -16 -10.008 -0.32 1 94.19 307 LEU A N 1
ATOM 2452 C CA . LEU A 1 307 ? -14.797 -10.703 -0.741 1 94.19 307 LEU A CA 1
ATOM 2453 C C . LEU A 1 307 ? -13.617 -10.344 0.158 1 94.19 307 LEU A C 1
ATOM 2455 O O . LEU A 1 307 ? -13.695 -9.383 0.933 1 94.19 307 LEU A O 1
ATOM 2459 N N . ILE A 1 308 ? -12.555 -11.094 0.078 1 93.56 308 ILE A N 1
ATOM 2460 C CA . ILE A 1 308 ? -11.391 -10.875 0.929 1 93.56 308 ILE A CA 1
ATOM 2461 C C . ILE A 1 308 ? -10.133 -11.375 0.221 1 93.56 308 ILE A C 1
ATOM 2463 O O . ILE A 1 308 ? -10.219 -12.109 -0.767 1 93.56 308 ILE A O 1
ATOM 2467 N N . GLU A 1 309 ? -8.977 -10.906 0.657 1 94.88 309 GLU A N 1
ATOM 2468 C CA . GLU A 1 309 ? -7.684 -11.359 0.164 1 94.88 309 GLU A CA 1
ATOM 2469 C C . GLU A 1 309 ? -7.582 -11.195 -1.351 1 94.88 309 GLU A C 1
ATOM 2471 O O . GLU A 1 309 ? -7.699 -10.086 -1.871 1 94.88 309 GLU A O 1
ATOM 2476 N N . SER A 1 310 ? -7.352 -12.242 -2.105 1 96.94 310 SER A N 1
ATOM 2477 C CA . SER A 1 310 ? -7.055 -12.086 -3.527 1 96.94 310 SER A CA 1
ATOM 2478 C C . SER A 1 310 ? -8.32 -11.797 -4.324 1 96.94 310 SER A C 1
ATOM 2480 O O . SER A 1 310 ? -8.289 -11.055 -5.309 1 96.94 310 SER A O 1
ATOM 2482 N N . GLU A 1 311 ? -9.422 -12.398 -3.92 1 95.62 311 GLU A N 1
ATOM 2483 C CA . GLU A 1 311 ? -10.68 -12.102 -4.594 1 95.62 311 GLU A CA 1
ATOM 2484 C C . GLU A 1 311 ? -11.109 -10.656 -4.34 1 95.62 311 GLU A C 1
ATOM 2486 O O . GLU A 1 311 ? -11.625 -9.992 -5.238 1 95.62 311 GLU A O 1
ATOM 2491 N N . GLY A 1 312 ? -10.883 -10.234 -3.121 1 96.12 312 GLY A N 1
ATOM 2492 C CA . GLY A 1 312 ? -11.109 -8.828 -2.824 1 96.12 312 GLY A CA 1
ATOM 2493 C C . GLY A 1 312 ? -10.211 -7.898 -3.615 1 96.12 312 GLY A C 1
ATOM 2494 O O . GLY A 1 312 ? -10.633 -6.816 -4.031 1 96.12 312 GLY A O 1
ATOM 2495 N N . PHE A 1 313 ? -9.016 -8.336 -3.77 1 98.44 313 PHE A N 1
ATOM 2496 C CA . PHE A 1 313 ? -8.078 -7.578 -4.586 1 98.44 313 PHE A CA 1
ATOM 2497 C C . PHE A 1 313 ? -8.625 -7.387 -5.996 1 98.44 313 PHE A C 1
ATOM 2499 O O . PHE A 1 313 ? -8.562 -6.281 -6.547 1 98.44 313 PHE A O 1
ATOM 2506 N N . ALA A 1 314 ? -9.078 -8.414 -6.578 1 98.5 314 ALA A N 1
ATOM 2507 C CA . ALA A 1 314 ? -9.656 -8.312 -7.918 1 98.5 314 ALA A CA 1
ATOM 2508 C C . ALA A 1 314 ? -10.789 -7.289 -7.957 1 98.5 314 ALA A C 1
ATOM 2510 O O . ALA A 1 314 ? -10.859 -6.469 -8.875 1 98.5 314 ALA A O 1
ATOM 2511 N N . LYS A 1 315 ? -11.633 -7.395 -6.996 1 96.5 315 LYS A N 1
ATOM 2512 C CA . LYS A 1 315 ? -12.742 -6.453 -6.918 1 96.5 315 LYS A CA 1
ATOM 2513 C C . LYS A 1 315 ? -12.242 -5.016 -6.789 1 96.5 315 LYS A C 1
ATOM 2515 O O . LYS A 1 315 ? -12.758 -4.109 -7.445 1 96.5 315 LYS A O 1
ATOM 2520 N N . MET A 1 316 ? -11.258 -4.812 -5.953 1 96.12 316 MET A N 1
ATOM 2521 C CA . MET A 1 316 ? -10.688 -3.482 -5.762 1 96.12 316 MET A CA 1
ATOM 2522 C C . MET A 1 316 ? -10.078 -2.961 -7.059 1 96.12 316 MET A C 1
ATOM 2524 O O . MET A 1 316 ? -10.297 -1.807 -7.434 1 96.12 316 MET A O 1
ATOM 2528 N N . ALA A 1 317 ? -9.289 -3.799 -7.688 1 97.81 317 ALA A N 1
ATOM 2529 C CA . ALA A 1 317 ? -8.68 -3.408 -8.961 1 97.81 317 ALA A CA 1
ATOM 2530 C C . ALA A 1 317 ? -9.742 -2.992 -9.969 1 97.81 317 ALA A C 1
ATOM 2532 O O . ALA A 1 317 ? -9.609 -1.961 -10.633 1 97.81 317 ALA A O 1
ATOM 2533 N N . LYS A 1 318 ? -10.781 -3.717 -10.055 1 96.88 318 LYS A N 1
ATOM 2534 C CA . LYS A 1 318 ? -11.844 -3.41 -11 1 96.88 318 LYS A CA 1
ATOM 2535 C C . LYS A 1 318 ? -12.547 -2.102 -10.641 1 96.88 318 LYS A C 1
ATOM 2537 O O . LYS A 1 318 ? -12.891 -1.311 -11.516 1 96.88 318 LYS A O 1
ATOM 2542 N N . ARG A 1 319 ? -12.734 -1.887 -9.352 1 93.06 319 ARG A N 1
ATOM 2543 C CA . ARG A 1 319 ? -13.352 -0.643 -8.906 1 93.06 319 ARG A CA 1
ATOM 2544 C C . ARG A 1 319 ? -12.492 0.56 -9.273 1 93.06 319 ARG A C 1
ATOM 2546 O O . ARG A 1 319 ? -13.008 1.661 -9.477 1 93.06 319 ARG A O 1
ATOM 2553 N N . LEU A 1 320 ? -11.258 0.286 -9.359 1 93.19 320 LEU A N 1
ATOM 2554 C CA . LEU A 1 320 ? -10.32 1.347 -9.711 1 93.19 320 LEU A CA 1
ATOM 2555 C C . LEU A 1 320 ? -10.242 1.521 -11.227 1 93.19 320 LEU A C 1
ATOM 2557 O O . LEU A 1 320 ? -9.484 2.365 -11.719 1 93.19 320 LEU A O 1
ATOM 2561 N N . GLY A 1 321 ? -10.93 0.713 -11.953 1 94 321 GLY A N 1
ATOM 2562 C CA . GLY A 1 321 ? -10.992 0.844 -13.398 1 94 321 GLY A CA 1
ATOM 2563 C C . GLY A 1 321 ? -9.961 -0.01 -14.117 1 94 321 GLY A C 1
ATOM 2564 O O . GLY A 1 321 ? -9.75 0.145 -15.32 1 94 321 GLY A O 1
ATOM 2565 N N . HIS A 1 322 ? -9.344 -0.906 -13.391 1 97.5 322 HIS A N 1
ATOM 2566 C CA . HIS A 1 322 ? -8.328 -1.769 -13.992 1 97.5 322 HIS A CA 1
ATOM 2567 C C . HIS A 1 322 ? -8.953 -3.055 -14.531 1 97.5 322 HIS A C 1
ATOM 2569 O O . HIS A 1 322 ? -9.984 -3.508 -14.023 1 97.5 322 HIS A O 1
ATOM 2575 N N . GLY A 1 323 ? -8.273 -3.629 -15.57 1 98.38 323 GLY A N 1
ATOM 2576 C CA . GLY A 1 323 ? -8.695 -4.914 -16.109 1 98.38 323 GLY A CA 1
ATOM 2577 C C . GLY A 1 323 ? -8.148 -6.094 -15.336 1 98.38 323 GLY A C 1
ATOM 2578 O O . GLY A 1 323 ? -6.996 -6.074 -14.898 1 98.38 323 GLY A O 1
ATOM 2579 N N . VAL A 1 324 ? -9.016 -7.078 -15.133 1 98.88 324 VAL A N 1
ATOM 2580 C CA . VAL A 1 324 ? -8.641 -8.312 -14.445 1 98.88 324 VAL A CA 1
ATOM 2581 C C . VAL A 1 324 ? -8.914 -9.508 -15.344 1 98.88 324 VAL A C 1
ATOM 2583 O O . VAL A 1 324 ? -10.047 -9.719 -15.789 1 98.88 324 VAL A O 1
ATOM 2586 N N . TYR A 1 325 ? -7.844 -10.32 -15.586 1 98.88 325 TYR A N 1
ATOM 2587 C CA . TYR A 1 325 ? -7.961 -11.367 -16.594 1 98.88 325 TYR A CA 1
ATOM 2588 C C . TYR A 1 325 ? -7.238 -12.633 -16.156 1 98.88 325 TYR A C 1
ATOM 2590 O O . TYR A 1 325 ? -6.504 -12.625 -15.172 1 98.88 325 TYR A O 1
ATOM 2598 N N . GLY A 1 326 ? -7.488 -13.703 -16.859 1 98.81 326 GLY A N 1
ATOM 2599 C CA . GLY A 1 326 ? -6.812 -14.977 -16.672 1 98.81 326 GLY A CA 1
ATOM 2600 C C . GLY A 1 326 ? -6.539 -15.719 -17.969 1 98.81 326 GLY A C 1
ATOM 2601 O O . GLY A 1 326 ? -7.121 -15.391 -19 1 98.81 326 GLY A O 1
ATOM 2602 N N . LEU A 1 327 ? -5.621 -16.594 -17.953 1 98.75 327 LEU A N 1
ATOM 2603 C CA . LEU A 1 327 ? -5.309 -17.5 -19.047 1 98.75 327 LEU A CA 1
ATOM 2604 C C . LEU A 1 327 ? -5.703 -18.922 -18.703 1 98.75 327 LEU A C 1
ATOM 2606 O O . LEU A 1 327 ? -4.922 -19.672 -18.109 1 98.75 327 LEU A O 1
ATOM 2610 N N . PRO A 1 328 ? -6.844 -19.359 -19.172 1 98.44 328 PRO A N 1
ATOM 2611 C CA . PRO A 1 328 ? -7.371 -20.656 -18.75 1 98.44 328 PRO A CA 1
ATOM 2612 C C . PRO A 1 328 ? -6.508 -21.828 -19.219 1 98.44 328 PRO A C 1
ATOM 2614 O O . PRO A 1 328 ? -6.527 -22.891 -18.594 1 98.44 328 PRO A O 1
ATOM 2617 N N . TYR A 1 329 ? -5.742 -21.641 -20.281 1 98.44 329 TYR A N 1
ATOM 2618 C CA . TYR A 1 329 ? -5.016 -22.766 -20.844 1 98.44 329 TYR A CA 1
ATOM 2619 C C . TYR A 1 329 ? -3.518 -22.641 -20.594 1 98.44 329 TYR A C 1
ATOM 2621 O O . TYR A 1 329 ? -2.725 -23.422 -21.125 1 98.44 329 TYR A O 1
ATOM 2629 N N . TYR A 1 330 ? -3.066 -21.625 -19.953 1 98.5 330 TYR A N 1
ATOM 2630 C CA . TYR A 1 330 ? -1.686 -21.438 -19.516 1 98.5 330 TYR A CA 1
ATOM 2631 C C . TYR A 1 330 ? -1.474 -21.984 -18.109 1 98.5 330 TYR A C 1
ATOM 2633 O O . TYR A 1 330 ? -1.918 -21.375 -17.125 1 98.5 330 TYR A O 1
ATOM 2641 N N . LEU A 1 331 ? -0.75 -23.062 -18.016 1 98.12 331 LEU A N 1
ATOM 2642 C CA . LEU A 1 331 ? -0.742 -23.797 -16.766 1 98.12 331 LEU A CA 1
ATOM 2643 C C . LEU A 1 331 ? 0.548 -23.547 -15.992 1 98.12 331 LEU A C 1
ATOM 2645 O O . LEU A 1 331 ? 1.618 -23.406 -16.594 1 98.12 331 LEU A O 1
ATOM 2649 N N . VAL A 1 332 ? 0.437 -23.438 -14.719 1 98.44 332 VAL A N 1
ATOM 2650 C CA . VAL A 1 332 ? 1.508 -23.547 -13.734 1 98.44 332 VAL A CA 1
ATOM 2651 C C . VAL A 1 332 ? 1.189 -24.656 -12.742 1 98.44 332 VAL A C 1
ATOM 2653 O O . VAL A 1 332 ? 0.025 -25.016 -12.555 1 98.44 332 VAL A O 1
ATOM 2656 N N . PHE A 1 333 ? 2.199 -25.172 -12.055 1 98.12 333 PHE A N 1
ATOM 2657 C CA . PHE A 1 333 ? 1.948 -26.422 -11.344 1 98.12 333 PHE A CA 1
ATOM 2658 C C . PHE A 1 333 ? 2.314 -26.297 -9.867 1 98.12 333 PHE A C 1
ATOM 2660 O O . PHE A 1 333 ? 3.408 -25.844 -9.539 1 98.12 333 PHE A O 1
ATOM 2667 N N . HIS A 1 334 ? 1.382 -26.641 -9.094 1 96.94 334 HIS A N 1
ATOM 2668 C CA . HIS A 1 334 ? 1.504 -26.688 -7.641 1 96.94 334 HIS A CA 1
ATOM 2669 C C . HIS A 1 334 ? 2.229 -27.953 -7.188 1 96.94 334 HIS A C 1
ATOM 2671 O O . HIS A 1 334 ? 2.084 -29.016 -7.801 1 96.94 334 HIS A O 1
ATOM 2677 N N . HIS A 1 335 ? 2.928 -27.828 -6.082 1 94.38 335 HIS A N 1
ATOM 2678 C CA . HIS A 1 335 ? 3.557 -28.984 -5.461 1 94.38 335 HIS A CA 1
ATOM 2679 C C . HIS A 1 335 ? 2.529 -30.062 -5.137 1 94.38 335 HIS A C 1
ATOM 2681 O O . HIS A 1 335 ? 1.416 -29.75 -4.703 1 94.38 335 HIS A O 1
ATOM 2687 N N . ASN A 1 336 ? 2.906 -31.328 -5.398 1 86.75 336 ASN A N 1
ATOM 2688 C CA . ASN A 1 336 ? 2.006 -32.438 -5.078 1 86.75 336 ASN A CA 1
ATOM 2689 C C . ASN A 1 336 ? 2.059 -32.781 -3.596 1 86.75 336 ASN A C 1
ATOM 2691 O O . ASN A 1 336 ? 3.133 -33.031 -3.055 1 86.75 336 ASN A O 1
ATOM 2695 N N . GLU A 1 337 ? 0.986 -32.531 -2.82 1 70.56 337 GLU A N 1
ATOM 2696 C CA . GLU A 1 337 ? 0.959 -32.906 -1.409 1 70.56 337 GLU A CA 1
ATOM 2697 C C . GLU A 1 337 ? 0.956 -34.406 -1.235 1 70.56 337 GLU A C 1
ATOM 2699 O O . GLU A 1 337 ? 0.47 -35.125 -2.104 1 70.56 337 GLU A O 1
ATOM 2704 N N . MET B 1 1 ? -27 -2.346 69.062 1 24.47 1 MET B N 1
ATOM 2705 C CA . MET B 1 1 ? -25.703 -2.941 68.75 1 24.47 1 MET B CA 1
ATOM 2706 C C . MET B 1 1 ? -25.547 -3.104 67.25 1 24.47 1 MET B C 1
ATOM 2708 O O . MET B 1 1 ? -26.219 -3.924 66.625 1 24.47 1 MET B O 1
ATOM 2712 N N . ARG B 1 2 ? -25.234 -1.934 66.562 1 29.67 2 ARG B N 1
ATOM 2713 C CA . ARG B 1 2 ? -25.219 -1.676 65.125 1 29.67 2 ARG B CA 1
ATOM 2714 C C . ARG B 1 2 ? -24.172 -2.535 64.375 1 29.67 2 ARG B C 1
ATOM 2716 O O . ARG B 1 2 ? -22.984 -2.494 64.75 1 29.67 2 ARG B O 1
ATOM 2723 N N . VAL B 1 3 ? -24.547 -3.74 63.938 1 33.66 3 VAL B N 1
ATOM 2724 C CA . VAL B 1 3 ? -23.844 -4.797 63.188 1 33.66 3 VAL B CA 1
ATOM 2725 C C . VAL B 1 3 ? -23.094 -4.199 62 1 33.66 3 VAL B C 1
ATOM 2727 O O . VAL B 1 3 ? -23.719 -3.637 61.094 1 33.66 3 VAL B O 1
ATOM 2730 N N . TYR B 1 4 ? -21.906 -3.574 62.281 1 38.88 4 TYR B N 1
ATOM 2731 C CA . TYR B 1 4 ? -20.938 -3.025 61.344 1 38.88 4 TYR B CA 1
ATOM 2732 C C . TYR B 1 4 ? -20.625 -4.027 60.25 1 38.88 4 TYR B C 1
ATOM 2734 O O . TYR B 1 4 ? -20.266 -5.176 60.531 1 38.88 4 TYR B O 1
ATOM 2742 N N . ASN B 1 5 ? -21.344 -3.906 59.125 1 37.56 5 ASN B N 1
ATOM 2743 C CA . ASN B 1 5 ? -21.344 -4.77 57.938 1 37.56 5 ASN B CA 1
ATOM 2744 C C . ASN B 1 5 ? -19.938 -4.965 57.406 1 37.56 5 ASN B C 1
ATOM 2746 O O . ASN B 1 5 ? -19.281 -4.004 56.969 1 37.56 5 ASN B O 1
ATOM 2750 N N . LYS B 1 6 ? -19.219 -6.098 57.781 1 44.69 6 LYS B N 1
ATOM 2751 C CA . LYS B 1 6 ? -17.922 -6.695 57.438 1 44.69 6 LYS B CA 1
ATOM 2752 C C . LYS B 1 6 ? -17.703 -6.734 55.938 1 44.69 6 LYS B C 1
ATOM 2754 O O . LYS B 1 6 ? -16.578 -6.891 55.469 1 44.69 6 LYS B O 1
ATOM 2759 N N . SER B 1 7 ? -18.828 -6.684 55.156 1 44.28 7 SER B N 1
ATOM 2760 C CA . SER B 1 7 ? -18.672 -6.93 53.75 1 44.28 7 SER B CA 1
ATOM 2761 C C . SER B 1 7 ? -17.969 -5.762 53.062 1 44.28 7 SER B C 1
ATOM 2763 O O . SER B 1 7 ? -17.391 -5.922 51.969 1 44.28 7 SER B O 1
ATOM 2765 N N . ARG B 1 8 ? -18.062 -4.484 53.625 1 46.47 8 ARG B N 1
ATOM 2766 C CA . ARG B 1 8 ? -17.438 -3.326 53 1 46.47 8 ARG B CA 1
ATOM 2767 C C . ARG B 1 8 ? -15.93 -3.348 53.188 1 46.47 8 ARG B C 1
ATOM 2769 O O . ARG B 1 8 ? -15.195 -2.752 52.406 1 46.47 8 ARG B O 1
ATOM 2776 N N . ILE B 1 9 ? -15.5 -3.98 54.344 1 46.44 9 ILE B N 1
ATOM 2777 C CA . ILE B 1 9 ? -14.062 -3.977 54.594 1 46.44 9 ILE B CA 1
ATOM 2778 C C . ILE B 1 9 ? -13.375 -4.918 53.625 1 46.44 9 ILE B C 1
ATOM 2780 O O . ILE B 1 9 ? -12.312 -4.59 53.062 1 46.44 9 ILE B O 1
ATOM 2784 N N . VAL B 1 10 ? -14.094 -6.062 53.25 1 51.66 10 VAL B N 1
ATOM 2785 C CA . VAL B 1 10 ? -13.43 -7 52.375 1 51.66 10 VAL B CA 1
ATOM 2786 C C . VAL B 1 10 ? -13.344 -6.398 50.969 1 51.66 10 VAL B C 1
ATOM 2788 O O . VAL B 1 10 ? -12.336 -6.574 50.281 1 51.66 10 VAL B O 1
ATOM 2791 N N . GLY B 1 11 ? -14.344 -5.527 50.594 1 45.88 11 GLY B N 1
ATOM 2792 C CA . GLY B 1 11 ? -14.281 -4.898 49.281 1 45.88 11 GLY B CA 1
ATOM 2793 C C . GLY B 1 11 ? -13.148 -3.896 49.188 1 45.88 11 GLY B C 1
ATOM 2794 O O . GLY B 1 11 ? -12.5 -3.812 48.125 1 45.88 11 GLY B O 1
ATOM 2795 N N . GLN B 1 12 ? -12.906 -3.199 50.344 1 51.72 12 GLN B N 1
ATOM 2796 C CA . GLN B 1 12 ? -11.859 -2.191 50.312 1 51.72 12 GLN B CA 1
ATOM 2797 C C . GLN B 1 12 ? -10.477 -2.84 50.25 1 51.72 12 GLN B C 1
ATOM 2799 O O . GLN B 1 12 ? -9.594 -2.365 49.5 1 51.72 12 GLN B O 1
ATOM 2804 N N . LEU B 1 13 ? -10.406 -4.016 50.969 1 50.84 13 LEU B N 1
ATOM 2805 C CA . LEU B 1 13 ? -9.109 -4.676 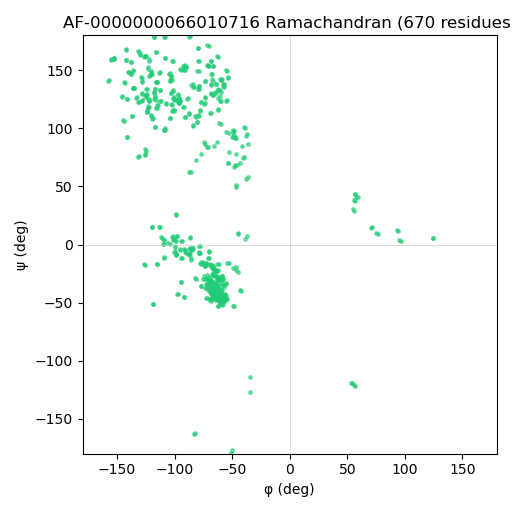50.906 1 50.84 13 LEU B CA 1
ATOM 2806 C C . LEU B 1 13 ? -8.852 -5.266 49.531 1 50.84 13 LEU B C 1
ATOM 2808 O O . LEU B 1 13 ? -7.727 -5.203 49.031 1 50.84 13 LEU B O 1
ATOM 2812 N N . LEU B 1 14 ? -10.016 -5.77 48.906 1 51.56 14 LEU B N 1
ATOM 2813 C CA . LEU B 1 14 ? -9.805 -6.293 47.562 1 51.56 14 LEU B CA 1
ATOM 2814 C C . LEU B 1 14 ? -9.5 -5.168 46.562 1 51.56 14 LEU B C 1
ATOM 2816 O O . LEU B 1 14 ? -8.695 -5.34 45.656 1 51.56 14 LEU B O 1
ATOM 2820 N N . PHE B 1 15 ? -10.039 -3.941 46.875 1 50.38 15 PHE B N 1
ATOM 2821 C CA . PHE B 1 15 ? -9.719 -2.816 46 1 50.38 15 PHE B CA 1
ATOM 2822 C C . PHE B 1 15 ? -8.266 -2.395 46.156 1 50.38 15 PHE B C 1
ATOM 2824 O O . PHE B 1 15 ? -7.59 -2.094 45.188 1 50.38 15 PHE B O 1
ATOM 2831 N N . VAL B 1 16 ? -7.75 -2.416 47.438 1 51.81 16 VAL B N 1
ATOM 2832 C CA . VAL B 1 16 ? -6.355 -2.045 47.656 1 51.81 16 VAL B CA 1
ATOM 2833 C C . VAL B 1 16 ? -5.438 -3.115 47.062 1 51.81 16 VAL B C 1
ATOM 2835 O O . VAL B 1 16 ? -4.434 -2.795 46.438 1 51.81 16 VAL B O 1
ATOM 2838 N N . ALA B 1 17 ? -5.832 -4.414 47.219 1 51.97 17 ALA B N 1
ATOM 2839 C CA . ALA B 1 17 ? -4.98 -5.453 46.625 1 51.97 17 ALA B CA 1
ATOM 2840 C C . ALA B 1 17 ? -4.969 -5.371 45.094 1 51.97 17 ALA B C 1
ATOM 2842 O O . ALA B 1 17 ? -3.926 -5.559 44.469 1 51.97 17 ALA B O 1
ATOM 2843 N N . LEU B 1 18 ? -6.152 -5.012 44.5 1 48.81 18 LEU B N 1
ATOM 2844 C CA . LEU B 1 18 ? -6.168 -4.848 43.062 1 48.81 18 LEU B CA 1
ATOM 2845 C C . LEU B 1 18 ? -5.379 -3.613 42.625 1 48.81 18 LEU B C 1
ATOM 2847 O O . LEU B 1 18 ? -4.707 -3.619 41.594 1 48.81 18 LEU B O 1
ATOM 2851 N N . GLY B 1 19 ? -5.359 -2.564 43.469 1 45.09 19 GLY B N 1
ATOM 2852 C CA . GLY B 1 19 ? -4.547 -1.396 43.188 1 45.09 19 GLY B CA 1
ATOM 2853 C C . GLY B 1 19 ? -3.057 -1.678 43.25 1 45.09 19 GLY B C 1
ATOM 2854 O O . GLY B 1 19 ? -2.295 -1.202 42.406 1 45.09 19 GLY B O 1
ATOM 2855 N N . ILE B 1 20 ? -2.662 -2.479 44.281 1 48.38 20 ILE B N 1
ATOM 2856 C CA . ILE B 1 20 ? -1.24 -2.781 44.406 1 48.38 20 ILE B CA 1
ATOM 2857 C C . ILE B 1 20 ? -0.798 -3.641 43.219 1 48.38 20 ILE B C 1
ATOM 2859 O O . ILE B 1 20 ? 0.259 -3.402 42.625 1 48.38 20 ILE B O 1
ATOM 2863 N N . THR B 1 21 ? -1.643 -4.645 42.844 1 45.03 21 THR B N 1
ATOM 2864 C CA . THR B 1 21 ? -1.248 -5.445 41.688 1 45.03 21 THR B CA 1
ATOM 2865 C C . THR B 1 21 ? -1.226 -4.59 40.438 1 45.03 21 THR B C 1
ATOM 2867 O O . THR B 1 21 ? -0.349 -4.758 39.562 1 45.03 21 THR B O 1
ATOM 2870 N N . PHE B 1 22 ? -2.152 -3.602 40.281 1 43.19 22 PHE B N 1
ATOM 2871 C CA . PHE B 1 22 ? -2.131 -2.699 39.125 1 43.19 22 PHE B CA 1
ATOM 2872 C C . PHE B 1 22 ? -0.892 -1.812 39.156 1 43.19 22 PHE B C 1
ATOM 2874 O O . PHE B 1 22 ? -0.229 -1.623 38.125 1 43.19 22 PHE B O 1
ATOM 2881 N N . ILE B 1 23 ? -0.52 -1.269 40.344 1 41.25 23 ILE B N 1
ATOM 2882 C CA . ILE B 1 23 ? 0.686 -0.452 40.406 1 41.25 23 ILE B CA 1
ATOM 2883 C C . ILE B 1 23 ? 1.913 -1.311 40.125 1 41.25 23 ILE B C 1
ATOM 2885 O O . ILE B 1 23 ? 2.826 -0.876 39.406 1 41.25 23 ILE B O 1
ATOM 2889 N N . TYR B 1 24 ? 1.978 -2.52 40.656 1 41.09 24 TYR B N 1
ATOM 2890 C CA . TYR B 1 24 ? 3.119 -3.371 40.344 1 41.09 24 TYR B CA 1
ATOM 2891 C C . TYR B 1 24 ? 3.207 -3.635 38.844 1 41.09 24 TYR B C 1
ATOM 2893 O O . TYR B 1 24 ? 4.297 -3.641 38.25 1 41.09 24 TYR B O 1
ATOM 2901 N N . TYR B 1 25 ? 2.043 -3.922 38.188 1 38.47 25 TYR B N 1
ATOM 2902 C CA . TYR B 1 25 ? 2.08 -4.148 36.75 1 38.47 25 TYR B CA 1
ATOM 2903 C C . TYR B 1 25 ? 2.512 -2.889 36 1 38.47 25 TYR B C 1
ATOM 2905 O O . TYR B 1 25 ? 3.193 -2.967 35 1 38.47 25 TYR B O 1
ATOM 2913 N N . LEU B 1 26 ? 2.119 -1.707 36.469 1 36.62 26 LEU B N 1
ATOM 2914 C CA . LEU B 1 26 ? 2.531 -0.469 35.844 1 36.62 26 LEU B CA 1
ATOM 2915 C C . LEU B 1 26 ? 4.031 -0.251 35.969 1 36.62 26 LEU B C 1
ATOM 2917 O O . LEU B 1 26 ? 4.66 0.372 35.125 1 36.62 26 LEU B O 1
ATOM 2921 N N . PHE B 1 27 ? 4.574 -0.542 37.156 1 37.44 27 PHE B N 1
ATOM 2922 C CA . PHE B 1 27 ? 5.984 -0.218 37.344 1 37.44 27 PHE B CA 1
ATOM 2923 C C . PHE B 1 27 ? 6.875 -1.342 36.844 1 37.44 27 PHE B C 1
ATOM 2925 O O . PHE B 1 27 ? 8.078 -1.363 37.094 1 37.44 27 PHE B O 1
ATOM 2932 N N . THR B 1 28 ? 6.316 -2.525 36.531 1 32.38 28 THR B N 1
ATOM 2933 C CA . THR B 1 28 ? 7.363 -3.385 36 1 32.38 28 THR B CA 1
ATOM 2934 C C . THR B 1 28 ? 7.961 -2.773 34.719 1 32.38 28 THR B C 1
ATOM 2936 O O . THR B 1 28 ? 7.238 -2.447 33.781 1 32.38 28 THR B O 1
ATOM 2939 N N . PRO B 1 29 ? 9.203 -2.201 34.906 1 29.56 29 PRO B N 1
ATOM 2940 C CA . PRO B 1 29 ? 9.922 -1.638 33.781 1 29.56 29 PRO B CA 1
ATOM 2941 C C . PRO B 1 29 ? 9.945 -2.578 32.562 1 29.56 29 PRO B C 1
ATOM 2943 O O . PRO B 1 29 ? 10.133 -3.787 32.719 1 29.56 29 PRO B O 1
ATOM 2946 N N . SER B 1 30 ? 8.969 -2.408 31.688 1 28.5 30 SER B N 1
ATOM 2947 C CA . SER B 1 30 ? 9.195 -3.129 30.438 1 28.5 30 SER B CA 1
ATOM 2948 C C . SER B 1 30 ? 10.664 -3.064 30.031 1 28.5 30 SER B C 1
ATOM 2950 O O . SER B 1 30 ? 11.273 -1.992 30.031 1 28.5 30 SER B O 1
ATOM 2952 N N . VAL B 1 31 ? 11.398 -4.133 30.312 1 28.33 31 VAL B N 1
ATOM 2953 C CA . VAL B 1 31 ? 12.734 -4.352 29.766 1 28.33 31 VAL B CA 1
ATOM 2954 C C . VAL B 1 31 ? 12.797 -3.85 28.328 1 28.33 31 VAL B C 1
ATOM 2956 O O . VAL B 1 31 ? 11.984 -4.242 27.5 1 28.33 31 VAL B O 1
ATOM 2959 N N . ASN B 1 32 ? 13.273 -2.607 28.25 1 27.78 32 ASN B N 1
ATOM 2960 C CA . ASN B 1 32 ? 13.734 -1.962 27.031 1 27.78 32 ASN B CA 1
ATOM 2961 C C . ASN B 1 32 ? 14.656 -2.873 26.219 1 27.78 32 ASN B C 1
ATOM 2963 O O . ASN B 1 32 ? 15.828 -3.031 26.562 1 27.78 32 ASN B O 1
ATOM 2967 N N . SER B 1 33 ? 14.219 -4.121 25.953 1 26.36 33 SER B N 1
ATOM 2968 C CA . SER B 1 33 ? 15.188 -4.797 25.094 1 26.36 33 SER B CA 1
ATOM 2969 C C . SER B 1 33 ? 15.562 -3.934 23.891 1 26.36 33 SER B C 1
ATOM 2971 O O . SER B 1 33 ? 14.68 -3.424 23.188 1 26.36 33 SER B O 1
ATOM 2973 N N . ASN B 1 34 ? 16.578 -3.217 24.094 1 25.75 34 ASN B N 1
ATOM 2974 C CA . ASN B 1 34 ? 17.312 -2.686 22.953 1 25.75 34 ASN B CA 1
ATOM 2975 C C . ASN B 1 34 ? 17.375 -3.699 21.812 1 25.75 34 ASN B C 1
ATOM 2977 O O . ASN B 1 34 ? 18.188 -4.625 21.844 1 25.75 34 ASN B O 1
ATOM 2981 N N . ALA B 1 35 ? 16.281 -4.148 21.375 1 29.41 35 ALA B N 1
ATOM 2982 C CA . ALA B 1 35 ? 16.406 -4.992 20.188 1 29.41 35 ALA B CA 1
ATOM 2983 C C . ALA B 1 35 ? 17.172 -4.273 19.078 1 29.41 35 ALA B C 1
ATOM 2985 O O . ALA B 1 35 ? 16.672 -3.334 18.469 1 29.41 35 ALA B O 1
ATOM 2986 N N . LYS B 1 36 ? 18.484 -4.109 19.328 1 28.03 36 LYS B N 1
ATOM 2987 C CA . LYS B 1 36 ? 19.344 -3.766 18.203 1 28.03 36 LYS B CA 1
ATOM 2988 C C . LYS B 1 36 ? 18.891 -4.473 16.922 1 28.03 36 LYS B C 1
ATOM 2990 O O . LYS B 1 36 ? 18.875 -5.703 16.875 1 28.03 36 LYS B O 1
ATOM 2995 N N . VAL B 1 37 ? 18.031 -3.861 16.297 1 32.53 37 VAL B N 1
ATOM 2996 C CA . VAL B 1 37 ? 17.953 -4.332 14.93 1 32.53 37 VAL B CA 1
ATOM 2997 C C . VAL B 1 37 ? 19.344 -4.461 14.336 1 32.53 37 VAL B C 1
ATOM 2999 O O . VAL B 1 37 ? 20.062 -3.465 14.188 1 32.53 37 VAL B O 1
ATOM 3002 N N . GLN B 1 38 ? 20.078 -5.359 14.805 1 30.48 38 GLN B N 1
ATOM 3003 C CA . GLN B 1 38 ? 21.328 -5.594 14.086 1 30.48 38 GLN B CA 1
ATOM 3004 C C . GLN B 1 38 ? 21.109 -5.516 12.578 1 30.48 38 GLN B C 1
ATOM 3006 O O . GLN B 1 38 ? 20.406 -6.355 12 1 30.48 38 GLN B O 1
ATOM 3011 N N . ILE B 1 39 ? 20.969 -4.281 12.195 1 34.41 39 ILE B N 1
ATOM 3012 C CA . ILE B 1 39 ? 21.281 -4.219 10.766 1 34.41 39 ILE B CA 1
ATOM 3013 C C . ILE B 1 39 ? 22.594 -4.973 10.5 1 34.41 39 ILE B C 1
ATOM 3015 O O . ILE B 1 39 ? 23.672 -4.527 10.906 1 34.41 39 ILE B O 1
ATOM 3019 N N . GLU B 1 40 ? 22.656 -6.207 10.617 1 33.44 40 GLU B N 1
ATOM 3020 C CA . GLU B 1 40 ? 23.938 -6.793 10.242 1 33.44 40 GLU B CA 1
ATOM 3021 C C . GLU B 1 40 ? 24.562 -6.035 9.078 1 33.44 40 GLU B C 1
ATOM 3023 O O . GLU B 1 40 ? 23.969 -5.09 8.547 1 33.44 40 GLU B O 1
ATOM 3028 N N . ASN B 1 41 ? 24.953 -6.727 7.969 1 31.03 41 ASN B N 1
ATOM 3029 C CA . ASN B 1 41 ? 26.078 -6.676 7.047 1 31.03 41 ASN B CA 1
ATOM 3030 C C . ASN B 1 41 ? 25.938 -5.52 6.059 1 31.03 41 ASN B C 1
ATOM 3032 O O . ASN B 1 41 ? 25.125 -5.578 5.133 1 31.03 41 ASN B O 1
ATOM 3036 N N . ARG B 1 42 ? 26.203 -4.289 6.367 1 34.09 42 ARG B N 1
ATOM 3037 C CA . ARG B 1 42 ? 26.625 -3.387 5.301 1 34.09 42 ARG B CA 1
ATOM 3038 C C . ARG B 1 42 ? 27.672 -4.043 4.402 1 34.09 42 ARG B C 1
ATOM 3040 O O . ARG B 1 42 ? 28.328 -3.363 3.619 1 34.09 42 ARG B O 1
ATOM 3047 N N . GLY B 1 43 ? 28.281 -4.961 4.969 1 34.5 43 GLY B N 1
ATOM 3048 C CA . GLY B 1 43 ? 29.281 -5.344 3.984 1 34.5 43 GLY B CA 1
ATOM 3049 C C . GLY B 1 43 ? 28.703 -5.594 2.605 1 34.5 43 GLY B C 1
ATOM 3050 O O . GLY B 1 43 ? 27.484 -5.574 2.432 1 34.5 43 GLY B O 1
ATOM 3051 N N . GLY B 1 44 ? 29.344 -5.992 1.562 1 43.69 44 GLY B N 1
ATOM 3052 C CA . GLY B 1 44 ? 29.094 -6.438 0.2 1 43.69 44 GLY B CA 1
ATOM 3053 C C . GLY B 1 44 ? 27.859 -7.32 0.078 1 43.69 44 GLY B C 1
ATOM 3054 O O . GLY B 1 44 ? 27.766 -8.133 -0.84 1 43.69 44 GLY B O 1
ATOM 3055 N N . ASN B 1 45 ? 27.078 -7.512 1.172 1 53.16 45 ASN B N 1
ATOM 3056 C CA . ASN B 1 45 ? 26.109 -8.609 1.118 1 53.16 45 ASN B CA 1
ATOM 3057 C C . ASN B 1 45 ? 24.922 -8.266 0.217 1 53.16 45 ASN B C 1
ATOM 3059 O O . ASN B 1 45 ? 24.406 -7.152 0.264 1 53.16 45 ASN B O 1
ATOM 3063 N N . SER B 1 46 ? 24.531 -9.102 -0.826 1 77.88 46 SER B N 1
ATOM 3064 C CA . SER B 1 46 ? 23.734 -9.094 -2.049 1 77.88 46 SER B CA 1
ATOM 3065 C C . SER B 1 46 ? 22.234 -9.195 -1.739 1 77.88 46 SER B C 1
ATOM 3067 O O . SER B 1 46 ? 21.406 -9.188 -2.65 1 77.88 46 SER B O 1
ATOM 3069 N N . TYR B 1 47 ? 21.766 -9.312 -0.216 1 89.69 47 TYR B N 1
ATOM 3070 C CA . TYR B 1 47 ? 20.344 -9.289 0.098 1 89.69 47 TYR B CA 1
ATOM 3071 C C . TYR B 1 47 ? 20.109 -8.742 1.501 1 89.69 47 TYR B C 1
ATOM 3073 O O . TYR B 1 47 ? 21.047 -8.594 2.287 1 89.69 47 TYR B O 1
ATOM 3081 N N . GLU B 1 48 ? 18.938 -8.227 1.958 1 94.62 48 GLU B N 1
ATOM 3082 C CA . GLU B 1 48 ? 18.594 -7.605 3.229 1 94.62 48 GLU B CA 1
ATOM 3083 C C . GLU B 1 48 ? 17.547 -8.43 3.98 1 94.62 48 GLU B C 1
ATOM 3085 O O . GLU B 1 48 ? 16.641 -8.992 3.369 1 94.62 48 GLU B O 1
ATOM 3090 N N . ILE B 1 49 ? 17.734 -8.516 5.309 1 95 49 ILE B N 1
ATOM 3091 C CA . ILE B 1 49 ? 16.781 -9.188 6.184 1 95 49 ILE B CA 1
ATOM 3092 C C . ILE B 1 49 ? 16.203 -8.188 7.18 1 95 49 ILE B C 1
ATOM 3094 O O . ILE B 1 49 ? 16.938 -7.441 7.82 1 95 49 ILE B O 1
ATOM 3098 N N . TYR B 1 50 ? 14.914 -8.148 7.316 1 95.62 50 TYR B N 1
ATOM 3099 C CA . TYR B 1 50 ? 14.219 -7.297 8.281 1 95.62 50 TYR B CA 1
ATOM 3100 C C . TYR B 1 50 ? 13.344 -8.133 9.211 1 95.62 50 TYR B C 1
ATOM 3102 O O . TYR B 1 50 ? 12.445 -8.844 8.758 1 95.62 50 TYR B O 1
ATOM 3110 N N . ASP B 1 51 ? 13.664 -8.062 10.477 1 94.5 51 ASP B N 1
ATOM 3111 C CA . ASP B 1 51 ? 12.719 -8.602 11.453 1 94.5 51 ASP B CA 1
ATOM 3112 C C . ASP B 1 51 ? 11.641 -7.574 11.797 1 94.5 51 ASP B C 1
ATOM 3114 O O . ASP B 1 51 ? 11.875 -6.668 12.602 1 94.5 51 ASP B O 1
ATOM 3118 N N . MET B 1 52 ? 10.508 -7.777 11.234 1 94.38 52 MET B N 1
ATOM 3119 C CA . MET B 1 52 ? 9.422 -6.805 11.352 1 94.38 52 MET B CA 1
ATOM 3120 C C . MET B 1 52 ? 8.93 -6.723 12.797 1 94.38 52 MET B C 1
ATOM 3122 O O . MET B 1 52 ? 8.32 -5.723 13.188 1 94.38 52 MET B O 1
ATOM 3126 N N . ASN B 1 53 ? 9.211 -7.734 13.555 1 91.06 53 ASN B N 1
ATOM 3127 C CA . ASN B 1 53 ? 8.766 -7.766 14.945 1 91.06 53 ASN B CA 1
ATOM 3128 C C . ASN B 1 53 ? 9.617 -6.855 15.828 1 91.06 53 ASN B C 1
ATOM 3130 O O . ASN B 1 53 ? 9.242 -6.559 16.969 1 91.06 53 ASN B O 1
ATOM 3134 N N . LYS B 1 54 ? 10.688 -6.473 15.344 1 92.69 54 LYS B N 1
ATOM 3135 C CA . LYS B 1 54 ? 11.617 -5.664 16.125 1 92.69 54 LYS B CA 1
ATOM 3136 C C . LYS B 1 54 ? 11.477 -4.184 15.789 1 92.69 54 LYS B C 1
ATOM 3138 O O . LYS B 1 54 ? 12.109 -3.332 16.422 1 92.69 54 LYS B O 1
ATOM 3143 N N . ILE B 1 55 ? 10.719 -3.9 14.773 1 94.25 55 ILE B N 1
ATOM 3144 C CA . ILE B 1 55 ? 10.445 -2.506 14.445 1 94.25 55 ILE B CA 1
ATOM 3145 C C . ILE B 1 55 ? 9.461 -1.919 15.453 1 94.25 55 ILE B C 1
ATOM 3147 O O . ILE B 1 55 ? 8.336 -2.408 15.586 1 94.25 55 ILE B O 1
ATOM 3151 N N . THR B 1 56 ? 9.875 -0.869 16.125 1 96.31 56 THR B N 1
ATOM 3152 C CA . THR B 1 56 ? 9.039 -0.305 17.172 1 96.31 56 THR B CA 1
ATOM 3153 C C . THR B 1 56 ? 8.375 0.984 16.703 1 96.31 56 THR B C 1
ATOM 3155 O O . THR B 1 56 ? 8.906 1.691 15.852 1 96.31 56 THR B O 1
ATOM 3158 N N . GLU B 1 57 ? 7.273 1.24 17.125 1 97.69 57 GLU B N 1
ATOM 3159 C CA . GLU B 1 57 ? 6.461 2.447 17.016 1 97.69 57 GLU B CA 1
ATOM 3160 C C . GLU B 1 57 ? 6.02 2.953 18.375 1 97.69 57 GLU B C 1
ATOM 3162 O O . GLU B 1 57 ? 4.84 2.854 18.734 1 97.69 57 GLU B O 1
ATOM 3167 N N . SER B 1 58 ? 6.941 3.619 19.094 1 97.81 58 SER B N 1
ATOM 3168 C CA . SER B 1 58 ? 6.766 3.846 20.516 1 97.81 58 SER B CA 1
ATOM 3169 C C . SER B 1 58 ? 6.484 5.316 20.812 1 97.81 58 SER B C 1
ATOM 3171 O O . SER B 1 58 ? 6.469 6.145 19.906 1 97.81 58 SER B O 1
ATOM 3173 N N . SER B 1 59 ? 6.273 5.629 22.141 1 98.19 59 SER B N 1
ATOM 3174 C CA . SER B 1 59 ? 6.035 6.988 22.625 1 98.19 59 SER B CA 1
ATOM 3175 C C . SER B 1 59 ? 7.34 7.777 22.719 1 98.19 59 SER B C 1
ATOM 3177 O O . SER B 1 59 ? 7.324 8.977 22.984 1 98.19 59 SER B O 1
ATOM 3179 N N . ASP B 1 60 ? 8.453 7.133 22.516 1 98.12 60 ASP B N 1
ATOM 3180 C CA . ASP B 1 60 ? 9.758 7.781 22.547 1 98.12 60 ASP B CA 1
ATOM 3181 C C . ASP B 1 60 ? 10.594 7.402 21.328 1 98.12 60 ASP B C 1
ATOM 3183 O O . ASP B 1 60 ? 11.594 6.695 21.438 1 98.12 60 ASP B O 1
ATOM 3187 N N . PRO B 1 61 ? 10.242 7.965 20.266 1 98.5 61 PRO B N 1
ATOM 3188 C CA . PRO B 1 61 ? 10.852 7.527 19 1 98.5 61 PRO B CA 1
ATOM 3189 C C . PRO B 1 61 ? 12.336 7.863 18.922 1 98.5 61 PRO B C 1
ATOM 3191 O O . PRO B 1 61 ? 13.109 7.113 18.328 1 98.5 61 PRO B O 1
ATOM 3194 N N . ILE B 1 62 ? 12.766 8.922 19.516 1 98 62 ILE B N 1
ATOM 3195 C CA . ILE B 1 62 ? 14.172 9.289 19.453 1 98 62 ILE B CA 1
ATOM 3196 C C . ILE B 1 62 ? 15.008 8.297 20.25 1 98 62 ILE B C 1
ATOM 3198 O O . ILE B 1 62 ? 16.016 7.781 19.75 1 98 62 ILE B O 1
ATOM 3202 N N . ARG B 1 63 ? 14.594 7.988 21.484 1 97.62 63 ARG B N 1
ATOM 3203 C CA . ARG B 1 63 ? 15.312 7.039 22.328 1 97.62 63 ARG B CA 1
ATOM 3204 C C . ARG B 1 63 ? 15.445 5.684 21.625 1 97.62 63 ARG B C 1
ATOM 3206 O O . ARG B 1 63 ? 16.484 5.035 21.734 1 97.62 63 ARG B O 1
ATOM 3213 N N . ASN B 1 64 ? 14.469 5.324 20.922 1 97.94 64 ASN B N 1
ATOM 3214 C CA . ASN B 1 64 ? 14.438 4.012 20.281 1 97.94 64 ASN B CA 1
ATOM 3215 C C . ASN B 1 64 ? 14.969 4.066 18.859 1 97.94 64 ASN B C 1
ATOM 3217 O O . ASN B 1 64 ? 14.852 3.092 18.109 1 97.94 64 ASN B O 1
ATOM 3221 N N . LYS B 1 65 ? 15.438 5.262 18.406 1 97.94 65 LYS B N 1
ATOM 3222 C CA . LYS B 1 65 ? 16.031 5.473 17.094 1 97.94 65 LYS B CA 1
ATOM 3223 C C . LYS B 1 65 ? 15.07 5.059 15.984 1 97.94 65 LYS B C 1
ATOM 3225 O O . LYS B 1 65 ? 15.461 4.371 15.039 1 97.94 65 LYS B O 1
ATOM 3230 N N . GLU B 1 66 ? 13.852 5.422 16.125 1 98.75 66 GLU B N 1
ATOM 3231 C CA . GLU B 1 66 ? 12.805 5.055 15.172 1 98.75 66 GLU B CA 1
ATOM 3232 C C . GLU B 1 66 ? 12.867 5.938 13.93 1 98.75 66 GLU B C 1
ATOM 3234 O O . GLU B 1 66 ? 13.094 7.145 14.031 1 98.75 66 GLU B O 1
ATOM 3239 N N . GLU B 1 67 ? 12.734 5.301 12.773 1 98.69 67 GLU B N 1
ATOM 3240 C CA . GLU B 1 67 ? 12.789 6.016 11.508 1 98.69 67 GLU B CA 1
ATOM 3241 C C . GLU B 1 67 ? 11.438 6.625 11.156 1 98.69 67 GLU B C 1
ATOM 3243 O O . GLU B 1 67 ? 10.406 5.969 11.297 1 98.69 67 GLU B O 1
ATOM 3248 N N . VAL B 1 68 ? 11.516 7.871 10.711 1 98.88 68 VAL B N 1
ATOM 3249 C CA . VAL B 1 68 ? 10.305 8.609 10.344 1 98.88 68 VAL B CA 1
ATOM 3250 C C . VAL B 1 68 ? 10.352 8.961 8.852 1 98.88 68 VAL B C 1
ATOM 3252 O O . VAL B 1 68 ? 11.367 9.453 8.359 1 98.88 68 VAL B O 1
ATOM 3255 N N . LEU B 1 69 ? 9.297 8.594 8.172 1 98.88 69 LEU B N 1
ATOM 3256 C CA . LEU B 1 69 ? 9.109 8.992 6.781 1 98.88 69 LEU B CA 1
ATOM 3257 C C . LEU B 1 69 ? 8.141 10.156 6.672 1 98.88 69 LEU B C 1
ATOM 3259 O O . LEU B 1 69 ? 6.973 10.047 7.055 1 98.88 69 LEU B O 1
ATOM 3263 N N . ILE B 1 70 ? 8.633 11.289 6.203 1 98.94 70 ILE B N 1
ATOM 3264 C CA . ILE B 1 70 ? 7.773 12.445 5.988 1 98.94 70 ILE B CA 1
ATOM 3265 C C . ILE B 1 70 ? 7.367 12.523 4.52 1 98.94 70 ILE B C 1
ATOM 3267 O O . ILE B 1 70 ? 8.227 12.57 3.633 1 98.94 70 ILE B O 1
ATOM 3271 N N . LEU B 1 71 ? 6.074 12.547 4.273 1 98.88 71 LEU B N 1
ATOM 3272 C CA . LEU B 1 71 ? 5.539 12.531 2.916 1 98.88 71 LEU B CA 1
ATOM 3273 C C . LEU B 1 71 ? 4.77 13.812 2.617 1 98.88 71 LEU B C 1
ATOM 3275 O O . LEU B 1 71 ? 3.939 14.242 3.42 1 98.88 71 LEU B O 1
ATOM 3279 N N . THR B 1 72 ? 5.062 14.398 1.393 1 98.5 72 THR B N 1
ATOM 3280 C CA . THR B 1 72 ? 4.449 15.672 1.037 1 98.5 72 THR B CA 1
ATOM 3281 C C . THR B 1 72 ? 4.148 15.727 -0.458 1 98.5 72 THR B C 1
ATOM 3283 O O . THR B 1 72 ? 5.062 15.867 -1.275 1 98.5 72 THR B O 1
ATOM 3286 N N . PRO B 1 73 ? 2.875 15.633 -0.807 1 95.81 73 PRO B N 1
ATOM 3287 C CA . PRO B 1 73 ? 2.541 16.078 -2.164 1 95.81 73 PRO B CA 1
ATOM 3288 C C . PRO B 1 73 ? 2.727 17.578 -2.357 1 95.81 73 PRO B C 1
ATOM 3290 O O . PRO B 1 73 ? 2.217 18.375 -1.564 1 95.81 73 PRO B O 1
ATOM 3293 N N . ILE B 1 74 ? 3.449 17.938 -3.383 1 93.69 74 ILE B N 1
ATOM 3294 C CA . ILE B 1 74 ? 3.768 19.359 -3.508 1 93.69 74 ILE B CA 1
ATOM 3295 C C . ILE B 1 74 ? 3.221 19.891 -4.828 1 93.69 74 ILE B C 1
ATOM 3297 O O . ILE B 1 74 ? 3.695 19.516 -5.902 1 93.69 74 ILE B O 1
ATOM 3301 N N . ALA B 1 75 ? 2.264 20.703 -4.711 1 86.88 75 ALA B N 1
ATOM 3302 C CA . ALA B 1 75 ? 1.786 21.438 -5.883 1 86.88 75 ALA B CA 1
ATOM 3303 C C . ALA B 1 75 ? 2.453 22.812 -5.977 1 86.88 75 ALA B C 1
ATOM 3305 O O . ALA B 1 75 ? 2.654 23.328 -7.078 1 86.88 75 ALA B O 1
ATOM 3306 N N . ARG B 1 76 ? 2.742 23.359 -4.859 1 89.19 76 ARG B N 1
ATOM 3307 C CA . ARG B 1 76 ? 3.447 24.625 -4.719 1 89.19 76 ARG B CA 1
ATOM 3308 C C . ARG B 1 76 ? 4.512 24.547 -3.627 1 89.19 76 ARG B C 1
ATOM 3310 O O . ARG B 1 76 ? 4.262 24 -2.551 1 89.19 76 ARG B O 1
ATOM 3317 N N . PHE B 1 77 ? 5.621 25.062 -4 1 92.94 77 PHE B N 1
ATOM 3318 C CA . PHE B 1 77 ? 6.711 25.047 -3.029 1 92.94 77 PHE B CA 1
ATOM 3319 C C . PHE B 1 77 ? 6.742 26.328 -2.213 1 92.94 77 PHE B C 1
ATOM 3321 O O . PHE B 1 77 ? 6.867 27.422 -2.77 1 92.94 77 PHE B O 1
ATOM 3328 N N . TYR B 1 78 ? 6.582 26.25 -0.927 1 95 78 TYR B N 1
ATOM 3329 C CA . TYR B 1 78 ? 6.73 27.375 0.001 1 95 78 TYR B CA 1
ATOM 3330 C C . TYR B 1 78 ? 8.062 27.281 0.746 1 95 78 TYR B C 1
ATOM 3332 O O . TYR B 1 78 ? 8.297 26.328 1.492 1 95 78 TYR B O 1
ATOM 3340 N N . PRO B 1 79 ? 8.906 28.281 0.612 1 96.06 79 PRO B N 1
ATOM 3341 C CA . PRO B 1 79 ? 10.164 28.266 1.353 1 96.06 79 PRO B CA 1
ATOM 3342 C C . PRO B 1 79 ? 9.969 28.109 2.857 1 96.06 79 PRO B C 1
ATOM 3344 O O . PRO B 1 79 ? 10.805 27.5 3.535 1 96.06 79 PRO B O 1
ATOM 3347 N N . GLN B 1 80 ? 8.898 28.656 3.352 1 97.19 80 GLN B N 1
ATOM 3348 C CA . GLN B 1 80 ? 8.609 28.562 4.781 1 97.19 80 GLN B CA 1
ATOM 3349 C C . GLN B 1 80 ? 8.352 27.125 5.195 1 97.19 80 GLN B C 1
ATOM 3351 O O . GLN B 1 80 ? 8.68 26.734 6.316 1 97.19 80 GLN B O 1
ATOM 3356 N N . TYR B 1 81 ? 7.766 26.391 4.328 1 97.94 81 TYR B N 1
ATOM 3357 C CA . TYR B 1 81 ? 7.574 24.969 4.59 1 97.94 81 TYR B CA 1
ATOM 3358 C C . TYR B 1 81 ? 8.914 24.266 4.785 1 97.94 81 TYR B C 1
ATOM 3360 O O . TYR B 1 81 ? 9.078 23.484 5.727 1 97.94 81 TYR B O 1
ATOM 3368 N N . TRP B 1 82 ? 9.828 24.484 3.885 1 98.12 82 TRP B N 1
ATOM 3369 C CA . TRP B 1 82 ? 11.141 23.859 3.963 1 98.12 82 TRP B CA 1
ATOM 3370 C C . TRP B 1 82 ? 11.867 24.281 5.234 1 98.12 82 TRP B C 1
ATOM 3372 O O . TRP B 1 82 ? 12.461 23.438 5.922 1 98.12 82 TRP B O 1
ATOM 3382 N N . LYS B 1 83 ? 11.805 25.562 5.516 1 97.88 83 LYS B N 1
ATOM 3383 C CA . LYS B 1 83 ? 12.398 26.047 6.754 1 97.88 83 LYS B CA 1
ATOM 3384 C C . LYS B 1 83 ? 11.797 25.344 7.969 1 97.88 83 LYS B C 1
ATOM 3386 O O . LYS B 1 83 ? 12.516 24.984 8.898 1 97.88 83 LYS B O 1
ATOM 3391 N N . ASN B 1 84 ? 10.484 25.234 7.918 1 98.19 84 ASN B N 1
ATOM 3392 C CA . ASN B 1 84 ? 9.773 24.531 8.984 1 98.19 84 ASN B CA 1
ATOM 3393 C C . ASN B 1 84 ? 10.289 23.109 9.141 1 98.19 84 ASN B C 1
ATOM 3395 O O . ASN B 1 84 ? 10.469 22.625 10.266 1 98.19 84 ASN B O 1
ATOM 3399 N N . LEU B 1 85 ? 10.516 22.375 8.039 1 98 85 LEU B N 1
ATOM 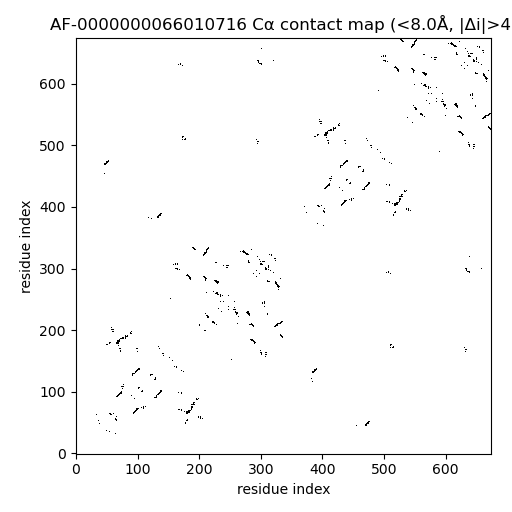3400 C CA . LEU B 1 85 ? 11.039 21.016 8.047 1 98 85 LEU B CA 1
ATOM 3401 C C . LEU B 1 85 ? 12.414 20.969 8.695 1 98 85 LEU B C 1
ATOM 3403 O O . LEU B 1 85 ? 12.695 20.062 9.492 1 98 85 LEU B O 1
ATOM 3407 N N . LEU B 1 86 ? 13.234 21.953 8.422 1 97.81 86 LEU B N 1
ATOM 3408 C CA . LEU B 1 86 ? 14.609 21.969 8.914 1 97.81 86 LEU B CA 1
ATOM 3409 C C . LEU B 1 86 ? 14.641 22.297 10.406 1 97.81 86 LEU B C 1
ATOM 3411 O O . LEU B 1 86 ? 15.625 22.016 11.086 1 97.81 86 LEU B O 1
ATOM 3415 N N . GLU B 1 87 ? 13.586 22.828 10.906 1 97.75 87 GLU B N 1
ATOM 3416 C CA . GLU B 1 87 ? 13.547 23.266 12.305 1 97.75 87 GLU B CA 1
ATOM 3417 C C . GLU B 1 87 ? 13.047 22.141 13.211 1 97.75 87 GLU B C 1
ATOM 3419 O O . GLU B 1 87 ? 13.102 22.25 14.438 1 97.75 87 GLU B O 1
ATOM 3424 N N . LEU B 1 88 ? 12.602 21.031 12.617 1 98.31 88 LEU B N 1
ATOM 3425 C CA . LEU B 1 88 ? 12.148 19.922 13.445 1 98.31 88 LEU B CA 1
ATOM 3426 C C . LEU B 1 88 ? 13.289 19.375 14.312 1 98.31 88 LEU B C 1
ATOM 3428 O 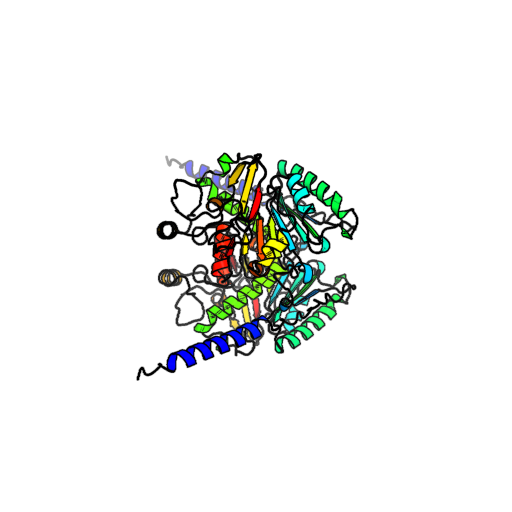O . LEU B 1 88 ? 14.406 19.203 13.828 1 98.31 88 LEU B O 1
ATOM 3432 N N . ASP B 1 89 ? 12.898 19.203 15.609 1 97.88 89 ASP B N 1
ATOM 3433 C CA . ASP B 1 89 ? 13.875 18.672 16.562 1 97.88 89 ASP B CA 1
ATOM 3434 C C . ASP B 1 89 ? 13.883 17.141 16.547 1 97.88 89 ASP B C 1
ATOM 3436 O O . ASP B 1 89 ? 13.516 16.516 17.547 1 97.88 89 ASP B O 1
ATOM 3440 N N . TYR B 1 90 ? 14.18 16.516 15.578 1 98.31 90 TYR B N 1
ATOM 3441 C CA . TYR B 1 90 ? 14.344 15.086 15.359 1 98.31 90 TYR B CA 1
ATOM 3442 C C . TYR B 1 90 ? 15.602 14.805 14.555 1 98.31 90 TYR B C 1
ATOM 3444 O O . TYR B 1 90 ? 15.906 15.516 13.594 1 98.31 90 TYR B O 1
ATOM 3452 N N . PRO B 1 91 ? 16.406 13.844 14.922 1 97.75 91 PRO B N 1
ATOM 3453 C CA . PRO B 1 91 ? 17.641 13.586 14.172 1 97.75 91 PRO B CA 1
ATOM 3454 C C . PRO B 1 91 ? 17.391 13.336 12.688 1 97.75 91 PRO B C 1
ATOM 3456 O O . PRO B 1 91 ? 16.641 12.422 12.328 1 97.75 91 PRO B O 1
ATOM 3459 N N . ARG B 1 92 ? 18.016 14.102 11.844 1 97.19 92 ARG B N 1
ATOM 3460 C CA . ARG B 1 92 ? 17.734 14.039 10.414 1 97.19 92 ARG B CA 1
ATOM 3461 C C . ARG B 1 92 ? 18.188 12.703 9.828 1 97.19 92 ARG B C 1
ATOM 3463 O O . ARG B 1 92 ? 17.641 12.25 8.82 1 97.19 92 ARG B O 1
ATOM 3470 N N . ASN B 1 93 ? 19.141 12.062 10.445 1 96.56 93 ASN B N 1
ATOM 3471 C CA . ASN B 1 93 ? 19.594 10.766 9.961 1 96.56 93 ASN B CA 1
ATOM 3472 C C . ASN B 1 93 ? 18.531 9.688 10.195 1 96.56 93 ASN B C 1
ATOM 3474 O O . ASN B 1 93 ? 18.672 8.562 9.719 1 96.56 93 ASN B O 1
ATOM 3478 N N . LEU B 1 94 ? 17.469 10.008 10.875 1 98.12 94 LEU B N 1
ATOM 3479 C CA . LEU B 1 94 ? 16.344 9.094 11.102 1 98.12 94 LEU B CA 1
ATOM 3480 C C . LEU B 1 94 ? 15.125 9.531 10.305 1 98.12 94 LEU B C 1
ATOM 3482 O O . LEU B 1 94 ? 14.062 8.914 10.406 1 98.12 94 LEU B O 1
ATOM 3486 N N . ILE B 1 95 ? 15.289 10.562 9.516 1 98.5 95 ILE B N 1
ATOM 3487 C CA . ILE B 1 95 ? 14.172 11.078 8.734 1 98.5 95 ILE B CA 1
ATOM 3488 C C . ILE B 1 95 ? 14.414 10.828 7.246 1 98.5 95 ILE B C 1
ATOM 3490 O O . ILE B 1 95 ? 15.469 11.188 6.715 1 98.5 95 ILE B O 1
ATOM 3494 N N . SER B 1 96 ? 13.516 10.172 6.621 1 98.25 96 SER B N 1
ATOM 3495 C CA . SER B 1 96 ? 13.438 10.117 5.164 1 98.25 96 SER B CA 1
ATOM 3496 C C . SER B 1 96 ? 12.336 11.031 4.637 1 98.25 96 SER B C 1
ATOM 3498 O O . SER B 1 96 ? 11.281 11.172 5.266 1 98.25 96 SER B O 1
ATOM 3500 N N . LEU B 1 97 ? 12.633 11.664 3.496 1 98.69 97 LEU B N 1
ATOM 3501 C CA . LEU B 1 97 ? 11.664 12.562 2.881 1 98.69 97 LEU B CA 1
ATOM 3502 C C . LEU B 1 97 ? 11.164 12 1.556 1 98.69 97 LEU B C 1
ATOM 3504 O O . LEU B 1 97 ? 11.945 11.445 0.777 1 98.69 97 LEU B O 1
ATOM 3508 N N . GLY B 1 98 ? 9.891 12.008 1.327 1 98.56 98 GLY B N 1
ATOM 3509 C CA . GLY B 1 98 ? 9.266 11.695 0.051 1 98.56 98 GLY B CA 1
ATOM 3510 C C . GLY B 1 98 ? 8.383 12.812 -0.474 1 98.56 98 GLY B C 1
ATOM 3511 O O . GLY B 1 98 ? 7.484 13.281 0.225 1 98.56 98 GLY B O 1
ATOM 3512 N N . PHE B 1 99 ? 8.68 13.227 -1.683 1 98.25 99 PHE B N 1
ATOM 3513 C CA . PHE B 1 99 ? 7.906 14.273 -2.342 1 98.25 99 PHE B CA 1
ATOM 3514 C C . PHE B 1 99 ? 7.328 13.766 -3.658 1 98.25 99 PHE B C 1
ATOM 3516 O O . PHE B 1 99 ? 7.938 12.93 -4.332 1 98.25 99 PHE B O 1
ATOM 3523 N N . ILE B 1 100 ? 6.184 14.203 -4.016 1 96.69 100 ILE B N 1
ATOM 3524 C CA . ILE B 1 100 ? 5.621 13.961 -5.34 1 96.69 100 ILE B CA 1
ATOM 3525 C C . ILE B 1 100 ? 5.164 15.273 -5.957 1 96.69 100 ILE B C 1
ATOM 3527 O O . ILE B 1 100 ? 4.449 16.047 -5.316 1 96.69 100 ILE B O 1
ATOM 3531 N N . VAL B 1 101 ? 5.656 15.586 -7.109 1 94.94 101 VAL B N 1
ATOM 3532 C CA . VAL B 1 101 ? 5.422 16.859 -7.789 1 94.94 101 VAL B CA 1
ATOM 3533 C C . VAL B 1 101 ? 4.746 16.609 -9.141 1 94.94 101 VAL B C 1
ATOM 3535 O O . VAL B 1 101 ? 5.023 15.602 -9.797 1 94.94 101 VAL B O 1
ATOM 3538 N N . PRO B 1 102 ? 3.889 17.516 -9.562 1 90.25 102 PRO B N 1
ATOM 3539 C CA . PRO B 1 102 ? 3.266 17.359 -10.875 1 90.25 102 PRO B CA 1
ATOM 3540 C C . PRO B 1 102 ? 4.242 17.594 -12.023 1 90.25 102 PRO B C 1
ATOM 3542 O O . PRO B 1 102 ? 5.238 18.297 -11.859 1 90.25 102 PRO B O 1
ATOM 3545 N N . SER B 1 103 ? 3.969 16.984 -13.188 1 86.94 103 SER B N 1
ATOM 3546 C CA . SER B 1 103 ? 4.84 17.109 -14.352 1 86.94 103 SER B CA 1
ATOM 3547 C C . SER B 1 103 ? 4.484 18.344 -15.18 1 86.94 103 SER B C 1
ATOM 3549 O O . SER B 1 103 ? 5.125 18.625 -16.188 1 86.94 103 SER B O 1
ATOM 3551 N N . SER B 1 104 ? 3.668 19.141 -14.836 1 82.31 104 SER B N 1
ATOM 3552 C CA . SER B 1 104 ? 3.262 20.344 -15.555 1 82.31 104 SER B CA 1
ATOM 3553 C C . SER B 1 104 ? 4.363 21.406 -15.547 1 82.31 104 SER B C 1
ATOM 3555 O O . SER B 1 104 ? 5.414 21.203 -14.93 1 82.31 104 SER B O 1
ATOM 3557 N N . LYS B 1 105 ? 4.121 22.469 -16.359 1 77.56 105 LYS B N 1
ATOM 3558 C CA . LYS B 1 105 ? 5.074 23.562 -16.375 1 77.56 105 LYS B CA 1
ATOM 3559 C C . LYS B 1 105 ? 5.277 24.141 -14.984 1 77.56 105 LYS B C 1
ATOM 3561 O O . LYS B 1 105 ? 6.41 24.375 -14.555 1 77.56 105 LYS B O 1
ATOM 3566 N N . ASP B 1 106 ? 4.23 24.391 -14.305 1 79.56 106 ASP B N 1
ATOM 3567 C CA . ASP B 1 106 ? 4.32 24.859 -12.93 1 79.56 106 ASP B CA 1
ATOM 3568 C C . ASP B 1 106 ? 5.055 23.844 -12.055 1 79.56 106 ASP B C 1
ATOM 3570 O O . ASP B 1 106 ? 5.82 24.234 -11.164 1 79.56 106 ASP B O 1
ATOM 3574 N N . GLY B 1 107 ? 4.918 22.688 -12.438 1 83.94 107 GLY B N 1
ATOM 3575 C CA . GLY B 1 107 ? 5.609 21.625 -11.727 1 83.94 107 GLY B CA 1
ATOM 3576 C C . GLY B 1 107 ? 7.113 21.672 -11.906 1 83.94 107 GLY B C 1
ATOM 3577 O O . GLY B 1 107 ? 7.863 21.359 -10.977 1 83.94 107 GLY B O 1
ATOM 3578 N N . ALA B 1 108 ? 7.465 22.125 -13.016 1 86.62 108 ALA B N 1
ATOM 3579 C CA . ALA B 1 108 ? 8.898 22.219 -13.297 1 86.62 108 ALA B CA 1
ATOM 3580 C C . ALA B 1 108 ? 9.562 23.25 -12.391 1 86.62 108 ALA B C 1
ATOM 3582 O O . ALA B 1 108 ? 10.695 23.031 -11.93 1 86.62 108 ALA B O 1
ATOM 3583 N N . LYS B 1 109 ? 8.93 24.328 -12.242 1 90.62 109 LYS B N 1
ATOM 3584 C CA . LYS B 1 109 ? 9.445 25.344 -11.32 1 90.62 109 LYS B CA 1
ATOM 3585 C C . LYS B 1 109 ? 9.539 24.797 -9.898 1 90.62 109 LYS B C 1
ATOM 3587 O O . LYS B 1 109 ? 10.555 24.969 -9.227 1 90.62 109 LYS B O 1
ATOM 3592 N N . VAL B 1 110 ? 8.477 24.172 -9.469 1 92 110 VAL B N 1
ATOM 3593 C CA . VAL B 1 110 ? 8.43 23.578 -8.141 1 92 110 VAL B CA 1
ATOM 3594 C C . VAL B 1 110 ? 9.57 22.562 -7.992 1 92 110 VAL B C 1
ATOM 3596 O O . VAL B 1 110 ? 10.266 22.547 -6.98 1 92 110 VAL B O 1
ATOM 3599 N N . HIS B 1 111 ? 9.719 21.797 -8.992 1 92.94 111 HIS B N 1
ATOM 3600 C CA . HIS B 1 111 ? 10.773 20.797 -9 1 92.94 111 HIS B CA 1
ATOM 3601 C C . HIS B 1 111 ? 12.148 21.422 -8.82 1 92.94 111 HIS B C 1
ATOM 3603 O O . HIS B 1 111 ? 12.961 20.938 -8.039 1 92.94 111 HIS B O 1
ATOM 3609 N N . ARG B 1 112 ? 12.391 22.469 -9.508 1 94 112 ARG B N 1
ATOM 3610 C CA . ARG B 1 112 ? 13.68 23.141 -9.438 1 94 112 ARG B CA 1
ATOM 3611 C C . ARG B 1 112 ? 13.922 23.719 -8.047 1 94 112 ARG B C 1
ATOM 3613 O O . ARG B 1 112 ? 15.008 23.562 -7.484 1 94 112 ARG B O 1
ATOM 3620 N N . GLU B 1 113 ? 12.945 24.391 -7.512 1 95.88 113 GLU B N 1
ATOM 3621 C CA . GLU B 1 113 ? 13.062 25 -6.188 1 95.88 113 GLU B CA 1
ATOM 3622 C C . GLU B 1 113 ? 13.281 23.938 -5.113 1 95.88 113 GLU B C 1
ATOM 3624 O O . GLU B 1 113 ? 14.109 24.109 -4.219 1 95.88 113 GLU B O 1
ATOM 3629 N N . LEU B 1 114 ? 12.547 22.906 -5.242 1 96.25 114 LEU B N 1
ATOM 3630 C CA . LEU B 1 114 ? 12.672 21.797 -4.297 1 96.25 114 LEU B CA 1
ATOM 3631 C C . LEU B 1 114 ? 14.07 21.188 -4.367 1 96.25 114 LEU B C 1
ATOM 3633 O O . LEU B 1 114 ? 14.695 20.938 -3.334 1 96.25 114 LEU B O 1
ATOM 3637 N N . ARG B 1 115 ? 14.562 20.922 -5.539 1 95.06 115 ARG B N 1
ATOM 3638 C CA . ARG B 1 115 ? 15.883 20.328 -5.727 1 95.06 115 ARG B CA 1
ATOM 3639 C C . ARG B 1 115 ? 16.969 21.219 -5.133 1 95.06 115 ARG B C 1
ATOM 3641 O O . ARG B 1 115 ? 17.906 20.734 -4.504 1 95.06 115 ARG B O 1
ATOM 3648 N N . ASN B 1 116 ? 16.812 22.516 -5.352 1 96.06 116 ASN B N 1
ATOM 3649 C CA . ASN B 1 116 ? 17.781 23.453 -4.785 1 96.06 116 ASN B CA 1
ATOM 3650 C C . ASN B 1 116 ? 17.812 23.391 -3.262 1 96.06 116 ASN B C 1
ATOM 3652 O O . ASN B 1 116 ? 18.875 23.375 -2.654 1 96.06 116 ASN B O 1
ATOM 3656 N N . ALA B 1 117 ? 16.625 23.344 -2.711 1 96.69 117 ALA B N 1
ATOM 3657 C CA . ALA B 1 117 ? 16.516 23.266 -1.257 1 96.69 117 ALA B CA 1
ATOM 3658 C C . ALA B 1 117 ? 17.141 21.969 -0.73 1 96.69 117 ALA B C 1
ATOM 3660 O O . ALA B 1 117 ? 17.891 21.984 0.25 1 96.69 117 ALA B O 1
ATOM 3661 N N . ILE B 1 118 ? 16.891 20.859 -1.369 1 96.81 118 ILE B N 1
ATOM 3662 C CA . ILE B 1 118 ? 17.391 19.547 -0.965 1 96.81 118 ILE B CA 1
ATOM 3663 C C . ILE B 1 118 ? 18.906 19.5 -1.103 1 96.81 118 ILE B C 1
ATOM 3665 O O . ILE B 1 118 ? 19.609 19.016 -0.208 1 96.81 118 ILE B O 1
ATOM 3669 N N . ASN B 1 119 ? 19.391 20.062 -2.199 1 95.31 119 ASN B N 1
ATOM 3670 C CA . ASN B 1 119 ? 20.812 20.062 -2.461 1 95.31 119 ASN B CA 1
ATOM 3671 C C . ASN B 1 119 ? 21.578 20.844 -1.39 1 95.31 119 ASN B C 1
ATOM 3673 O O . ASN B 1 119 ? 22.672 20.438 -0.989 1 95.31 119 ASN B O 1
ATOM 3677 N N . ALA B 1 120 ? 20.969 21.859 -0.975 1 95 120 ALA B N 1
ATOM 3678 C CA . ALA B 1 120 ? 21.609 22.688 0.045 1 95 120 ALA B CA 1
ATOM 3679 C C . ALA B 1 120 ? 21.844 21.875 1.323 1 95 120 ALA B C 1
ATOM 3681 O O . ALA B 1 120 ? 22.828 22.109 2.025 1 95 120 ALA B O 1
ATOM 3682 N N . VAL B 1 121 ? 21.031 20.938 1.6 1 96.06 121 VAL B N 1
ATOM 3683 C CA . VAL B 1 121 ? 21.141 20.141 2.818 1 96.06 121 VAL B CA 1
ATOM 3684 C C . VAL B 1 121 ? 21.984 18.891 2.551 1 96.06 121 VAL B C 1
ATOM 3686 O O . VAL B 1 121 ? 22.906 18.594 3.303 1 96.06 121 VAL B O 1
ATOM 3689 N N . GLN B 1 122 ? 21.75 18.203 1.473 1 95.19 122 GLN B N 1
ATOM 3690 C CA . GLN B 1 122 ? 22.312 16.891 1.189 1 95.19 122 GLN B CA 1
ATOM 3691 C C . GLN B 1 122 ? 23.766 17 0.747 1 95.19 122 GLN B C 1
ATOM 3693 O O . GLN B 1 122 ? 24.5 16.016 0.76 1 95.19 122 GLN B O 1
ATOM 3698 N N . LYS B 1 123 ? 24.219 18.172 0.361 1 92.31 123 LYS B N 1
ATOM 3699 C CA . LYS B 1 123 ? 25.609 18.391 0.017 1 92.31 123 LYS B CA 1
ATOM 3700 C C . LYS B 1 123 ? 26.391 18.938 1.21 1 92.31 123 LYS B C 1
ATOM 3702 O O . LYS B 1 123 ? 27.609 19.125 1.131 1 92.31 123 LYS B O 1
ATOM 3707 N N . GLY B 1 124 ? 25.688 19.188 2.252 1 91.56 124 GLY B N 1
ATOM 3708 C CA . GLY B 1 124 ? 26.328 19.688 3.465 1 91.56 124 GLY B CA 1
ATOM 3709 C C . GLY B 1 124 ? 26.922 18.578 4.316 1 91.56 124 GLY B C 1
ATOM 3710 O O . GLY B 1 124 ? 27.203 17.484 3.818 1 91.56 124 GLY B O 1
ATOM 3711 N N . PRO B 1 125 ? 27.172 18.938 5.535 1 91.81 125 PRO B N 1
ATOM 3712 C CA . PRO B 1 125 ? 27.75 17.953 6.449 1 91.81 125 PRO B CA 1
ATOM 3713 C C . PRO B 1 125 ? 26.875 16.719 6.637 1 91.81 125 PRO B C 1
ATOM 3715 O O . PRO B 1 125 ? 25.641 16.844 6.691 1 91.81 125 PRO B O 1
ATOM 3718 N N . GLY B 1 126 ? 27.453 15.609 6.715 1 88.94 126 GLY B N 1
ATOM 3719 C CA . GLY B 1 126 ? 26.734 14.344 6.793 1 88.94 126 GLY B CA 1
ATOM 3720 C C . GLY B 1 126 ? 25.781 14.266 7.965 1 88.94 126 GLY B C 1
ATOM 3721 O O . GLY B 1 126 ? 24.703 13.688 7.848 1 88.94 126 GLY B O 1
ATOM 3722 N N . ASP B 1 127 ? 26.141 14.867 9.023 1 89.44 127 ASP B N 1
ATOM 3723 C CA . ASP B 1 127 ? 25.344 14.773 10.242 1 89.44 127 ASP B CA 1
ATOM 3724 C C . ASP B 1 127 ? 24.125 15.68 10.18 1 89.44 127 ASP B C 1
ATOM 3726 O O . ASP B 1 127 ? 23.266 15.625 11.055 1 89.44 127 ASP B O 1
ATOM 3730 N N . LYS B 1 128 ? 24.062 16.438 9.203 1 93.19 128 LYS B N 1
ATOM 3731 C CA . LYS B 1 128 ? 22.922 17.344 9.055 1 93.19 128 LYS B CA 1
ATOM 3732 C C . LYS B 1 128 ? 22.031 16.938 7.883 1 93.19 128 LYS B C 1
ATOM 3734 O O . LYS B 1 128 ? 21.078 17.641 7.543 1 93.19 128 LYS B O 1
ATOM 3739 N N . ARG B 1 129 ? 22.328 15.852 7.297 1 95.81 129 ARG B N 1
ATOM 3740 C CA . ARG B 1 129 ? 21.594 15.383 6.133 1 95.81 129 ARG B CA 1
ATOM 3741 C C . ARG B 1 129 ? 20.422 14.484 6.543 1 95.81 129 ARG B C 1
ATOM 3743 O O . ARG B 1 129 ? 20.469 13.852 7.602 1 95.81 129 ARG B O 1
ATOM 3750 N N . PHE B 1 130 ? 19.438 14.523 5.758 1 97.62 130 PHE B N 1
ATOM 3751 C CA . PHE B 1 130 ? 18.391 13.539 5.91 1 97.62 130 PHE B CA 1
ATOM 3752 C C . PHE B 1 130 ? 18.875 12.156 5.48 1 97.62 130 PHE B C 1
ATOM 3754 O O . PHE B 1 130 ? 19.781 12.039 4.664 1 97.62 130 PHE B O 1
ATOM 3761 N N . ALA B 1 131 ? 18.219 11.125 6.078 1 96.25 131 ALA B N 1
ATOM 3762 C CA . ALA B 1 131 ? 18.625 9.75 5.797 1 96.25 131 ALA B CA 1
ATOM 3763 C C . ALA B 1 131 ? 18.422 9.414 4.32 1 96.25 131 ALA B C 1
ATOM 3765 O O . ALA B 1 131 ? 19.25 8.734 3.715 1 96.25 131 ALA B O 1
ATOM 3766 N N . ASP B 1 132 ? 17.328 9.82 3.768 1 95.5 132 ASP B N 1
ATOM 3767 C CA . ASP B 1 132 ? 16.953 9.539 2.387 1 95.5 132 ASP B CA 1
ATOM 3768 C C . ASP B 1 132 ? 15.938 10.562 1.872 1 95.5 132 ASP B C 1
ATOM 3770 O O . ASP B 1 132 ? 15.141 11.094 2.643 1 95.5 132 ASP B O 1
ATOM 3774 N N . VAL B 1 133 ? 16.141 10.938 0.611 1 97.88 133 VAL B N 1
ATOM 3775 C CA . VAL B 1 133 ? 15.188 11.852 -0.013 1 97.88 133 VAL B CA 1
ATOM 3776 C C . VAL B 1 133 ? 14.805 11.336 -1.398 1 97.88 133 VAL B C 1
ATOM 3778 O O . VAL B 1 133 ? 15.68 11.031 -2.215 1 97.88 133 VAL B O 1
ATOM 3781 N N . LYS B 1 134 ? 13.492 11.219 -1.635 1 97.56 134 LYS B N 1
ATOM 3782 C CA . LYS B 1 134 ? 12.992 10.805 -2.941 1 97.56 134 LYS B CA 1
ATOM 3783 C C . LYS B 1 134 ? 12.008 11.836 -3.496 1 97.56 134 LYS B C 1
ATOM 3785 O O . LYS B 1 134 ? 11.141 12.32 -2.771 1 97.56 134 LYS B O 1
ATOM 3790 N N . ILE B 1 135 ? 12.211 12.156 -4.738 1 97.38 135 ILE B N 1
ATOM 3791 C CA . ILE B 1 135 ? 11.273 13.008 -5.461 1 97.38 135 ILE B CA 1
ATOM 3792 C C . ILE B 1 135 ? 10.617 12.211 -6.594 1 97.38 135 ILE B C 1
ATOM 3794 O O . ILE B 1 135 ? 11.312 11.68 -7.465 1 97.38 135 ILE B O 1
ATOM 3798 N N . LEU B 1 136 ? 9.359 12.109 -6.547 1 96.88 136 LEU B N 1
ATOM 3799 C CA . LEU B 1 136 ? 8.594 11.5 -7.629 1 96.88 136 LEU B CA 1
ATOM 3800 C C . LEU B 1 136 ? 7.941 12.57 -8.5 1 96.88 136 LEU B C 1
ATOM 3802 O O . LEU B 1 136 ? 7.375 13.539 -7.988 1 96.88 136 LEU B O 1
ATOM 3806 N N . ILE B 1 137 ? 8.086 12.406 -9.781 1 94.81 137 ILE B N 1
ATOM 3807 C CA . ILE B 1 137 ? 7.41 13.273 -10.742 1 94.81 137 ILE B CA 1
ATOM 3808 C C . ILE B 1 137 ? 6.27 12.508 -11.414 1 94.81 137 ILE B C 1
ATOM 3810 O O . ILE B 1 137 ? 6.488 11.445 -12.008 1 94.81 137 ILE B O 1
ATOM 3814 N N . GLN B 1 138 ? 5.102 13 -11.281 1 91.44 138 GLN B N 1
ATOM 3815 C CA . GLN B 1 138 ? 3.951 12.297 -11.852 1 91.44 138 GLN B CA 1
ATOM 3816 C C . GLN B 1 138 ? 2.928 13.289 -12.406 1 91.44 138 GLN B C 1
ATOM 3818 O O . GLN B 1 138 ? 2.674 14.328 -11.797 1 91.44 138 GLN B O 1
ATOM 3823 N N . ASP B 1 139 ? 2.389 12.891 -13.586 1 81.62 139 ASP B N 1
ATOM 3824 C CA . ASP B 1 139 ? 1.314 13.703 -14.148 1 81.62 139 ASP B CA 1
ATOM 3825 C C . ASP B 1 139 ? 0.045 13.602 -13.305 1 81.62 139 ASP B C 1
ATOM 3827 O O . ASP B 1 139 ? -0.359 12.5 -12.922 1 81.62 139 ASP B O 1
ATOM 3831 N N . SER B 1 140 ? -0.24 14.742 -12.719 1 70.44 140 SER B N 1
ATOM 3832 C CA . SER B 1 140 ? -1.511 14.719 -12 1 70.44 140 SER B CA 1
ATOM 3833 C C . SER B 1 140 ? -2.568 15.547 -12.727 1 70.44 140 SER B C 1
ATOM 3835 O O . SER B 1 140 ? -2.246 16.531 -13.383 1 70.44 140 SER B O 1
ATOM 3837 N N . ASP B 1 141 ? -3.473 14.906 -13.477 1 61.91 141 ASP B N 1
ATOM 3838 C CA . ASP B 1 141 ? -4.52 15.727 -14.086 1 61.91 141 ASP B CA 1
ATOM 3839 C C . ASP B 1 141 ? -5.098 16.719 -13.086 1 61.91 141 ASP B C 1
ATOM 3841 O O . ASP B 1 141 ? -6.191 17.25 -13.289 1 61.91 141 ASP B O 1
ATOM 3845 N N . LEU B 1 142 ? -4.449 16.797 -11.938 1 60.06 142 LEU B N 1
ATOM 3846 C CA . LEU B 1 142 ? -4.949 17.766 -10.969 1 60.06 142 LEU B CA 1
ATOM 3847 C C . LEU B 1 142 ? -4.59 19.188 -11.383 1 60.06 142 LEU B C 1
ATOM 3849 O O . LEU B 1 142 ? -3.455 19.453 -11.781 1 60.06 142 LEU B O 1
ATOM 3853 N N . SER B 1 143 ? -5.492 19.859 -12.219 1 49.97 143 SER B N 1
ATOM 3854 C CA . SER B 1 143 ? -5.262 21.172 -12.797 1 49.97 143 SER B CA 1
ATOM 3855 C C . SER B 1 143 ? -4.809 22.172 -11.742 1 49.97 143 SER B C 1
ATOM 3857 O O . SER B 1 143 ? -5.492 22.375 -10.734 1 49.97 143 SER B O 1
ATOM 3859 N N . SER B 1 144 ? -3.559 22.438 -11.617 1 50.62 144 SER B N 1
ATOM 3860 C CA . SER B 1 144 ? -2.996 23.484 -10.773 1 50.62 144 SER B CA 1
ATOM 3861 C C . SER B 1 144 ? -3.621 24.844 -11.086 1 50.62 144 SER B C 1
ATOM 3863 O O . SER B 1 144 ? -3.516 25.781 -10.289 1 50.62 144 SER B O 1
ATOM 3865 N N . GLY B 1 145 ? -4.254 24.922 -12.18 1 48.25 145 GLY B N 1
ATOM 3866 C CA . GLY B 1 145 ? -4.68 26.25 -12.586 1 48.25 145 GLY B CA 1
ATOM 3867 C C . GLY B 1 145 ? -6.02 26.656 -12 1 48.25 145 GLY B C 1
ATOM 3868 O O . GLY B 1 145 ? -6.484 27.781 -12.219 1 48.25 145 GLY B O 1
ATOM 3869 N N . GLN B 1 146 ? -6.605 25.703 -11.383 1 53 146 GLN B N 1
ATOM 3870 C CA . GLN B 1 146 ? -7.902 26.109 -10.852 1 53 146 GLN B CA 1
ATOM 3871 C C . GLN B 1 146 ? -7.734 26.891 -9.547 1 53 146 GLN B C 1
ATOM 3873 O O . GLN B 1 146 ? -6.852 26.578 -8.742 1 53 146 GLN B O 1
ATOM 3878 N N . SER B 1 147 ? -8.484 28 -9.539 1 53.78 147 SER B N 1
ATOM 3879 C CA . SER B 1 147 ? -8.523 28.766 -8.297 1 53.78 147 SER B CA 1
ATOM 3880 C C . SER B 1 147 ? -8.953 27.906 -7.121 1 53.78 147 SER B C 1
ATOM 3882 O O . SER B 1 147 ? -9.57 26.859 -7.305 1 53.78 147 SER B O 1
ATOM 3884 N N . GLU B 1 148 ? -8.508 28.203 -5.93 1 54.81 148 GLU B N 1
ATOM 3885 C CA . GLU B 1 148 ? -8.961 27.578 -4.695 1 54.81 148 GLU B CA 1
ATOM 3886 C C . GLU B 1 148 ? -10.484 27.422 -4.684 1 54.81 148 GLU B C 1
ATOM 3888 O O . GLU B 1 148 ? -11 26.391 -4.25 1 54.81 148 GLU B O 1
ATOM 3893 N N . ALA B 1 149 ? -11.133 28.406 -5.184 1 53.41 149 ALA B N 1
ATOM 3894 C CA . ALA B 1 149 ? -12.594 28.438 -5.195 1 53.41 149 ALA B CA 1
ATOM 3895 C C . ALA B 1 149 ? -13.156 27.359 -6.121 1 53.41 149 ALA B C 1
ATOM 3897 O O . ALA B 1 149 ? -14.133 26.688 -5.777 1 53.41 149 ALA B O 1
ATOM 3898 N N . GLU B 1 150 ? -12.609 27.156 -7.281 1 54.06 150 GLU B N 1
ATOM 3899 C CA . GLU B 1 150 ? -13.078 26.172 -8.258 1 54.06 150 GLU B CA 1
ATOM 3900 C C . GLU B 1 150 ? -12.844 24.75 -7.766 1 54.06 150 GLU B C 1
ATOM 3902 O O . GLU B 1 150 ? -13.688 23.875 -7.977 1 54.06 150 GLU B O 1
ATOM 3907 N N . ARG B 1 151 ? -11.891 24.625 -7.078 1 53.53 151 ARG B N 1
ATOM 3908 C CA . ARG B 1 151 ? -11.531 23.328 -6.527 1 53.53 151 ARG B CA 1
ATOM 3909 C C . ARG B 1 151 ? -12.531 22.891 -5.465 1 53.53 151 ARG B C 1
ATOM 3911 O O . ARG B 1 151 ? -12.695 21.688 -5.219 1 53.53 151 ARG B O 1
ATOM 3918 N N . HIS B 1 152 ? -13.305 23.828 -4.965 1 56.25 152 HIS B N 1
ATOM 3919 C CA . HIS B 1 152 ? -14.164 23.516 -3.832 1 56.25 152 HIS B CA 1
ATOM 3920 C C . HIS B 1 152 ? -15.602 23.266 -4.285 1 56.25 152 HIS B C 1
ATOM 3922 O O . HIS B 1 152 ? -16.484 23.016 -3.461 1 56.25 152 HIS B O 1
ATOM 3928 N N . LYS B 1 153 ? -15.734 23.297 -5.652 1 60.19 153 LYS B N 1
ATOM 3929 C CA . LYS B 1 153 ? -17.078 22.953 -6.125 1 60.19 153 LYS B CA 1
ATOM 3930 C C . LYS B 1 153 ? -17.391 21.469 -5.871 1 60.19 153 LYS B C 1
ATOM 3932 O O . LYS B 1 153 ? -16.547 20.609 -6.152 1 60.19 153 LYS B O 1
ATOM 3937 N N . PHE B 1 154 ? -18.594 21.281 -5.434 1 65.75 154 PHE B N 1
ATOM 3938 C CA . PHE B 1 154 ? -19 19.953 -4.965 1 65.75 154 PHE B CA 1
ATOM 3939 C C . PHE B 1 154 ? -18.922 18.938 -6.09 1 65.75 154 PHE B C 1
ATOM 3941 O O . PHE B 1 154 ? -18.469 17.812 -5.875 1 65.75 154 PHE B O 1
ATOM 3948 N N . SER B 1 155 ? -19.312 19.297 -7.27 1 67.19 155 SER B N 1
ATOM 3949 C CA . SER B 1 155 ? -19.406 18.344 -8.375 1 67.19 155 SER B CA 1
ATOM 3950 C C . SER B 1 155 ? -18.016 17.844 -8.789 1 67.19 155 SER B C 1
ATOM 3952 O O . SER B 1 155 ? -17.891 16.75 -9.328 1 67.19 155 SER B O 1
ATOM 3954 N N . ALA B 1 156 ? -17.047 18.625 -8.391 1 73.88 156 ALA B N 1
ATOM 3955 C CA . ALA B 1 156 ? -15.688 18.297 -8.836 1 73.88 156 ALA B CA 1
ATOM 3956 C C . ALA B 1 156 ? -14.906 17.578 -7.734 1 73.88 156 ALA B C 1
ATOM 3958 O O . ALA B 1 156 ? -13.844 17.016 -7.988 1 73.88 156 ALA B O 1
ATOM 3959 N N . GLN B 1 157 ? -15.523 17.5 -6.586 1 79.62 157 GLN B N 1
ATOM 3960 C CA . GLN B 1 157 ? -14.75 17.094 -5.414 1 79.62 157 GLN B CA 1
ATOM 3961 C C . GLN B 1 157 ? -14.422 15.602 -5.465 1 79.62 157 GLN B C 1
ATOM 3963 O O . GLN B 1 157 ? -13.312 15.195 -5.105 1 79.62 157 GLN B O 1
ATOM 3968 N N . LYS B 1 158 ? -15.352 14.852 -5.949 1 83.44 158 LYS B N 1
ATOM 3969 C CA . LYS B 1 158 ? -15.117 13.414 -5.965 1 83.44 158 LYS B CA 1
ATOM 3970 C C . LYS B 1 158 ? -13.906 13.062 -6.824 1 83.44 158 LYS B C 1
ATOM 3972 O O . LYS B 1 158 ? -13.023 12.32 -6.387 1 83.44 158 LYS B O 1
ATOM 3977 N N . GLU B 1 159 ? -13.906 13.648 -7.98 1 85.62 159 GLU B N 1
ATOM 3978 C CA . GLU B 1 159 ? -12.805 13.375 -8.898 1 85.62 159 GLU B CA 1
ATOM 3979 C C . GLU B 1 159 ? -11.492 13.938 -8.367 1 85.62 159 GLU B C 1
ATOM 3981 O O . GLU B 1 159 ? -10.461 13.258 -8.391 1 85.62 159 GLU B O 1
ATOM 3986 N N . ARG B 1 160 ? -11.492 15.117 -7.906 1 86.31 160 ARG B N 1
ATOM 3987 C CA . ARG B 1 160 ? -10.305 15.773 -7.387 1 86.31 160 ARG B CA 1
ATOM 3988 C C . ARG B 1 160 ? -9.727 15.008 -6.203 1 86.31 160 ARG B C 1
ATOM 3990 O O . ARG B 1 160 ? -8.523 14.742 -6.156 1 86.31 160 ARG B O 1
ATOM 3997 N N . ARG B 1 161 ? -10.578 14.672 -5.266 1 89.81 161 ARG B N 1
ATOM 3998 C CA . ARG B 1 161 ? -10.141 13.953 -4.078 1 89.81 161 ARG B CA 1
ATOM 3999 C C . ARG B 1 161 ? -9.625 12.562 -4.438 1 89.81 161 ARG B C 1
ATOM 4001 O O . ARG B 1 161 ? -8.688 12.062 -3.812 1 89.81 161 ARG B O 1
ATOM 4008 N N . GLY B 1 162 ? -10.289 11.984 -5.402 1 90.69 162 GLY B N 1
ATOM 4009 C CA . GLY B 1 162 ? -9.797 10.703 -5.895 1 90.69 162 GLY B CA 1
ATOM 4010 C C . GLY B 1 162 ? -8.383 10.781 -6.438 1 90.69 162 GLY B C 1
ATOM 4011 O O . GLY B 1 162 ? -7.547 9.93 -6.141 1 90.69 162 GLY B O 1
ATOM 4012 N N . LYS B 1 163 ? -8.125 11.805 -7.176 1 89.56 163 LYS B N 1
ATOM 4013 C CA . LYS B 1 163 ? -6.793 12 -7.75 1 89.56 163 LYS B CA 1
ATOM 4014 C C . LYS B 1 163 ? -5.762 12.297 -6.664 1 89.56 163 LYS B C 1
ATOM 4016 O O . LYS B 1 163 ? -4.633 11.812 -6.719 1 89.56 163 LYS B O 1
ATOM 4021 N N . LEU B 1 164 ? -6.152 13.102 -5.727 1 92.25 164 LEU B N 1
ATOM 4022 C CA . LEU B 1 164 ? -5.273 13.391 -4.602 1 92.25 164 LEU B CA 1
ATOM 4023 C C . LEU B 1 164 ? -4.938 12.125 -3.828 1 92.25 164 LEU B C 1
ATOM 4025 O O . LEU B 1 164 ? -3.787 11.906 -3.445 1 92.25 164 LEU B O 1
ATOM 4029 N N . ALA B 1 165 ? -5.961 11.297 -3.625 1 95.12 165 ALA B N 1
ATOM 4030 C CA . ALA B 1 165 ? -5.766 10.016 -2.943 1 95.12 165 ALA B CA 1
ATOM 4031 C C . ALA B 1 165 ? -4.781 9.133 -3.705 1 95.12 165 ALA B C 1
ATOM 4033 O O . ALA B 1 165 ? -3.875 8.547 -3.109 1 95.12 165 ALA B O 1
ATOM 4034 N N . ALA B 1 166 ? -4.953 9.102 -4.98 1 93.25 166 ALA B N 1
ATOM 4035 C CA . ALA B 1 166 ? -4.059 8.305 -5.812 1 93.25 166 ALA B CA 1
ATOM 4036 C C . ALA B 1 166 ? -2.621 8.797 -5.703 1 93.25 166 ALA B C 1
ATOM 4038 O O . ALA B 1 166 ? -1.687 7.996 -5.629 1 93.25 166 ALA B O 1
ATOM 4039 N N . THR B 1 167 ? -2.455 10.062 -5.715 1 94.5 167 THR B N 1
ATOM 4040 C CA . THR B 1 167 ? -1.138 10.672 -5.586 1 94.5 167 THR B CA 1
ATOM 4041 C C . THR B 1 167 ? -0.499 10.305 -4.25 1 94.5 167 THR B C 1
ATOM 4043 O O . THR B 1 167 ? 0.68 9.945 -4.195 1 94.5 167 THR B O 1
ATOM 4046 N N . ARG B 1 168 ? -1.242 10.367 -3.225 1 97.06 168 ARG B N 1
ATOM 4047 C CA . ARG B 1 168 ? -0.735 10.008 -1.904 1 97.06 168 ARG B CA 1
ATOM 4048 C C . ARG B 1 168 ? -0.354 8.531 -1.847 1 97.06 168 ARG B C 1
ATOM 4050 O O . ARG B 1 168 ? 0.68 8.172 -1.279 1 97.06 168 ARG B O 1
ATOM 4057 N N . ASN B 1 169 ? -1.201 7.711 -2.398 1 97.06 169 ASN B N 1
ATOM 4058 C CA . ASN B 1 169 ? -0.908 6.281 -2.412 1 97.06 169 ASN B CA 1
ATOM 4059 C C . ASN B 1 169 ? 0.374 5.98 -3.184 1 97.06 169 ASN B C 1
ATOM 4061 O O . ASN B 1 169 ? 1.211 5.199 -2.723 1 97.06 169 ASN B O 1
ATOM 4065 N N . THR B 1 170 ? 0.512 6.621 -4.324 1 96.19 170 THR B N 1
ATOM 4066 C CA . THR B 1 170 ? 1.728 6.438 -5.109 1 96.19 170 THR B CA 1
ATOM 4067 C C . THR B 1 170 ? 2.961 6.812 -4.293 1 96.19 170 THR B C 1
ATOM 4069 O O . THR B 1 170 ? 3.947 6.074 -4.27 1 96.19 170 THR B O 1
ATOM 4072 N N . LEU B 1 171 ? 2.852 7.922 -3.711 1 97.88 171 LEU B N 1
ATOM 4073 C CA . LEU B 1 171 ? 3.965 8.406 -2.902 1 97.88 171 LEU B CA 1
ATOM 4074 C C . LEU B 1 171 ? 4.289 7.426 -1.781 1 97.88 171 LEU B C 1
ATOM 4076 O O . LEU B 1 171 ? 5.445 7.035 -1.607 1 97.88 171 LEU B O 1
ATOM 4080 N N . LEU B 1 172 ? 3.291 6.98 -1.074 1 98.62 172 LEU B N 1
ATOM 4081 C CA . LEU B 1 172 ? 3.457 6.066 0.052 1 98.62 172 LEU B CA 1
ATOM 4082 C C . LEU B 1 172 ? 4.059 4.742 -0.405 1 98.62 172 LEU B C 1
ATOM 4084 O O . LEU B 1 172 ? 5.082 4.305 0.128 1 98.62 172 LEU B O 1
ATOM 4088 N N . LEU B 1 173 ? 3.473 4.129 -1.382 1 97.38 173 LEU B N 1
ATOM 4089 C CA . LEU B 1 173 ? 3.873 2.795 -1.825 1 97.38 173 LEU B CA 1
ATOM 4090 C C . LEU B 1 173 ? 5.266 2.822 -2.441 1 97.38 173 LEU B C 1
ATOM 4092 O O . LEU B 1 173 ? 5.977 1.813 -2.43 1 97.38 173 LEU B O 1
ATOM 4096 N N . SER B 1 174 ? 5.695 3.975 -2.855 1 96.88 174 SER B N 1
ATOM 4097 C CA . SER B 1 174 ? 6.98 4.082 -3.539 1 96.88 174 SER B CA 1
ATOM 4098 C C . SER B 1 174 ? 8.102 4.418 -2.561 1 96.88 174 SER B C 1
ATOM 4100 O O . SER B 1 174 ? 9.281 4.293 -2.896 1 96.88 174 SER B O 1
ATOM 4102 N N . THR B 1 175 ? 7.723 4.789 -1.363 1 97.88 175 THR B N 1
ATOM 4103 C CA . THR B 1 175 ? 8.781 5.336 -0.523 1 97.88 175 THR B CA 1
ATOM 4104 C C . THR B 1 175 ? 8.852 4.594 0.811 1 97.88 175 THR B C 1
ATOM 4106 O O . THR B 1 175 ? 9.852 4.68 1.522 1 97.88 175 THR B O 1
ATOM 4109 N N . LEU B 1 176 ? 7.84 3.871 1.184 1 98.19 176 LEU B N 1
ATOM 4110 C CA . LEU B 1 176 ? 7.805 3.195 2.477 1 98.19 176 LEU B CA 1
ATOM 4111 C C . LEU B 1 176 ? 8.82 2.062 2.525 1 98.19 176 LEU B C 1
ATOM 4113 O O . LEU B 1 176 ? 8.859 1.216 1.629 1 98.19 176 LEU B O 1
ATOM 4117 N N . LYS B 1 177 ? 9.609 2.051 3.561 1 96.5 177 LYS B N 1
ATOM 4118 C CA . LYS B 1 177 ? 10.617 1.016 3.762 1 96.5 177 LYS B CA 1
ATOM 4119 C C . LYS B 1 177 ? 10.219 0.075 4.895 1 96.5 177 LYS B C 1
ATOM 4121 O O . LYS B 1 177 ? 9.414 0.437 5.758 1 96.5 177 LYS B O 1
ATOM 4126 N N . PRO B 1 178 ? 10.836 -1.105 4.898 1 96.38 178 PRO B N 1
ATOM 4127 C CA . PRO B 1 178 ? 10.539 -2.025 6 1 96.38 178 PRO B CA 1
ATOM 4128 C C . PRO B 1 178 ? 10.898 -1.442 7.367 1 96.38 178 PRO B C 1
ATOM 4130 O O . PRO B 1 178 ? 10.195 -1.689 8.352 1 96.38 178 PRO B O 1
ATOM 4133 N N . SER B 1 179 ? 11.875 -0.63 7.418 1 97.19 179 SER B N 1
ATOM 4134 C CA . SER B 1 179 ? 12.398 -0.16 8.695 1 97.19 179 SER B CA 1
ATOM 4135 C C . SER B 1 179 ? 11.648 1.077 9.18 1 97.19 179 SER B C 1
ATOM 4137 O O . SER B 1 179 ? 11.867 1.546 10.297 1 97.19 179 SER B O 1
ATOM 4139 N N . THR B 1 180 ? 10.797 1.642 8.367 1 98.44 180 THR B N 1
ATOM 4140 C CA . THR B 1 180 ? 10.07 2.846 8.742 1 98.44 180 THR B CA 1
ATOM 4141 C C . THR B 1 180 ? 9.125 2.562 9.906 1 98.44 180 THR B C 1
ATOM 4143 O O . THR B 1 180 ? 8.359 1.599 9.867 1 98.44 180 THR B O 1
ATOM 4146 N N . SER B 1 181 ? 9.203 3.416 10.883 1 98.62 181 SER B N 1
ATOM 4147 C CA . SER B 1 181 ? 8.328 3.26 12.047 1 98.62 181 SER B CA 1
ATOM 4148 C C . SER B 1 181 ? 7.098 4.156 11.938 1 98.62 181 SER B C 1
ATOM 4150 O O . SER B 1 181 ? 5.988 3.738 12.266 1 98.62 181 SER B O 1
ATOM 4152 N N . TRP B 1 182 ? 7.359 5.371 11.508 1 98.88 182 TRP B N 1
ATOM 4153 C CA . TRP B 1 182 ? 6.305 6.379 11.477 1 98.88 182 TRP B CA 1
ATOM 4154 C C . TRP B 1 182 ? 6.227 7.043 10.102 1 98.88 182 TRP B C 1
ATOM 4156 O O . TRP B 1 182 ? 7.254 7.289 9.469 1 98.88 182 TRP B O 1
ATOM 4166 N N . VAL B 1 183 ? 5.023 7.336 9.727 1 98.94 183 VAL B N 1
ATOM 4167 C CA . VAL B 1 183 ? 4.781 8.156 8.547 1 98.94 183 VAL B CA 1
ATOM 4168 C C . VAL B 1 183 ? 4.109 9.469 8.953 1 98.94 183 VAL B C 1
ATOM 4170 O O . VAL B 1 183 ? 3.029 9.461 9.547 1 98.94 183 VAL B O 1
ATOM 4173 N N . LEU B 1 184 ? 4.785 10.523 8.695 1 98.94 184 LEU B N 1
ATOM 4174 C CA . LEU B 1 184 ? 4.203 11.844 8.914 1 98.94 184 LEU B CA 1
ATOM 4175 C C . LEU B 1 184 ? 3.781 12.477 7.59 1 98.94 184 LEU B C 1
ATOM 4177 O O . LEU B 1 184 ? 4.629 12.828 6.766 1 98.94 184 LEU B O 1
ATOM 4181 N N . TRP B 1 185 ? 2.516 12.547 7.398 1 98.94 185 TRP B N 1
ATOM 4182 C CA . TRP B 1 185 ? 2.002 13.367 6.309 1 98.94 185 TRP B CA 1
ATOM 4183 C C . TRP B 1 185 ? 2.045 14.852 6.676 1 98.94 185 TRP B C 1
ATOM 4185 O O . TRP B 1 185 ? 1.475 15.258 7.688 1 98.94 185 TRP B O 1
ATOM 4195 N N . LEU B 1 186 ? 2.713 15.609 5.887 1 98.81 186 LEU B N 1
ATOM 4196 C CA . LEU B 1 186 ? 2.859 17.047 6.121 1 98.81 186 LEU B CA 1
ATOM 4197 C C . LEU B 1 186 ? 2.693 17.828 4.82 1 98.81 186 LEU B C 1
ATOM 4199 O O . LEU B 1 186 ? 3.574 17.797 3.957 1 98.81 186 LEU B O 1
ATOM 4203 N N . ASP B 1 187 ? 1.592 18.562 4.727 1 97.31 187 ASP B N 1
ATOM 4204 C CA . ASP B 1 187 ? 1.312 19.297 3.5 1 97.31 187 ASP B CA 1
ATOM 4205 C C . ASP B 1 187 ? 2.332 20.406 3.285 1 97.31 187 ASP B C 1
ATOM 4207 O O . ASP B 1 187 ? 2.842 20.984 4.25 1 97.31 187 ASP B O 1
ATOM 4211 N N . SER B 1 188 ? 2.506 20.75 2.031 1 96.44 188 SER B N 1
ATOM 4212 C CA . SER B 1 188 ? 3.539 21.719 1.664 1 96.44 188 SER B CA 1
ATOM 4213 C C . SER B 1 188 ? 3.154 23.125 2.086 1 96.44 188 SER B C 1
ATOM 4215 O O . SER B 1 188 ? 3.992 24.031 2.09 1 96.44 188 SER B O 1
ATOM 4217 N N . ASP B 1 189 ? 1.882 23.328 2.398 1 96.44 189 ASP B N 1
ATOM 4218 C CA . ASP B 1 189 ? 1.44 24.656 2.805 1 96.44 189 ASP B CA 1
ATOM 4219 C C . ASP B 1 189 ? 1.359 24.766 4.324 1 96.44 189 ASP B C 1
ATOM 4221 O O . ASP B 1 189 ? 0.809 25.734 4.855 1 96.44 189 ASP B O 1
ATOM 4225 N N . ILE B 1 190 ? 1.809 23.781 5.07 1 97.94 190 ILE B N 1
ATOM 4226 C CA . ILE B 1 190 ? 2.047 23.922 6.504 1 97.94 190 ILE B CA 1
ATOM 4227 C C . ILE B 1 190 ? 3.406 24.562 6.742 1 97.94 190 ILE B C 1
ATOM 4229 O O . ILE B 1 190 ? 4.445 23.922 6.605 1 97.94 190 ILE B O 1
ATOM 4233 N N . VAL B 1 191 ? 3.359 25.781 7.211 1 97.44 191 VAL B N 1
ATOM 4234 C CA . VAL B 1 191 ? 4.582 26.578 7.172 1 97.44 191 VAL B CA 1
ATOM 4235 C C . VAL B 1 191 ? 5.117 26.766 8.594 1 97.44 191 VAL B C 1
ATOM 4237 O O . VAL B 1 191 ? 6.238 27.25 8.781 1 97.44 191 VAL B O 1
ATOM 4240 N N . GLU B 1 192 ? 4.398 26.438 9.594 1 97.69 192 GLU B N 1
ATOM 4241 C CA . GLU B 1 192 ? 4.844 26.547 10.977 1 97.69 192 GLU B CA 1
ATOM 4242 C C . GLU B 1 192 ? 4.27 25.422 11.836 1 97.69 192 GLU B C 1
ATOM 4244 O O . GLU B 1 192 ? 3.064 25.156 11.797 1 97.69 192 GLU B O 1
ATOM 4249 N N . THR B 1 193 ? 5.059 24.734 12.523 1 98.38 193 THR B N 1
ATOM 4250 C CA . THR B 1 193 ? 4.73 23.703 13.516 1 98.38 193 THR B CA 1
ATOM 4251 C C . THR B 1 193 ? 5.637 23.844 14.742 1 98.38 193 THR B C 1
ATOM 4253 O O . THR B 1 193 ? 6.703 24.453 14.672 1 98.38 193 THR B O 1
ATOM 4256 N N . PRO B 1 194 ? 5.203 23.328 15.93 1 98.31 194 PRO B N 1
ATOM 4257 C CA . PRO B 1 194 ? 6.219 23.141 16.969 1 98.31 194 PRO B CA 1
ATOM 4258 C C . PRO B 1 194 ? 7.406 22.312 16.5 1 98.31 194 PRO B C 1
ATOM 4260 O O . PRO B 1 194 ? 7.23 21.359 15.742 1 98.31 194 PRO B O 1
ATOM 4263 N N . SER B 1 195 ? 8.594 22.656 16.953 1 98.62 195 SER B N 1
ATOM 4264 C CA . SER B 1 195 ? 9.789 21.938 16.531 1 98.62 195 SER B CA 1
ATOM 4265 C C . SER B 1 195 ? 9.773 20.5 17 1 98.62 195 SER B C 1
ATOM 4267 O O . SER B 1 195 ? 10.453 19.641 16.422 1 98.62 195 SER B O 1
ATOM 4269 N N . THR B 1 196 ? 8.984 20.219 18.047 1 98.69 196 THR B N 1
ATOM 4270 C CA . THR B 1 196 ? 8.906 18.875 18.609 1 98.69 196 THR B CA 1
ATOM 4271 C C . THR B 1 196 ? 7.668 18.141 18.078 1 98.69 196 THR B C 1
ATOM 4273 O O . THR B 1 196 ? 7.133 17.25 18.766 1 98.69 196 THR B O 1
ATOM 4276 N N . LEU B 1 197 ? 7.195 18.5 16.938 1 98.81 197 LEU B N 1
ATOM 4277 C CA . LEU B 1 197 ? 5.965 17.969 16.359 1 98.81 197 LEU B CA 1
ATOM 4278 C C . LEU B 1 197 ? 5.949 16.453 16.422 1 98.81 197 LEU B C 1
ATOM 4280 O O . LEU B 1 197 ? 5 15.852 16.938 1 98.81 197 LEU B O 1
ATOM 4284 N N . ILE B 1 198 ? 7.008 15.773 15.914 1 98.88 198 ILE B N 1
ATOM 4285 C CA . ILE B 1 198 ? 7.059 14.32 15.82 1 98.88 198 ILE B CA 1
ATOM 4286 C C . ILE B 1 198 ? 7.012 13.711 17.219 1 98.88 198 ILE B C 1
ATOM 4288 O O . ILE B 1 198 ? 6.203 12.812 17.484 1 98.88 198 ILE B O 1
ATOM 4292 N N . GLN B 1 199 ? 7.758 14.219 18.125 1 98.69 199 GLN B N 1
ATOM 4293 C CA . GLN B 1 199 ? 7.82 13.727 19.5 1 98.69 199 GLN B CA 1
ATOM 4294 C C . GLN B 1 199 ? 6.492 13.945 20.219 1 98.69 199 GLN B C 1
ATOM 4296 O O . GLN B 1 199 ? 6.016 13.062 20.938 1 98.69 199 GLN B O 1
ATOM 4301 N N . ASP B 1 200 ? 5.988 15.141 20.016 1 98.75 200 ASP B N 1
ATOM 4302 C CA . ASP B 1 200 ? 4.742 15.484 20.703 1 98.75 200 ASP B CA 1
ATOM 4303 C C . ASP B 1 200 ? 3.611 14.547 20.281 1 98.75 200 ASP B C 1
ATOM 4305 O O . ASP B 1 200 ? 2.84 14.078 21.109 1 98.75 200 ASP B O 1
ATOM 4309 N N . LEU B 1 201 ? 3.537 14.273 19.031 1 98.81 201 LEU B N 1
ATOM 4310 C CA . LEU B 1 201 ? 2.486 13.391 18.547 1 98.81 201 LEU B CA 1
ATOM 4311 C C . LEU B 1 201 ? 2.768 11.945 18.953 1 98.81 201 LEU B C 1
ATOM 4313 O O . LEU B 1 201 ? 1.877 11.242 19.438 1 98.81 201 LEU B O 1
ATOM 4317 N N . ALA B 1 202 ? 3.984 11.492 18.766 1 98.75 202 ALA B N 1
ATOM 4318 C CA . ALA B 1 202 ? 4.34 10.109 19.047 1 98.75 202 ALA B CA 1
ATOM 4319 C C . ALA B 1 202 ? 4.16 9.781 20.531 1 98.75 202 ALA B C 1
ATOM 4321 O O . ALA B 1 202 ? 3.902 8.625 20.891 1 98.75 202 ALA B O 1
ATOM 4322 N N . GLU B 1 203 ? 4.289 10.766 21.328 1 98.5 203 GLU B N 1
ATOM 4323 C CA . GLU B 1 203 ? 4.195 10.562 22.781 1 98.5 203 GLU B CA 1
ATOM 4324 C C . GLU B 1 203 ? 2.855 9.945 23.172 1 98.5 203 GLU B C 1
ATOM 4326 O O . GLU B 1 203 ? 2.764 9.227 24.156 1 98.5 203 GLU B O 1
ATOM 4331 N N . HIS B 1 204 ? 1.837 10.227 22.422 1 98.56 204 HIS B N 1
ATOM 4332 C CA . HIS B 1 204 ? 0.504 9.703 22.703 1 98.56 204 HIS B CA 1
ATOM 4333 C C . HIS B 1 204 ? 0.41 8.219 22.359 1 98.56 204 HIS B C 1
ATOM 4335 O O . HIS B 1 204 ? -0.526 7.543 22.797 1 98.56 204 HIS B O 1
ATOM 4341 N N . ASN B 1 205 ? 1.308 7.711 21.562 1 98.38 205 ASN B N 1
ATOM 4342 C CA . ASN B 1 205 ? 1.401 6.305 21.188 1 98.38 205 ASN B CA 1
ATOM 4343 C C . ASN B 1 205 ? 0.116 5.809 20.531 1 98.38 205 ASN B C 1
ATOM 4345 O O . ASN B 1 205 ? -0.367 4.719 20.844 1 98.38 205 ASN B O 1
ATOM 4349 N N . GLU B 1 206 ? -0.461 6.629 19.672 1 98.75 206 GLU B N 1
ATOM 4350 C CA . GLU B 1 206 ? -1.667 6.25 18.938 1 98.75 206 GLU B CA 1
ATOM 4351 C C . GLU B 1 206 ? -1.339 5.84 17.516 1 98.75 206 GLU B C 1
ATOM 4353 O O . GLU B 1 206 ? -0.3 6.227 16.969 1 98.75 206 GLU B O 1
ATOM 4358 N N . ASP B 1 207 ? -2.23 5.059 16.906 1 98.81 207 ASP B N 1
ATOM 4359 C CA . ASP B 1 207 ? -2.004 4.535 15.555 1 98.81 207 ASP B CA 1
ATOM 4360 C C . ASP B 1 207 ? -2.059 5.652 14.516 1 98.81 207 ASP B C 1
ATOM 4362 O O . ASP B 1 207 ? -1.248 5.684 13.586 1 98.81 207 ASP B O 1
ATOM 4366 N N . VAL B 1 208 ? -3.064 6.461 14.641 1 98.94 208 VAL B N 1
ATOM 4367 C CA . VAL B 1 208 ? -3.307 7.605 13.766 1 98.94 208 VAL B CA 1
ATOM 4368 C C . VAL B 1 208 ? -3.596 8.844 14.609 1 98.94 208 VAL B C 1
ATOM 4370 O O . VAL B 1 208 ? -4.5 8.836 15.453 1 98.94 208 VAL B O 1
ATOM 4373 N N . LEU B 1 209 ? -2.783 9.883 14.406 1 98.94 209 LEU B N 1
ATOM 4374 C CA . LEU B 1 209 ? -2.953 11.086 15.211 1 98.94 209 LEU B CA 1
ATOM 4375 C C . LEU B 1 209 ? -2.738 12.336 14.367 1 98.94 209 LEU B C 1
ATOM 4377 O O . LEU B 1 209 ? -1.696 12.492 13.727 1 98.94 209 LEU B O 1
ATOM 4381 N N . VAL B 1 210 ? -3.775 13.227 14.406 1 98.88 210 VAL B N 1
ATOM 4382 C CA . VAL B 1 210 ? -3.709 14.422 13.586 1 98.88 210 VAL B CA 1
ATOM 4383 C C . VAL B 1 210 ? -3.662 15.664 14.477 1 98.88 210 VAL B C 1
ATOM 4385 O O . VAL B 1 210 ? -4.32 15.711 15.516 1 98.88 210 VAL B O 1
ATOM 4388 N N . ALA B 1 211 ? -2.838 16.656 14.094 1 98.81 211 ALA B N 1
ATOM 4389 C CA . ALA B 1 211 ? -2.828 17.969 14.734 1 98.81 211 ALA B CA 1
ATOM 4390 C C . ALA B 1 211 ? -3.967 18.844 14.219 1 98.81 211 ALA B C 1
ATOM 4392 O O . ALA B 1 211 ? -4.676 18.453 13.281 1 98.81 211 ALA B O 1
ATOM 4393 N N . ASN B 1 212 ? -4.176 19.969 14.906 1 98.62 212 ASN B N 1
ATOM 4394 C CA . ASN B 1 212 ? -5.211 20.922 14.5 1 98.62 212 ASN B CA 1
ATOM 4395 C C . ASN B 1 212 ? -4.633 22.047 13.664 1 98.62 212 ASN B C 1
ATOM 4397 O O . ASN B 1 212 ? -3.744 22.781 14.117 1 98.62 212 ASN B O 1
ATOM 4401 N N . CYS B 1 213 ? -5.145 22.219 12.484 1 98.19 213 CYS B N 1
ATOM 4402 C CA . CYS B 1 213 ? -4.531 23.141 11.531 1 98.19 213 CYS B CA 1
ATOM 4403 C C . CYS B 1 213 ? -5.289 24.469 11.484 1 98.19 213 CYS B C 1
ATOM 4405 O O . CYS B 1 213 ? -6.492 24.484 11.227 1 98.19 213 CYS B O 1
ATOM 4407 N N . PHE B 1 214 ? -4.582 25.547 11.68 1 97.62 214 PHE B N 1
ATOM 4408 C CA . PHE B 1 214 ? -5.133 26.891 11.688 1 97.62 214 PHE B CA 1
ATOM 4409 C C . PHE B 1 214 ? -4.328 27.812 10.781 1 97.62 214 PHE B C 1
ATOM 4411 O O . PHE B 1 214 ? -3.236 27.453 10.336 1 97.62 214 PHE B O 1
ATOM 4418 N N . GLN B 1 215 ? -4.914 28.891 10.477 1 96.62 215 GLN B N 1
ATOM 4419 C CA . GLN B 1 215 ? -4.207 30.031 9.906 1 96.62 215 GLN B CA 1
ATOM 4420 C C . GLN B 1 215 ? -3.98 31.125 10.961 1 96.62 215 GLN B C 1
ATOM 4422 O O . GLN B 1 215 ? -4.805 31.297 11.859 1 96.62 215 GLN B O 1
ATOM 4427 N N . LYS B 1 216 ? -2.863 31.734 10.797 1 94.31 216 LYS B N 1
ATOM 4428 C CA . LYS B 1 216 ? -2.492 32.75 11.766 1 94.31 216 LYS B CA 1
ATOM 4429 C C . LYS B 1 216 ? -2.225 34.094 11.07 1 94.31 216 LYS B C 1
ATOM 4431 O O . LYS B 1 216 ? -1.384 34.188 10.172 1 94.31 216 LYS B O 1
ATOM 4436 N N . GLN B 1 217 ? -3.051 35.062 11.383 1 92.19 217 GLN B N 1
ATOM 4437 C CA . GLN B 1 217 ? -2.848 36.438 10.961 1 92.19 217 GLN B CA 1
ATOM 4438 C C . GLN B 1 217 ? -2.693 37.375 12.156 1 92.19 217 GLN B C 1
ATOM 4440 O O . GLN B 1 217 ? -3.688 37.844 12.719 1 92.19 217 GLN B O 1
ATOM 4445 N N . GLY B 1 218 ? -1.509 37.875 12.398 1 89.38 218 GLY B N 1
ATOM 4446 C CA . GLY B 1 218 ? -1.294 38.562 13.656 1 89.38 218 GLY B CA 1
ATOM 4447 C C . GLY B 1 218 ? -1.685 37.75 14.867 1 89.38 218 GLY B C 1
ATOM 4448 O O . GLY B 1 218 ? -1.206 36.625 15.039 1 89.38 218 GLY B O 1
ATOM 4449 N N . ASP B 1 219 ? -2.615 38.25 15.602 1 88.44 219 ASP B N 1
ATOM 4450 C CA . ASP B 1 219 ? -3.064 37.531 16.797 1 88.44 219 ASP B CA 1
ATOM 4451 C C . ASP B 1 219 ? -4.352 36.781 16.516 1 88.44 219 ASP B C 1
ATOM 4453 O O . ASP B 1 219 ? -4.852 36.062 17.391 1 88.44 219 ASP B O 1
ATOM 4457 N N . LYS B 1 220 ? -4.75 36.844 15.32 1 92.62 220 LYS B N 1
ATOM 4458 C CA . LYS B 1 220 ? -6.012 36.188 14.961 1 92.62 220 LYS B CA 1
ATOM 4459 C C . LYS B 1 220 ? -5.781 34.812 14.406 1 92.62 220 LYS B C 1
ATOM 4461 O O . LYS B 1 220 ? -4.984 34.625 13.484 1 92.62 220 LYS B O 1
ATOM 4466 N N . LEU B 1 221 ? -6.406 33.844 15.047 1 94.75 221 LEU B N 1
ATOM 4467 C CA . LEU B 1 221 ? -6.375 32.438 14.594 1 94.75 221 LEU B CA 1
ATOM 4468 C C . LEU B 1 221 ? -7.688 32.062 13.914 1 94.75 221 LEU B C 1
ATOM 4470 O O . LEU B 1 221 ? -8.766 32.375 14.422 1 94.75 221 LEU B O 1
ATOM 4474 N N . THR B 1 222 ? -7.602 31.484 12.766 1 95.25 222 THR B N 1
ATOM 4475 C CA . THR B 1 222 ? -8.766 31 12.039 1 95.25 222 THR B CA 1
ATOM 4476 C C . THR B 1 222 ? -8.617 29.516 11.711 1 95.25 222 THR B C 1
ATOM 4478 O O . THR B 1 222 ? -7.59 29.094 11.18 1 95.25 222 THR B O 1
ATOM 4481 N N . PRO B 1 223 ? -9.664 28.734 12.047 1 94.69 223 PRO B N 1
ATOM 4482 C CA . PRO B 1 223 ? -9.586 27.328 11.664 1 94.69 223 PRO B CA 1
ATOM 4483 C C . PRO B 1 223 ? -9.445 27.125 10.156 1 94.69 223 PRO B C 1
ATOM 4485 O O . PRO B 1 223 ? -10.055 27.859 9.375 1 94.69 223 PRO B O 1
ATOM 4488 N N . TYR B 1 224 ? -8.664 26.172 9.758 1 93.75 224 TYR B N 1
ATOM 4489 C CA . TYR B 1 224 ? -8.406 25.969 8.336 1 93.75 224 TYR B CA 1
ATOM 4490 C C . TYR B 1 224 ? -8.875 24.594 7.883 1 93.75 224 TYR B C 1
ATOM 4492 O O . TYR B 1 224 ? -9.562 24.469 6.863 1 93.75 224 TYR B O 1
ATOM 4500 N N . ASP B 1 225 ? -8.5 23.531 8.547 1 93.06 225 ASP B N 1
ATOM 4501 C CA . ASP B 1 225 ? -8.805 22.156 8.141 1 93.06 225 ASP B CA 1
ATOM 4502 C C . ASP B 1 225 ? -10.047 21.641 8.859 1 93.06 225 ASP B C 1
ATOM 4504 O O . ASP B 1 225 ? -10.047 21.5 10.086 1 93.06 225 ASP B O 1
ATOM 4508 N N . PHE B 1 226 ? -11.055 21.25 8.141 1 92.56 226 PHE B N 1
ATOM 4509 C CA . PHE B 1 226 ? -12.312 20.797 8.719 1 92.56 226 PHE B CA 1
ATOM 4510 C C . PHE B 1 226 ? -12.523 19.312 8.453 1 92.56 226 PHE B C 1
ATOM 4512 O O . PHE B 1 226 ? -13.617 18.797 8.648 1 92.56 226 PHE B O 1
ATOM 4519 N N . ASN B 1 227 ? -11.414 18.625 8.047 1 93.56 227 ASN B N 1
ATOM 4520 C CA . ASN B 1 227 ? -11.539 17.219 7.672 1 93.56 227 ASN B CA 1
ATOM 4521 C C . ASN B 1 227 ? -11.398 16.312 8.891 1 93.56 227 ASN B C 1
ATOM 4523 O O . ASN B 1 227 ? -11.594 15.102 8.781 1 93.56 227 ASN B O 1
ATOM 4527 N N . SER B 1 228 ? -11.133 16.844 10.016 1 97.31 228 SER B N 1
ATOM 4528 C CA . SER B 1 228 ? -11.047 16.094 11.258 1 97.31 228 SER B CA 1
ATOM 4529 C C . SER B 1 228 ? -12.312 16.234 12.086 1 97.31 228 SER B C 1
ATOM 4531 O O . SER B 1 228 ? -12.609 17.312 12.586 1 97.31 228 SER B O 1
ATOM 4533 N N . TRP B 1 229 ? -13 15.125 12.242 1 97.19 229 TRP B N 1
ATOM 4534 C CA . TRP B 1 229 ? -14.32 15.258 12.859 1 97.19 229 TRP B CA 1
ATOM 4535 C C . TRP B 1 229 ? -14.742 13.953 13.523 1 97.19 229 TRP B C 1
ATOM 4537 O O . TRP B 1 229 ? -14.141 12.906 13.297 1 97.19 229 TRP B O 1
ATOM 4547 N N . VAL B 1 230 ? -15.664 14.102 14.438 1 97.38 230 VAL B N 1
ATOM 4548 C CA . VAL B 1 230 ? -16.422 12.992 15.023 1 97.38 230 VAL B CA 1
ATOM 4549 C C . VAL B 1 230 ? -17.766 12.844 14.312 1 97.38 230 VAL B C 1
ATOM 4551 O O . VAL B 1 230 ? -18.5 13.828 14.156 1 97.38 230 VAL B O 1
ATOM 4554 N N . ASP B 1 231 ? -18.016 11.688 13.906 1 96 231 ASP B N 1
ATOM 4555 C CA . ASP B 1 231 ? -19.219 11.445 13.102 1 96 231 ASP B CA 1
ATOM 4556 C C . ASP B 1 231 ? -20.484 11.758 13.891 1 96 231 ASP B C 1
ATOM 4558 O O . ASP B 1 231 ? -20.438 11.922 15.109 1 96 231 ASP B O 1
ATOM 4562 N N . SER B 1 232 ? -21.609 11.961 13.188 1 95.38 232 SER B N 1
ATOM 4563 C CA . SER B 1 232 ? -22.906 12.234 13.797 1 95.38 232 SER B CA 1
ATOM 4564 C C . SER B 1 232 ? -23.953 11.242 13.328 1 95.38 232 SER B C 1
ATOM 4566 O O . SER B 1 232 ? -23.781 10.578 12.297 1 95.38 232 SER B O 1
ATOM 4568 N N . GLN B 1 233 ? -25.016 11.195 14.102 1 94.19 233 GLN B N 1
ATOM 4569 C CA . GLN B 1 233 ? -26.125 10.352 13.711 1 94.19 233 GLN B CA 1
ATOM 4570 C C . GLN B 1 233 ? -26.766 10.844 12.414 1 94.19 233 GLN B C 1
ATOM 4572 O O . GLN B 1 233 ? -27.156 10.047 11.562 1 94.19 233 GLN B O 1
ATOM 4577 N N . THR B 1 234 ? -26.828 12.086 12.32 1 92.5 234 THR B N 1
ATOM 4578 C CA . THR B 1 234 ? -27.406 12.688 11.125 1 92.5 234 THR B CA 1
ATOM 4579 C C . THR B 1 234 ? -26.609 12.305 9.891 1 92.5 234 THR B C 1
ATOM 4581 O O . THR B 1 234 ? -27.172 11.945 8.859 1 92.5 234 THR B O 1
ATOM 4584 N N . ALA B 1 235 ? -25.328 12.414 9.969 1 92.44 235 ALA B N 1
ATOM 4585 C CA . ALA B 1 235 ? -24.469 12.055 8.844 1 92.44 235 ALA B CA 1
ATOM 4586 C C . ALA B 1 235 ? -24.625 10.578 8.484 1 92.44 235 ALA B C 1
ATOM 4588 O O . ALA B 1 235 ? -24.656 10.219 7.301 1 92.44 235 ALA B O 1
ATOM 4589 N N . GLN B 1 236 ? -24.703 9.727 9.469 1 92.44 236 GLN B N 1
ATOM 4590 C CA . GLN B 1 236 ? -24.891 8.297 9.25 1 92.44 236 GLN B CA 1
ATOM 4591 C C . GLN B 1 236 ? -26.203 8.023 8.547 1 92.44 236 GLN B C 1
ATOM 4593 O O . GLN B 1 236 ? -26.281 7.172 7.656 1 92.44 236 GLN B O 1
ATOM 4598 N N . GLU B 1 237 ? -27.219 8.734 8.961 1 91.31 237 GLU B N 1
ATOM 4599 C CA . GLU B 1 237 ? -28.531 8.594 8.336 1 91.31 237 GLU B CA 1
ATOM 4600 C C . GLU B 1 237 ? -28.5 9.062 6.883 1 91.31 237 GLU B C 1
ATOM 4602 O O . GLU B 1 237 ? -29.078 8.406 6.008 1 91.31 237 GLU B O 1
ATOM 4607 N N . LEU B 1 238 ? -27.906 10.172 6.723 1 90.31 238 LEU B N 1
ATOM 4608 C CA . LEU B 1 238 ? -27.781 10.672 5.355 1 90.31 238 LEU B CA 1
ATOM 4609 C C . LEU B 1 238 ? -27.094 9.641 4.469 1 90.31 238 LEU B C 1
ATOM 4611 O O . LEU B 1 238 ? -27.562 9.352 3.365 1 90.31 238 LEU B O 1
ATOM 4615 N N . ALA B 1 239 ? -26.016 9.062 4.906 1 89.38 239 ALA B N 1
ATOM 4616 C CA . ALA B 1 239 ? -25.234 8.078 4.156 1 89.38 239 ALA B CA 1
ATOM 4617 C C . ALA B 1 239 ? -26.062 6.836 3.848 1 89.38 239 ALA B C 1
ATOM 4619 O O . ALA B 1 239 ? -25.922 6.242 2.775 1 89.38 239 ALA B O 1
ATOM 4620 N N . SER B 1 240 ? -26.938 6.461 4.738 1 88.56 240 SER B N 1
ATOM 4621 C CA . SER B 1 240 ? -27.719 5.242 4.586 1 88.56 240 SER B CA 1
ATOM 4622 C C . SER B 1 240 ? -28.703 5.359 3.422 1 88.56 240 SER B C 1
ATOM 4624 O O . SER B 1 240 ? -29.172 4.348 2.902 1 88.56 240 SER B O 1
ATOM 4626 N N . HIS B 1 241 ? -28.969 6.543 2.994 1 89.56 241 HIS B N 1
ATOM 4627 C CA . HIS B 1 241 ? -29.922 6.75 1.911 1 89.56 241 HIS B CA 1
ATOM 4628 C C . HIS B 1 241 ? -29.203 7.102 0.609 1 89.56 241 HIS B C 1
ATOM 4630 O O . HIS B 1 241 ? -29.844 7.371 -0.405 1 89.56 241 HIS B O 1
ATOM 4636 N N . MET B 1 242 ? -27.922 7.129 0.703 1 87.62 242 MET B N 1
ATOM 4637 C CA . MET B 1 242 ? -27.141 7.508 -0.468 1 87.62 242 MET B CA 1
ATOM 4638 C C . MET B 1 242 ? -26.75 6.277 -1.276 1 87.62 242 MET B C 1
ATOM 4640 O O . MET B 1 242 ? -26.625 5.18 -0.729 1 87.62 242 MET B O 1
ATOM 4644 N N . ASP B 1 243 ? -26.562 6.574 -2.531 1 86.12 243 ASP B N 1
ATOM 4645 C CA . ASP B 1 243 ? -26 5.527 -3.375 1 86.12 243 ASP B CA 1
ATOM 4646 C C . ASP B 1 243 ? -24.547 5.23 -2.99 1 86.12 243 ASP B C 1
ATOM 4648 O O . ASP B 1 243 ? -23.844 6.098 -2.453 1 86.12 243 ASP B O 1
ATOM 4652 N N . ARG B 1 244 ? -24.109 4.051 -3.35 1 80.94 244 ARG B N 1
ATOM 4653 C CA . ARG B 1 244 ? -22.797 3.561 -2.938 1 80.94 244 ARG B CA 1
ATOM 4654 C C . ARG B 1 244 ? -21.688 4.438 -3.502 1 80.94 244 ARG B C 1
ATOM 4656 O O . ARG B 1 244 ? -20.609 4.551 -2.902 1 80.94 244 ARG B O 1
ATOM 4663 N N . ASP B 1 245 ? -21.953 5.148 -4.551 1 86.69 245 ASP B N 1
ATOM 4664 C CA . ASP B 1 245 ? -20.891 5.895 -5.223 1 86.69 245 ASP B CA 1
ATOM 4665 C C . ASP B 1 245 ? -20.938 7.371 -4.848 1 86.69 245 ASP B C 1
ATOM 4667 O O . ASP B 1 245 ? -20.156 8.172 -5.367 1 86.69 245 ASP B O 1
ATOM 4671 N N . GLU B 1 246 ? -21.766 7.727 -3.922 1 87.5 246 GLU B N 1
ATOM 4672 C CA . GLU B 1 246 ? -21.859 9.109 -3.461 1 87.5 246 GLU B CA 1
ATOM 4673 C C . GLU B 1 246 ? -21 9.328 -2.213 1 87.5 246 GLU B C 1
ATOM 4675 O O . GLU B 1 246 ? -20.797 8.406 -1.424 1 87.5 246 GLU B O 1
ATOM 4680 N N . ILE B 1 247 ? -20.531 10.602 -2.102 1 89.56 247 ILE B N 1
ATOM 4681 C CA . ILE B 1 247 ? -19.656 10.875 -0.97 1 89.56 247 ILE B CA 1
ATOM 4682 C C . ILE B 1 247 ? -20.266 11.977 -0.103 1 89.56 247 ILE B C 1
ATOM 4684 O O . ILE B 1 247 ? -20.984 12.844 -0.602 1 89.56 247 ILE B O 1
ATOM 4688 N N . LEU B 1 248 ? -20 11.906 1.153 1 87.75 248 LEU B N 1
ATOM 4689 C CA . LEU B 1 248 ? -20.328 12.93 2.135 1 87.75 248 LEU B CA 1
ATOM 4690 C C . LEU B 1 248 ? -19.109 13.781 2.463 1 87.75 248 LEU B C 1
ATOM 4692 O O . LEU B 1 248 ? -18.031 13.25 2.775 1 87.75 248 LEU B O 1
ATOM 4696 N N . LEU B 1 249 ? -19.234 15.062 2.303 1 82.38 249 LEU B N 1
ATOM 4697 C CA . LEU B 1 249 ? -18.141 15.984 2.547 1 82.38 249 LEU B CA 1
ATOM 4698 C C . LEU B 1 249 ? -18.531 17.031 3.58 1 82.38 249 LEU B C 1
ATOM 4700 O O . LEU B 1 249 ? -19.703 17.344 3.738 1 82.38 249 LEU B O 1
ATOM 4704 N N . GLU B 1 250 ? -17.531 17.531 4.262 1 79.81 250 GLU B N 1
ATOM 4705 C CA . GLU B 1 250 ? -17.75 18.656 5.164 1 79.81 250 GLU B CA 1
ATOM 4706 C C . GLU B 1 250 ? -17.531 19.984 4.453 1 79.81 250 GLU B C 1
ATOM 4708 O O . GLU B 1 250 ? -16.766 20.062 3.484 1 79.81 250 GLU B O 1
ATOM 4713 N N . GLY B 1 251 ? -18.188 20.938 4.949 1 68.88 251 GLY B N 1
ATOM 4714 C CA . GLY B 1 251 ? -17.953 22.297 4.457 1 68.88 251 GLY B CA 1
ATOM 4715 C C . GLY B 1 251 ? -18.938 22.703 3.375 1 68.88 251 GLY B C 1
ATOM 4716 O O . GLY B 1 251 ? -18.812 23.781 2.795 1 68.88 251 GLY B O 1
ATOM 4717 N N . TYR B 1 252 ? -19.906 21.781 3.119 1 69.88 252 TYR B N 1
ATOM 4718 C CA . TYR B 1 252 ? -20.891 22.109 2.09 1 69.88 252 TYR B CA 1
ATOM 4719 C C . TYR B 1 252 ? -22.281 22.172 2.684 1 69.88 252 TYR B C 1
ATOM 4721 O O . TYR B 1 252 ? -22.734 21.234 3.35 1 69.88 252 TYR B O 1
ATOM 4729 N N . ALA B 1 253 ? -22.875 23.297 2.443 1 65.69 253 ALA B N 1
ATOM 4730 C CA . ALA B 1 253 ? -24.172 23.594 3.018 1 65.69 253 ALA B CA 1
ATOM 4731 C C . ALA B 1 253 ? -25.219 22.562 2.576 1 65.69 253 ALA B C 1
ATOM 4733 O O . ALA B 1 253 ? -26.156 22.266 3.316 1 65.69 253 ALA B O 1
ATOM 4734 N N . GLU B 1 254 ? -24.984 22.047 1.455 1 71.56 254 GLU B N 1
ATOM 4735 C CA . GLU B 1 254 ? -25.922 21.094 0.886 1 71.56 254 GLU B CA 1
ATOM 4736 C C . GLU B 1 254 ? -25.891 19.766 1.643 1 71.56 254 GLU B C 1
ATOM 4738 O O . GLU B 1 254 ? -26.797 18.938 1.515 1 71.56 254 GLU B O 1
ATOM 4743 N N . LEU B 1 255 ? -24.906 19.672 2.461 1 76.38 255 LEU B N 1
ATOM 4744 C CA . LEU B 1 255 ? -24.75 18.422 3.195 1 76.38 255 LEU B CA 1
ATOM 4745 C C . LEU B 1 255 ? -24.703 18.672 4.699 1 76.38 255 LEU B C 1
ATOM 4747 O O . LEU B 1 255 ? -23.625 18.734 5.285 1 76.38 255 LEU B O 1
ATOM 4751 N N . PRO B 1 256 ? -25.875 18.844 5.285 1 81.69 256 PRO B N 1
ATOM 4752 C CA . PRO B 1 256 ? -25.891 19.094 6.73 1 81.69 256 PRO B CA 1
ATOM 4753 C C . PRO B 1 256 ? -25.516 17.859 7.539 1 81.69 256 PRO B C 1
ATOM 4755 O O . PRO B 1 256 ? -26.406 17.188 8.094 1 81.69 256 PRO B O 1
ATOM 4758 N N . THR B 1 257 ? -24.219 17.609 7.723 1 88.38 257 THR B N 1
ATOM 4759 C CA . THR B 1 257 ? -23.75 16.391 8.375 1 88.38 257 THR B CA 1
ATOM 4760 C C . THR B 1 257 ? -23.828 16.531 9.891 1 88.38 257 THR B C 1
ATOM 4762 O O . THR B 1 257 ? -23.969 15.531 10.609 1 88.38 257 THR B O 1
ATOM 4765 N N . TYR B 1 258 ? -23.688 17.812 10.422 1 89.56 258 TYR B N 1
ATOM 4766 C CA . TYR B 1 258 ? -23.672 18.141 11.844 1 89.56 258 TYR B CA 1
ATOM 4767 C C . TYR B 1 258 ? -22.609 17.328 12.57 1 89.56 258 TYR B C 1
ATOM 4769 O O . TYR B 1 258 ? -22.797 16.938 13.727 1 89.56 258 TYR B O 1
ATOM 4777 N N . ARG B 1 259 ? -21.562 17 11.883 1 94.12 259 ARG B N 1
ATOM 4778 C CA . ARG B 1 259 ? -20.406 16.375 12.523 1 94.12 259 ARG B CA 1
ATOM 4779 C C . ARG B 1 259 ? -19.719 17.375 13.453 1 94.12 259 ARG B C 1
ATOM 4781 O O . ARG B 1 259 ? -19.75 18.578 13.219 1 94.12 259 ARG B O 1
ATOM 4788 N N . MET B 1 260 ? -19.172 16.844 14.523 1 95 260 MET B N 1
ATOM 4789 C CA . MET B 1 260 ? -18.375 17.703 15.391 1 95 260 MET B CA 1
ATOM 4790 C C . MET B 1 260 ? -16.984 17.938 14.797 1 95 260 MET B C 1
ATOM 4792 O O . MET B 1 260 ? -16.203 16.984 14.664 1 95 260 MET B O 1
ATOM 4796 N N . LEU B 1 261 ? -16.719 19.109 14.477 1 95.94 261 LEU B N 1
ATOM 4797 C CA . LEU B 1 261 ? -15.453 19.469 13.852 1 95.94 261 LEU B CA 1
ATOM 4798 C C . LEU B 1 261 ? -14.406 19.797 14.914 1 95.94 261 LEU B C 1
ATOM 4800 O O . LEU B 1 261 ? -14.625 20.641 15.773 1 95.94 261 LEU B O 1
ATOM 4804 N N . MET B 1 262 ? -13.289 19.125 14.844 1 97.5 262 MET B N 1
ATOM 4805 C CA . MET B 1 262 ? -12.219 19.344 15.812 1 97.5 262 MET B CA 1
ATOM 4806 C C . MET B 1 262 ? -11.758 20.797 15.805 1 97.5 262 MET B C 1
ATOM 4808 O O . MET B 1 262 ? -11.5 21.375 16.859 1 97.5 262 MET B O 1
ATOM 4812 N N . ALA B 1 263 ? -11.688 21.375 14.641 1 95.62 263 ALA B N 1
ATOM 4813 C CA . ALA B 1 263 ? -11.219 22.75 14.492 1 95.62 263 ALA B CA 1
ATOM 4814 C C . ALA B 1 263 ? -12.086 23.719 15.297 1 95.62 263 ALA B C 1
ATOM 4816 O O . ALA B 1 263 ? -11.602 24.75 15.773 1 95.62 263 ALA B O 1
ATOM 4817 N N . LYS B 1 264 ? -13.328 23.344 15.508 1 93.62 264 LYS B N 1
ATOM 4818 C CA . LYS B 1 264 ? -14.281 24.25 16.125 1 93.62 264 LYS B CA 1
ATOM 4819 C C . LYS B 1 264 ? -14.297 24.094 17.641 1 93.62 264 LYS B C 1
ATOM 4821 O O . LYS B 1 264 ? -14.914 24.891 18.359 1 93.62 264 LYS B O 1
ATOM 4826 N N . ILE B 1 265 ? -13.57 23.156 18.141 1 94.12 265 ILE B N 1
ATOM 4827 C CA . ILE B 1 265 ? -13.586 22.953 19.578 1 94.12 265 ILE B CA 1
ATOM 4828 C C . ILE B 1 265 ? -12.359 23.609 20.203 1 94.12 265 ILE B C 1
ATOM 4830 O O . ILE B 1 265 ? -12.227 23.656 21.438 1 94.12 265 ILE B O 1
ATOM 4834 N N . TYR B 1 266 ? -11.594 24.156 19.391 1 95.94 266 TYR B N 1
ATOM 4835 C CA . TYR B 1 266 ? -10.367 24.766 19.875 1 95.94 266 TYR B CA 1
ATOM 4836 C C . TYR B 1 266 ? -10.672 25.891 20.875 1 95.94 266 TYR B C 1
ATOM 4838 O O . TYR B 1 266 ? -11.594 26.672 20.656 1 95.94 266 TYR B O 1
ATOM 4846 N N . GLU B 1 267 ? -9.984 25.875 21.969 1 94.44 267 GLU B N 1
ATOM 4847 C CA . GLU B 1 267 ? -9.969 26.922 22.984 1 94.44 267 GLU B CA 1
ATOM 4848 C C . GLU B 1 267 ? -8.539 27.344 23.328 1 94.44 267 GLU B C 1
ATOM 4850 O O . GLU B 1 267 ? -7.668 26.484 23.5 1 94.44 267 GLU B O 1
ATOM 4855 N N . GLU B 1 268 ? -8.422 28.594 23.484 1 91.25 268 GLU B N 1
ATOM 4856 C CA . GLU B 1 268 ? -7.09 29.109 23.797 1 91.25 268 GLU B CA 1
ATOM 4857 C C . GLU B 1 268 ? -6.633 28.641 25.188 1 91.25 268 GLU B C 1
ATOM 4859 O O . GLU B 1 268 ? -7.438 28.531 26.109 1 91.25 268 GLU B O 1
ATOM 4864 N N . HIS B 1 269 ? -5.375 28.281 25.391 1 90.5 269 HIS B N 1
ATOM 4865 C CA . HIS B 1 269 ? -4.688 28.016 26.656 1 90.5 269 HIS B CA 1
ATOM 4866 C C . HIS B 1 269 ? -5.066 26.656 27.219 1 90.5 269 HIS B C 1
ATOM 4868 O O . HIS B 1 269 ? -4.785 26.359 28.375 1 90.5 269 HIS B O 1
ATOM 4874 N N . LYS B 1 270 ? -5.789 25.906 26.375 1 96.06 270 LYS B N 1
ATOM 4875 C CA . LYS B 1 270 ? -6.027 24.531 26.812 1 96.06 270 LYS B CA 1
ATOM 4876 C C . LYS B 1 270 ? -4.805 23.656 26.562 1 96.06 270 LYS B C 1
ATOM 4878 O O . LYS B 1 270 ? -3.891 24.047 25.844 1 96.06 270 LYS B O 1
ATOM 4883 N N . ASP B 1 271 ? -4.723 22.609 27.266 1 97.5 271 ASP B N 1
ATOM 4884 C CA . ASP B 1 271 ? -3.584 21.703 27.219 1 97.5 271 ASP B CA 1
ATOM 4885 C C . ASP B 1 271 ? -3.43 21.078 25.828 1 97.5 271 ASP B C 1
ATOM 4887 O O . ASP B 1 271 ? -4.289 20.312 25.391 1 97.5 271 ASP B O 1
ATOM 4891 N N . PRO B 1 272 ? -2.355 21.375 25.172 1 97.44 272 PRO B N 1
ATOM 4892 C CA . PRO B 1 272 ? -2.146 20.844 23.812 1 97.44 272 PRO B CA 1
ATOM 4893 C C . PRO B 1 272 ? -2.082 19.328 23.781 1 97.44 272 PRO B C 1
ATOM 4895 O O . PRO B 1 272 ? -2.182 18.719 22.703 1 97.44 272 PRO B O 1
ATOM 4898 N N . SER B 1 273 ? -1.889 18.656 24.859 1 97.56 273 SER B N 1
ATOM 4899 C CA . SER B 1 273 ? -1.777 17.203 24.891 1 97.56 273 SER B CA 1
ATOM 4900 C C . SER B 1 273 ? -3.15 16.547 24.969 1 97.56 273 SER B C 1
ATOM 4902 O O . SER B 1 273 ? -3.262 15.32 24.906 1 97.56 273 SER B O 1
ATOM 4904 N N . THR B 1 274 ? -4.203 17.375 25.094 1 98.19 274 THR B N 1
ATOM 4905 C CA . THR B 1 274 ? -5.551 16.812 25.125 1 98.19 274 THR B CA 1
ATOM 4906 C C . THR B 1 274 ? -5.863 16.062 23.828 1 98.19 274 THR B C 1
ATOM 4908 O O . THR B 1 274 ? -5.668 16.594 22.734 1 98.19 274 THR B O 1
ATOM 4911 N N . ILE B 1 275 ? -6.285 14.852 23.984 1 98.38 275 ILE B N 1
ATOM 4912 C CA . ILE B 1 275 ? -6.52 13.969 22.859 1 98.38 275 ILE B CA 1
ATOM 4913 C C . ILE B 1 275 ? -8.016 13.664 22.734 1 98.38 275 ILE B C 1
ATOM 4915 O O . ILE B 1 275 ? -8.734 13.68 23.734 1 98.38 275 ILE B O 1
ATOM 4919 N N . MET B 1 276 ? -8.492 13.477 21.562 1 98.25 276 MET B N 1
ATOM 4920 C CA . MET B 1 276 ? -9.875 13.055 21.344 1 98.25 276 MET B CA 1
ATOM 4921 C C . MET B 1 276 ? -9.961 12.031 20.219 1 98.25 276 MET B C 1
ATOM 4923 O O . MET B 1 276 ? -9.18 12.07 19.266 1 98.25 276 MET B O 1
ATOM 4927 N N . ALA B 1 277 ? -10.914 11.125 20.328 1 98.5 277 ALA B N 1
ATOM 4928 C CA . ALA B 1 277 ? -11.164 10.148 19.266 1 98.5 277 ALA B CA 1
ATOM 4929 C C . ALA B 1 277 ? -11.844 10.805 18.078 1 98.5 277 ALA B C 1
ATOM 4931 O O . ALA B 1 277 ? -12.695 11.688 18.234 1 98.5 277 ALA B O 1
ATOM 4932 N N . LEU B 1 278 ? -11.445 10.414 16.891 1 98.69 278 LEU B N 1
ATOM 4933 C CA . LEU B 1 278 ? -12 10.969 15.656 1 98.69 278 LEU B CA 1
ATOM 4934 C C . LEU B 1 278 ? -12.516 9.867 14.742 1 98.69 278 LEU B C 1
ATOM 4936 O O . LEU B 1 278 ? -12.148 8.695 14.906 1 98.69 278 LEU B O 1
ATOM 4940 N N . ASP B 1 279 ? -13.391 10.25 13.75 1 97.81 279 ASP B N 1
ATOM 4941 C CA . ASP B 1 279 ? -13.906 9.344 12.727 1 97.81 279 ASP B CA 1
ATOM 4942 C C . ASP B 1 279 ? -13.422 9.766 11.336 1 97.81 279 ASP B C 1
ATOM 4944 O O . ASP B 1 279 ? -13.523 8.992 10.383 1 97.81 279 ASP B O 1
ATOM 4948 N N . GLY B 1 280 ? -12.977 10.914 11.203 1 97.5 280 GLY B N 1
ATOM 4949 C CA . GLY B 1 280 ? -12.32 11.461 10.023 1 97.5 280 GLY B CA 1
ATOM 4950 C C . GLY B 1 280 ? -11.109 12.312 10.367 1 97.5 280 GLY B C 1
ATOM 4951 O O . GLY B 1 280 ? -11.094 12.992 11.391 1 97.5 280 GLY B O 1
ATOM 4952 N N . VAL B 1 281 ? -10.156 12.258 9.484 1 98.25 281 VAL B N 1
ATOM 4953 C CA . VAL B 1 281 ? -8.961 13.062 9.734 1 98.25 281 VAL B CA 1
ATOM 4954 C C . VAL B 1 281 ? -8.539 13.766 8.445 1 98.25 281 VAL B C 1
ATOM 4956 O O . VAL B 1 281 ? -8.734 13.234 7.352 1 98.25 281 VAL B O 1
ATOM 4959 N N . GLY B 1 282 ? -7.918 14.953 8.625 1 96.5 282 GLY B N 1
ATOM 4960 C CA . GLY B 1 282 ? -7.172 15.57 7.539 1 96.5 282 GLY B CA 1
ATOM 4961 C C . GLY B 1 282 ? -5.727 15.102 7.473 1 96.5 282 GLY B C 1
ATOM 4962 O O . GLY B 1 282 ? -5.297 14.273 8.273 1 96.5 282 GLY B O 1
ATOM 4963 N N . THR B 1 283 ? -5.047 15.641 6.457 1 97.25 283 THR B N 1
ATOM 4964 C CA . THR B 1 283 ? -3.672 15.195 6.27 1 97.25 283 THR B CA 1
ATOM 4965 C C . THR B 1 283 ? -2.701 16.359 6.395 1 97.25 283 THR B C 1
ATOM 4967 O O . THR B 1 283 ? -1.554 16.281 5.949 1 97.25 283 THR B O 1
ATOM 4970 N N . THR B 1 284 ? -3.082 17.516 6.926 1 97.69 284 THR B N 1
ATOM 4971 C CA . THR B 1 284 ? -2.191 18.656 7.027 1 97.69 284 THR B CA 1
ATOM 4972 C C . THR B 1 284 ? -0.943 18.312 7.832 1 97.69 284 THR B C 1
ATOM 4974 O O . THR B 1 284 ? 0.178 18.594 7.398 1 97.69 284 THR B O 1
ATOM 4977 N N . ALA B 1 285 ? -1.12 17.781 8.961 1 98.81 285 ALA B N 1
ATOM 4978 C CA . ALA B 1 285 ? -0.096 17.188 9.82 1 98.81 285 ALA B CA 1
ATOM 4979 C C . ALA B 1 285 ? -0.62 15.93 10.516 1 98.81 285 ALA B C 1
ATOM 4981 O O . ALA B 1 285 ? -1.215 16.016 11.586 1 98.81 285 ALA B O 1
ATOM 4982 N N . LEU B 1 286 ? -0.393 14.844 9.898 1 98.94 286 LEU B N 1
ATOM 4983 C CA . LEU B 1 286 ? -0.952 13.555 10.312 1 98.94 286 LEU B CA 1
ATOM 4984 C C . LEU B 1 286 ? 0.153 12.531 10.547 1 98.94 286 LEU B C 1
ATOM 4986 O O . LEU B 1 286 ? 0.896 12.188 9.625 1 98.94 286 LEU B O 1
ATOM 4990 N N . LEU B 1 287 ? 0.309 12.102 11.797 1 98.94 287 LEU B N 1
ATOM 4991 C CA . LEU B 1 287 ? 1.277 11.062 12.141 1 98.94 287 LEU B CA 1
ATOM 4992 C C . LEU B 1 287 ? 0.608 9.695 12.203 1 98.94 287 LEU B C 1
ATOM 4994 O O . LEU B 1 287 ? -0.402 9.523 12.883 1 98.94 287 LEU B O 1
ATOM 4998 N N . VAL B 1 288 ? 1.166 8.742 11.453 1 98.94 288 VAL B N 1
ATOM 4999 C CA . VAL B 1 288 ? 0.608 7.402 11.336 1 98.94 288 VAL B CA 1
ATOM 5000 C C . VAL B 1 288 ? 1.692 6.363 11.625 1 98.94 288 VAL B C 1
ATOM 5002 O O . VAL B 1 288 ? 2.807 6.461 11.102 1 98.94 288 VAL B O 1
ATOM 5005 N N . LYS B 1 289 ? 1.382 5.441 12.484 1 98.88 289 LYS B N 1
ATOM 5006 C CA . LYS B 1 289 ? 2.27 4.285 12.562 1 98.88 289 LYS B CA 1
ATOM 5007 C C . LYS B 1 289 ? 2.387 3.594 11.203 1 98.88 289 LYS B C 1
ATOM 5009 O O . LYS B 1 289 ? 1.383 3.375 10.523 1 98.88 289 LYS B O 1
ATOM 5014 N N . ALA B 1 290 ? 3.617 3.24 10.844 1 98.62 290 ALA B N 1
ATOM 5015 C CA . ALA B 1 290 ? 3.826 2.621 9.539 1 98.62 290 ALA B CA 1
ATOM 5016 C C . ALA B 1 290 ? 3.055 1.311 9.422 1 98.62 290 ALA B C 1
ATOM 5018 O O . ALA B 1 290 ? 2.598 0.947 8.336 1 98.62 290 ALA B O 1
ATOM 5019 N N . SER B 1 291 ? 2.84 0.601 10.5 1 96.75 291 SER B N 1
ATOM 5020 C CA . SER B 1 291 ? 2.131 -0.674 10.508 1 96.75 291 SER B CA 1
ATOM 5021 C C . SER B 1 291 ? 0.679 -0.502 10.07 1 96.75 291 SER B C 1
ATOM 5023 O O . SER B 1 291 ? 0.089 -1.412 9.484 1 96.75 291 SER B O 1
ATOM 5025 N N . VAL B 1 292 ? 0.12 0.64 10.336 1 98 292 VAL B N 1
ATOM 5026 C CA . VAL B 1 292 ? -1.251 0.914 9.922 1 98 292 VAL B CA 1
ATOM 5027 C C . VAL B 1 292 ? -1.35 0.859 8.398 1 98 292 VAL B C 1
ATOM 5029 O O . VAL B 1 292 ? -2.264 0.236 7.852 1 98 292 VAL B O 1
ATOM 5032 N N . HIS B 1 293 ? -0.427 1.498 7.723 1 98.31 293 HIS B N 1
ATOM 5033 C CA . HIS B 1 293 ? -0.389 1.446 6.266 1 98.31 293 HIS B CA 1
ATOM 5034 C C . HIS B 1 293 ? -0.084 0.036 5.77 1 98.31 293 HIS B C 1
ATOM 5036 O O . HIS B 1 293 ? -0.718 -0.448 4.832 1 98.31 293 HIS B O 1
ATOM 5042 N N . ARG B 1 294 ? 0.823 -0.646 6.379 1 96 294 ARG B N 1
ATOM 5043 C CA . ARG B 1 294 ? 1.203 -1.987 5.949 1 96 294 ARG B CA 1
ATOM 5044 C C . ARG B 1 294 ? 0.052 -2.969 6.137 1 96 294 ARG B C 1
ATOM 5046 O O . ARG B 1 294 ? -0.063 -3.949 5.395 1 96 294 ARG B O 1
ATOM 5053 N N . ASP B 1 295 ? -0.783 -2.65 7.074 1 93.12 295 ASP B N 1
ATOM 5054 C CA . ASP B 1 295 ? -1.958 -3.486 7.301 1 93.12 295 ASP B CA 1
ATOM 5055 C C . ASP B 1 295 ? -2.992 -3.293 6.191 1 93.12 295 ASP B C 1
ATOM 5057 O O . ASP B 1 295 ? -3.926 -4.086 6.062 1 93.12 295 ASP B O 1
ATOM 5061 N N . GLY B 1 296 ? -2.811 -2.197 5.492 1 94.19 296 GLY B N 1
ATOM 5062 C CA . GLY B 1 296 ? -3.691 -2.053 4.344 1 94.19 296 GLY B CA 1
ATOM 5063 C C . GLY B 1 296 ? -4.473 -0.753 4.352 1 94.19 296 GLY B C 1
ATOM 5064 O O . GLY B 1 296 ? -5.324 -0.53 3.486 1 94.19 296 GLY B O 1
ATOM 5065 N N . ALA B 1 297 ? -4.188 0.109 5.293 1 97.19 297 ALA B N 1
ATOM 5066 C CA . ALA B 1 297 ? -4.898 1.385 5.316 1 97.19 297 ALA B CA 1
ATOM 5067 C C . ALA B 1 297 ? -4.289 2.371 4.324 1 97.19 297 ALA B C 1
ATOM 5069 O O . ALA B 1 297 ? -3.193 2.889 4.547 1 97.19 297 ALA B O 1
ATOM 5070 N N . LEU B 1 298 ? -5.02 2.547 3.242 1 97.94 298 LEU B N 1
ATOM 5071 C CA . LEU B 1 298 ? -4.629 3.52 2.227 1 97.94 298 LEU B CA 1
ATOM 5072 C C . LEU B 1 298 ? -5.691 4.605 2.08 1 97.94 298 LEU B C 1
ATOM 5074 O O . LEU B 1 298 ? -6.676 4.621 2.824 1 97.94 298 LEU B O 1
ATOM 5078 N N . PHE B 1 299 ? -5.391 5.543 1.188 1 97.88 299 PHE B N 1
ATOM 5079 C CA . PHE B 1 299 ? -6.359 6.582 0.856 1 97.88 299 PHE B CA 1
ATOM 5080 C C . PHE B 1 299 ? -7.277 6.125 -0.27 1 97.88 299 PHE B C 1
ATOM 5082 O O . PHE B 1 299 ? -6.836 5.949 -1.407 1 97.88 299 PHE B O 1
ATOM 5089 N N . PRO B 1 300 ? -8.57 5.938 0.072 1 95.5 300 PRO B N 1
ATOM 5090 C CA . PRO B 1 300 ? -9.453 5.473 -0.996 1 95.5 300 PRO B CA 1
ATOM 5091 C C . PRO B 1 300 ? -9.586 6.48 -2.135 1 95.5 300 PRO B C 1
ATOM 5093 O O . PRO B 1 300 ? -9.742 7.68 -1.887 1 95.5 300 PRO B O 1
ATOM 5096 N N . THR B 1 301 ? -9.57 5.988 -3.352 1 94 301 THR B N 1
ATOM 5097 C CA . THR B 1 301 ? -9.68 6.824 -4.543 1 94 301 THR B CA 1
ATOM 5098 C C . THR B 1 301 ? -11.109 6.824 -5.078 1 94 301 THR B C 1
ATOM 5100 O O . THR B 1 301 ? -11.422 7.559 -6.016 1 94 301 THR B O 1
ATOM 5103 N N . PHE B 1 302 ? -11.922 6.035 -4.574 1 90.69 302 PHE B N 1
ATOM 5104 C CA . PHE B 1 302 ? -13.359 5.938 -4.805 1 90.69 302 PHE B CA 1
ATOM 5105 C C . PHE B 1 302 ? -14.117 5.867 -3.486 1 90.69 302 PHE B C 1
ATOM 5107 O O . PHE B 1 302 ? -13.516 5.664 -2.43 1 90.69 302 PHE B O 1
ATOM 5114 N N . PRO B 1 303 ? -15.43 6.062 -3.596 1 91.19 303 PRO B N 1
ATOM 5115 C CA . PRO B 1 303 ? -16.156 6.105 -2.326 1 91.19 303 PRO B CA 1
ATOM 5116 C C . PRO B 1 303 ? -16.031 4.812 -1.528 1 91.19 303 PRO B C 1
ATOM 5118 O O . PRO B 1 303 ? -16.266 3.725 -2.066 1 91.19 303 PRO B O 1
ATOM 5121 N N . PHE B 1 304 ? -15.57 4.883 -0.34 1 91.25 304 PHE B N 1
ATOM 5122 C CA . PHE B 1 304 ? -15.484 3.873 0.708 1 91.25 304 PHE B CA 1
ATOM 5123 C C . PHE B 1 304 ? -16.328 4.27 1.911 1 91.25 304 PHE B C 1
ATOM 5125 O O . PHE B 1 304 ? -15.93 5.117 2.709 1 91.25 304 PHE B O 1
ATOM 5132 N N . TYR B 1 305 ? -17.484 3.697 2.039 1 89.31 305 TYR B N 1
ATOM 5133 C CA . TYR B 1 305 ? -18.484 4.098 3.033 1 89.31 305 TYR B CA 1
ATOM 5134 C C . TYR B 1 305 ? -18.828 5.574 2.893 1 89.31 305 TYR B C 1
ATOM 5136 O O . TYR B 1 305 ? -18.859 6.309 3.885 1 89.31 305 TYR B O 1
ATOM 5144 N N . HIS B 1 306 ? -18.891 6.008 1.686 1 91 306 HIS B N 1
ATOM 5145 C CA . HIS B 1 306 ? -19.297 7.355 1.31 1 91 306 HIS B CA 1
ATOM 5146 C C . HIS B 1 306 ? -18.234 8.383 1.7 1 91 306 HIS B C 1
ATOM 5148 O O . HIS B 1 306 ? -18.547 9.57 1.83 1 91 306 HIS B O 1
ATOM 5154 N N . LEU B 1 307 ? -17.078 7.898 2.006 1 94.25 307 LEU B N 1
ATOM 5155 C CA . LEU B 1 307 ? -15.93 8.758 2.279 1 94.25 307 LEU B CA 1
ATOM 5156 C C . LEU B 1 307 ? -14.836 8.547 1.236 1 94.25 307 LEU B C 1
ATOM 5158 O O . LEU B 1 307 ? -14.875 7.586 0.469 1 94.25 307 LEU B O 1
ATOM 5162 N N . ILE B 1 308 ? -13.875 9.438 1.183 1 93.62 308 ILE B N 1
ATOM 5163 C CA . ILE B 1 308 ? -12.805 9.375 0.192 1 93.62 308 ILE B CA 1
ATOM 5164 C C . ILE B 1 308 ? -11.547 10.047 0.743 1 93.62 308 ILE B C 1
ATOM 5166 O O . ILE B 1 308 ? -11.609 10.766 1.739 1 93.62 308 ILE B O 1
ATOM 5170 N N . GLU B 1 309 ? -10.406 9.734 0.168 1 94.88 309 GLU B N 1
ATOM 5171 C CA . GLU B 1 309 ? -9.133 10.367 0.503 1 94.88 309 GLU B CA 1
ATOM 5172 C C . GLU B 1 309 ? -8.828 10.234 1.992 1 94.88 309 GLU B C 1
ATOM 5174 O O . GLU B 1 309 ? -8.727 9.117 2.514 1 94.88 309 GLU B O 1
ATOM 5179 N N . SER B 1 310 ? -8.641 11.305 2.717 1 96.94 310 SER B N 1
ATOM 5180 C CA . SER B 1 310 ? -8.156 11.195 4.09 1 96.94 310 SER B CA 1
ATOM 5181 C C . SER B 1 310 ? -9.258 10.75 5.035 1 96.94 310 SER B C 1
ATOM 5183 O O . SER B 1 310 ? -9.008 10.031 6.004 1 96.94 310 SER B O 1
ATOM 5185 N N . GLU B 1 311 ? -10.469 11.203 4.773 1 95.69 311 GLU B N 1
ATOM 5186 C CA . GLU B 1 311 ? -11.586 10.742 5.598 1 95.69 311 GLU B CA 1
ATOM 5187 C C . GLU B 1 311 ? -11.852 9.258 5.387 1 95.69 311 GLU B C 1
ATOM 5189 O O . GLU B 1 311 ? -12.148 8.531 6.336 1 95.69 311 GLU B O 1
ATOM 5194 N N . GLY B 1 312 ? -11.719 8.844 4.145 1 96.12 312 GLY B N 1
ATOM 5195 C CA . GLY B 1 312 ? -11.797 7.418 3.873 1 96.12 312 GLY B CA 1
ATOM 5196 C C . GLY B 1 312 ? -10.688 6.625 4.539 1 96.12 312 GLY B C 1
ATOM 5197 O O . GLY B 1 312 ? -10.906 5.504 4.996 1 96.12 312 GLY B O 1
ATOM 5198 N N . PHE B 1 313 ? -9.547 7.219 4.539 1 98.5 313 PHE B N 1
ATOM 5199 C CA . PHE B 1 313 ? -8.422 6.605 5.23 1 98.5 313 PHE B CA 1
ATOM 5200 C C . PHE B 1 313 ? -8.758 6.355 6.695 1 98.5 313 PHE B C 1
ATOM 5202 O O . PHE B 1 313 ? -8.484 5.277 7.227 1 98.5 313 PHE B O 1
ATOM 5209 N N . ALA B 1 314 ? -9.266 7.324 7.352 1 98.5 314 ALA B N 1
ATOM 5210 C CA . ALA B 1 314 ? -9.648 7.16 8.75 1 98.5 314 ALA B CA 1
ATOM 5211 C C . ALA B 1 314 ? -10.625 5.996 8.922 1 98.5 314 ALA B C 1
ATOM 5213 O O . ALA B 1 314 ? -10.469 5.18 9.828 1 98.5 314 ALA B O 1
ATOM 5214 N N . LYS B 1 315 ? -11.602 5.973 8.07 1 96.5 315 LYS B N 1
ATOM 5215 C CA . LYS B 1 315 ? -12.578 4.887 8.125 1 96.5 315 LYS B CA 1
ATOM 5216 C C . LYS B 1 315 ? -11.906 3.533 7.926 1 96.5 315 LYS B C 1
ATOM 5218 O O . LYS B 1 315 ? -12.211 2.572 8.633 1 96.5 315 LYS B O 1
ATOM 5223 N N . MET B 1 316 ? -11.016 3.453 6.969 1 96.19 316 MET B N 1
ATOM 5224 C CA . MET B 1 316 ? -10.297 2.209 6.695 1 96.19 316 MET B CA 1
ATOM 5225 C C . MET B 1 316 ? -9.469 1.784 7.902 1 96.19 316 MET B C 1
ATOM 5227 O O . MET B 1 316 ? -9.484 0.615 8.289 1 96.19 316 MET B O 1
ATOM 5231 N N . ALA B 1 317 ? -8.719 2.729 8.43 1 97.81 317 ALA B N 1
ATOM 5232 C CA . ALA B 1 317 ? -7.914 2.434 9.617 1 97.81 317 ALA B CA 1
ATOM 5233 C C . ALA B 1 317 ? -8.781 1.889 10.75 1 97.81 317 ALA B C 1
ATOM 5235 O O . ALA B 1 317 ? -8.422 0.893 11.383 1 97.81 317 ALA B O 1
ATOM 5236 N N . LYS B 1 318 ? -9.883 2.482 10.969 1 96.94 318 LYS B N 1
ATOM 5237 C CA . LYS B 1 318 ? -10.773 2.043 12.039 1 96.94 318 LYS B CA 1
ATOM 5238 C C . LYS B 1 318 ? -11.328 0.649 11.758 1 96.94 318 LYS B C 1
ATOM 5240 O O . LYS B 1 318 ? -11.453 -0.173 12.664 1 96.94 318 LYS B O 1
ATOM 5245 N N . ARG B 1 319 ? -11.648 0.381 10.492 1 93.06 319 ARG B N 1
ATOM 5246 C CA . ARG B 1 319 ? -12.148 -0.939 10.125 1 93.06 319 ARG B CA 1
ATOM 5247 C C . ARG B 1 319 ? -11.086 -2.012 10.367 1 93.06 319 ARG B C 1
ATOM 5249 O O . ARG B 1 319 ? -11.422 -3.168 10.633 1 93.06 319 ARG B O 1
ATOM 5256 N N . LEU B 1 320 ? -9.906 -1.577 10.305 1 93.25 320 LEU B N 1
ATOM 5257 C CA . LEU B 1 320 ? -8.797 -2.498 10.523 1 93.25 320 LEU B CA 1
ATOM 5258 C C . LEU B 1 320 ? -8.5 -2.648 12.016 1 93.25 320 LEU B C 1
ATOM 5260 O O . LEU B 1 320 ? -7.59 -3.385 12.398 1 93.25 320 LEU B O 1
ATOM 5264 N N . GLY B 1 321 ? -9.203 -1.931 12.836 1 94.06 321 GLY B N 1
ATOM 5265 C CA . GLY B 1 321 ? -9.07 -2.059 14.273 1 94.06 321 GLY B CA 1
ATOM 5266 C C . GLY B 1 321 ? -8.078 -1.069 14.867 1 94.06 321 GLY B C 1
ATOM 5267 O O . GLY B 1 321 ? -7.699 -1.19 16.031 1 94.06 321 GLY B O 1
ATOM 5268 N N . HIS B 1 322 ? -7.68 -0.098 14.086 1 97.56 322 HIS B N 1
ATOM 5269 C CA . HIS B 1 322 ? -6.727 0.895 14.57 1 97.56 322 HIS B CA 1
ATOM 5270 C C . HIS B 1 322 ? -7.445 2.09 15.188 1 97.56 322 HIS B C 1
ATOM 5272 O O . HIS B 1 322 ? -8.586 2.393 14.828 1 97.56 322 HIS B O 1
ATOM 5278 N N . GLY B 1 323 ? -6.711 2.771 16.125 1 98.31 323 GLY B N 1
ATOM 5279 C CA . GLY B 1 323 ? -7.234 3.992 16.734 1 98.31 323 GLY B CA 1
ATOM 5280 C C . GLY B 1 323 ? -6.945 5.23 15.906 1 98.31 323 GLY B C 1
ATOM 5281 O O . GLY B 1 323 ? -5.863 5.363 15.328 1 98.31 323 GLY B O 1
ATOM 5282 N N . VAL B 1 324 ? -7.957 6.082 15.812 1 98.88 324 VAL B N 1
ATOM 5283 C CA . VAL B 1 324 ? -7.844 7.344 15.094 1 98.88 324 VAL B CA 1
ATOM 5284 C C . VAL B 1 324 ? -8.164 8.508 16.031 1 98.88 324 VAL B C 1
ATOM 5286 O O . VAL B 1 324 ? -9.25 8.562 16.609 1 98.88 324 VAL B O 1
ATOM 5289 N N . TYR B 1 325 ? -7.191 9.453 16.141 1 98.88 325 TYR B N 1
ATOM 5290 C CA . TYR B 1 325 ? -7.328 10.484 17.172 1 98.88 325 TYR B CA 1
ATOM 5291 C C . TYR B 1 325 ? -6.84 11.828 16.656 1 98.88 325 TYR B C 1
ATOM 5293 O O . TYR B 1 325 ? -6.238 11.914 15.578 1 98.88 325 TYR B O 1
ATOM 5301 N N . GLY B 1 326 ? -7.137 12.867 17.391 1 98.81 326 GLY B N 1
ATOM 5302 C CA . GLY B 1 326 ? -6.672 14.219 17.125 1 98.81 326 GLY B CA 1
ATOM 5303 C C . GLY B 1 326 ? -6.34 15 18.375 1 98.81 326 GLY B C 1
ATOM 5304 O O . GLY B 1 326 ? -6.738 14.609 19.484 1 98.81 326 GLY B O 1
ATOM 5305 N N . LEU B 1 327 ? -5.559 15.992 18.266 1 98.81 327 LEU B N 1
ATOM 5306 C CA . LEU B 1 327 ? -5.23 16.938 19.312 1 98.81 327 LEU B CA 1
ATOM 5307 C C . LEU B 1 327 ? -5.855 18.297 19.031 1 98.81 327 LEU B C 1
ATOM 5309 O O . LEU B 1 327 ? -5.262 19.125 18.344 1 98.81 327 LEU B O 1
ATOM 5313 N N . PRO B 1 328 ? -6.969 18.578 19.641 1 98.5 328 PRO B N 1
ATOM 5314 C CA . PRO B 1 328 ? -7.715 19.781 19.297 1 98.5 328 PRO B CA 1
ATOM 5315 C C . PRO B 1 328 ? -6.969 21.062 19.656 1 98.5 328 PRO B C 1
ATOM 5317 O O . PRO B 1 328 ? -7.211 22.109 19.062 1 98.5 328 PRO B O 1
ATOM 5320 N N . TYR B 1 329 ? -6.059 21 20.609 1 98.44 329 TYR B N 1
ATOM 5321 C CA . TYR B 1 329 ? -5.43 22.219 21.094 1 98.44 329 TYR B CA 1
ATOM 5322 C C . TYR B 1 329 ? -3.969 22.281 20.672 1 98.44 329 TYR B C 1
ATOM 5324 O O . TYR B 1 329 ? -3.232 23.188 21.094 1 98.44 329 TYR B O 1
ATOM 5332 N N . TYR B 1 330 ? -3.465 21.328 19.969 1 98.5 330 TYR B N 1
ATOM 5333 C CA . TYR B 1 330 ? -2.135 21.328 19.359 1 98.5 330 TYR B CA 1
ATOM 5334 C C . TYR B 1 330 ? -2.174 21.891 17.938 1 98.5 330 TYR B C 1
ATOM 5336 O O . TYR B 1 330 ? -2.648 21.219 17.016 1 98.5 330 TYR B O 1
ATOM 5344 N N . LEU B 1 331 ? -1.622 23.047 17.766 1 98.12 331 LEU B N 1
ATOM 5345 C CA . LEU B 1 331 ? -1.869 23.781 16.531 1 98.12 331 LEU B CA 1
ATOM 5346 C C . LEU B 1 331 ? -0.663 23.688 15.602 1 98.12 331 LEU B C 1
ATOM 5348 O O . LEU B 1 331 ? 0.481 23.703 16.062 1 98.12 331 LEU B O 1
ATOM 5352 N N . VAL B 1 332 ? -0.919 23.547 14.352 1 98.44 332 VAL B N 1
ATOM 5353 C CA . VAL B 1 332 ? -0.003 23.781 13.242 1 98.44 332 VAL B CA 1
ATOM 5354 C C . VAL B 1 332 ? -0.587 24.828 12.305 1 98.44 332 VAL B C 1
ATOM 5356 O O . VAL B 1 332 ? -1.803 25.031 12.266 1 98.44 332 VAL B O 1
ATOM 5359 N N . PHE B 1 333 ? 0.257 25.484 11.508 1 98.12 333 PHE B N 1
ATOM 5360 C CA . PHE B 1 333 ? -0.243 26.672 10.844 1 98.12 333 PHE B CA 1
ATOM 5361 C C . PHE B 1 333 ? -0.049 26.578 9.336 1 98.12 333 PHE B C 1
ATOM 5363 O O . PHE B 1 333 ? 1.046 26.266 8.859 1 98.12 333 PHE B O 1
ATOM 5370 N N . HIS B 1 334 ? -1.112 26.812 8.664 1 96.94 334 HIS B N 1
ATOM 5371 C CA . HIS B 1 334 ? -1.179 26.859 7.207 1 96.94 334 HIS B CA 1
ATOM 5372 C C . HIS B 1 334 ? -0.686 28.203 6.676 1 96.94 334 HIS B C 1
ATOM 5374 O O . HIS B 1 334 ? -0.887 29.234 7.316 1 96.94 334 HIS B O 1
ATOM 5380 N N . HIS B 1 335 ? -0.128 28.156 5.492 1 94.38 335 HIS B N 1
ATOM 5381 C CA . HIS B 1 335 ? 0.262 29.391 4.809 1 94.38 335 HIS B CA 1
ATOM 5382 C C . HIS B 1 335 ? -0.931 30.312 4.625 1 94.38 335 HIS B C 1
ATOM 5384 O O . HIS B 1 335 ? -2.039 29.859 4.332 1 94.38 335 HIS B O 1
ATOM 5390 N N . ASN B 1 336 ? -0.694 31.609 4.859 1 86.88 336 ASN B N 1
ATOM 5391 C CA . ASN B 1 336 ? -1.766 32.594 4.664 1 86.88 336 ASN B CA 1
ATOM 5392 C C . ASN B 1 336 ? -1.95 32.938 3.191 1 86.88 336 ASN B C 1
ATOM 5394 O O . ASN B 1 336 ? -0.996 33.312 2.52 1 86.88 336 ASN B O 1
ATOM 5398 N N . GLU B 1 337 ? -3.068 32.531 2.551 1 70.81 337 GLU B N 1
ATOM 5399 C CA . GLU B 1 337 ? -3.326 32.875 1.156 1 70.81 337 GLU B CA 1
ATOM 5400 C C . GLU B 1 337 ? -3.557 34.375 0.994 1 70.81 337 GLU B C 1
ATOM 5402 O O . GLU B 1 337 ? -4.023 35.031 1.921 1 70.81 337 GLU B O 1
#